Protein AF-A0A9K3LJF8-F1 (afdb_monomer)

pLDDT: mean 74.88, std 22.58, range [30.11, 98.5]

Radius of gyration: 43.03 Å; Cα contacts (8 Å, |Δi|>4): 340; chains: 1; bounding box: 106×92×139 Å

Organism: NCBI:txid303405

Structure (mmCIF, N/CA/C/O backbone):
data_AF-A0A9K3LJF8-F1
#
_entry.id   AF-A0A9K3LJF8-F1
#
loop_
_atom_site.group_PDB
_atom_site.id
_atom_site.type_symbol
_atom_site.label_atom_id
_atom_site.label_alt_id
_atom_site.label_comp_id
_atom_site.label_asym_id
_atom_site.label_entity_id
_atom_site.label_seq_id
_atom_site.pdbx_PDB_ins_code
_atom_site.Cartn_x
_atom_site.Cartn_y
_atom_site.Cartn_z
_atom_site.occupancy
_atom_site.B_iso_or_equiv
_atom_site.auth_seq_id
_atom_site.auth_comp_id
_atom_site.auth_asym_id
_atom_site.auth_atom_id
_atom_site.pdbx_PDB_model_num
ATOM 1 N N . MET A 1 1 ? 43.773 12.949 -44.672 1.00 36.94 1 MET A N 1
ATOM 2 C CA . MET A 1 1 ? 44.790 12.344 -43.788 1.00 36.94 1 MET A CA 1
ATOM 3 C C . MET A 1 1 ? 44.199 11.096 -43.143 1.00 36.94 1 MET A C 1
ATOM 5 O O . MET A 1 1 ? 43.150 11.187 -42.529 1.00 36.94 1 MET A O 1
ATOM 9 N N . ASN A 1 2 ? 44.845 9.960 -43.422 1.00 39.09 2 ASN A N 1
ATOM 10 C CA . ASN A 1 2 ? 44.800 8.618 -42.819 1.00 39.09 2 ASN A CA 1
ATOM 11 C C . ASN A 1 2 ? 43.453 7.964 -42.453 1.00 39.09 2 ASN A C 1
ATOM 13 O O . ASN A 1 2 ? 42.951 8.075 -41.341 1.00 39.09 2 ASN A O 1
ATOM 17 N N . ARG A 1 3 ? 42.965 7.150 -43.403 1.00 37.59 3 ARG A N 1
ATOM 18 C CA . ARG A 1 3 ? 42.139 5.958 -43.159 1.00 37.59 3 ARG A CA 1
ATOM 19 C C . ARG A 1 3 ? 43.026 4.834 -42.614 1.00 37.59 3 ARG A C 1
ATOM 21 O O . ARG A 1 3 ? 44.008 4.490 -43.267 1.00 37.59 3 ARG A O 1
ATOM 28 N N . SER A 1 4 ? 42.608 4.203 -41.522 1.00 45.25 4 SER A N 1
ATOM 29 C CA . SER A 1 4 ? 43.205 2.964 -41.013 1.00 45.25 4 SER A CA 1
ATOM 30 C C . SER A 1 4 ? 42.165 1.844 -41.072 1.00 45.25 4 SER A C 1
ATOM 32 O O . SER A 1 4 ? 41.173 1.865 -40.349 1.00 45.25 4 SER A O 1
ATOM 34 N N . ARG A 1 5 ? 42.383 0.899 -41.993 1.00 44.16 5 ARG A N 1
ATOM 35 C CA . ARG A 1 5 ? 41.735 -0.418 -42.082 1.00 44.16 5 ARG A CA 1
ATOM 36 C C . ARG A 1 5 ? 42.622 -1.439 -41.358 1.00 44.16 5 ARG A C 1
ATOM 38 O O . ARG A 1 5 ? 43.821 -1.448 -41.612 1.00 44.16 5 ARG A O 1
ATOM 45 N N . SER A 1 6 ? 42.028 -2.345 -40.584 1.00 42.81 6 SER A N 1
ATOM 46 C CA . SER A 1 6 ? 42.585 -3.675 -40.267 1.00 42.81 6 SER A CA 1
ATOM 47 C C . SER A 1 6 ? 41.444 -4.545 -39.719 1.00 42.81 6 SER A C 1
ATOM 49 O O . SER A 1 6 ? 40.865 -4.213 -38.693 1.00 42.81 6 SER A O 1
ATOM 51 N N . ASN A 1 7 ? 40.899 -5.454 -40.527 1.00 39.31 7 ASN A N 1
ATOM 52 C CA . ASN A 1 7 ? 41.273 -6.874 -40.643 1.00 39.31 7 ASN A CA 1
ATOM 53 C C . ASN A 1 7 ? 40.695 -7.744 -39.514 1.00 39.31 7 ASN A C 1
ATOM 55 O O . ASN A 1 7 ? 41.332 -7.969 -38.491 1.00 39.31 7 ASN A O 1
ATOM 59 N N . THR A 1 8 ? 39.502 -8.281 -39.763 1.00 37.09 8 THR A N 1
ATOM 60 C CA . THR A 1 8 ? 38.955 -9.487 -39.131 1.00 37.09 8 THR A CA 1
ATOM 61 C C . THR A 1 8 ? 39.340 -10.713 -39.966 1.00 37.09 8 THR A C 1
ATOM 63 O O . THR A 1 8 ? 39.145 -10.681 -41.184 1.00 37.09 8 THR A O 1
ATOM 66 N N . PRO A 1 9 ? 39.844 -11.805 -39.365 1.00 51.66 9 PRO A N 1
ATOM 67 C CA . PRO A 1 9 ? 39.899 -13.096 -40.028 1.00 51.66 9 PRO A CA 1
ATOM 68 C C . PRO A 1 9 ? 38.643 -13.916 -39.707 1.00 51.66 9 PRO A C 1
ATOM 70 O O . PRO A 1 9 ? 38.226 -14.032 -38.556 1.00 51.66 9 PRO A O 1
ATOM 73 N N . ALA A 1 10 ? 38.062 -14.482 -40.761 1.00 39.47 10 ALA A N 1
ATOM 74 C CA . ALA A 1 10 ? 37.026 -15.498 -40.719 1.00 39.47 10 ALA A CA 1
ATOM 75 C C . ALA A 1 10 ? 37.657 -16.888 -40.901 1.00 39.47 10 ALA A C 1
ATOM 77 O O . ALA A 1 10 ? 38.430 -17.089 -41.834 1.00 39.47 10 ALA A O 1
ATOM 78 N N . THR A 1 11 ? 37.267 -17.830 -40.046 1.00 42.62 11 THR A N 1
ATOM 79 C CA . THR A 1 11 ? 37.354 -19.299 -40.184 1.00 42.62 11 THR A CA 1
ATOM 80 C C . THR A 1 11 ? 36.255 -19.833 -39.253 1.00 42.62 11 THR A C 1
ATOM 82 O O . THR A 1 11 ? 36.232 -19.422 -38.098 1.00 42.62 11 THR A O 1
ATOM 85 N N . GLY A 1 12 ? 35.244 -20.611 -39.643 1.00 34.91 12 GLY A N 1
ATOM 86 C CA . GLY A 1 12 ? 35.210 -21.715 -40.604 1.00 34.91 12 GLY A CA 1
ATOM 87 C C . GLY A 1 12 ? 35.134 -23.029 -39.809 1.00 34.91 12 GLY A C 1
ATOM 88 O O . GLY A 1 12 ? 36.099 -23.351 -39.125 1.00 34.91 12 GLY A O 1
ATOM 89 N N . GLY A 1 13 ? 34.002 -23.741 -39.874 1.00 34.88 13 GLY A N 1
ATOM 90 C CA . GLY A 1 13 ? 33.729 -25.011 -39.170 1.00 34.88 13 GLY A CA 1
ATOM 91 C C . GLY A 1 13 ? 32.262 -25.059 -38.722 1.00 34.88 13 GLY A C 1
ATOM 92 O O . GLY A 1 13 ? 31.934 -24.460 -37.706 1.00 34.88 13 GLY A O 1
ATOM 93 N N . ASP A 1 14 ? 31.287 -25.447 -39.541 1.00 36.34 14 ASP A N 1
ATOM 94 C CA . ASP A 1 14 ? 31.024 -26.717 -40.244 1.00 36.34 14 ASP A CA 1
ATOM 95 C C . ASP A 1 14 ? 30.267 -27.755 -39.388 1.00 36.34 14 ASP A C 1
ATOM 97 O O . ASP A 1 14 ? 30.685 -28.127 -38.295 1.00 36.34 14 ASP A O 1
ATOM 101 N N . THR A 1 15 ? 29.107 -28.096 -39.951 1.00 38.62 15 THR A N 1
ATOM 102 C CA . THR A 1 15 ? 28.101 -29.160 -39.776 1.00 38.62 15 THR A CA 1
ATOM 103 C C . THR A 1 15 ? 28.115 -30.119 -38.582 1.00 38.62 15 THR A C 1
ATOM 105 O O . THR A 1 15 ? 29.099 -30.800 -38.303 1.00 38.62 15 THR A O 1
ATOM 108 N N . GLY A 1 16 ? 26.912 -30.318 -38.036 1.00 35.00 16 GLY A N 1
ATOM 109 C CA . GLY A 1 16 ? 26.514 -31.491 -37.261 1.00 35.00 16 GLY A CA 1
ATOM 110 C C . GLY A 1 16 ? 24.989 -31.597 -37.214 1.00 35.00 16 GLY A C 1
ATOM 111 O O . GLY A 1 16 ? 24.376 -31.135 -36.255 1.00 35.00 16 GLY A O 1
ATOM 112 N N . ASP A 1 17 ? 24.411 -32.132 -38.292 1.00 38.59 17 ASP A N 1
ATOM 113 C CA . ASP A 1 17 ? 23.051 -32.673 -38.345 1.00 38.59 17 ASP A CA 1
ATOM 114 C C . ASP A 1 17 ? 22.924 -33.853 -37.371 1.00 38.59 17 ASP A C 1
ATOM 116 O O . ASP A 1 17 ? 23.848 -34.653 -37.279 1.00 38.59 17 ASP A O 1
ATOM 120 N N . ASP A 1 18 ? 21.778 -33.974 -36.699 1.00 44.78 18 ASP A N 1
ATOM 121 C CA . ASP A 1 18 ? 21.183 -35.267 -36.344 1.00 44.78 18 ASP A CA 1
ATOM 122 C C . ASP A 1 18 ? 19.684 -35.071 -36.054 1.00 44.78 18 ASP A C 1
ATOM 124 O O . ASP A 1 18 ? 19.256 -34.602 -34.995 1.00 44.78 18 ASP A O 1
ATOM 128 N N . ASP A 1 19 ? 18.886 -35.435 -37.057 1.00 39.78 19 ASP A N 1
ATOM 129 C CA . ASP A 1 19 ? 17.469 -35.766 -36.963 1.00 39.78 19 ASP A CA 1
ATOM 130 C C . ASP A 1 19 ? 17.270 -36.999 -36.074 1.00 39.78 19 ASP A C 1
ATOM 132 O O . ASP A 1 19 ? 17.772 -38.058 -36.433 1.00 39.78 19 ASP A O 1
ATOM 136 N N . ILE A 1 20 ? 16.425 -36.938 -35.035 1.00 40.59 20 ILE A N 1
ATOM 137 C CA . ILE A 1 20 ? 15.573 -38.080 -34.647 1.00 40.59 20 ILE A CA 1
ATOM 138 C C . ILE A 1 20 ? 14.212 -37.564 -34.160 1.00 40.59 20 ILE A C 1
ATOM 140 O O . ILE A 1 20 ? 14.047 -37.058 -33.049 1.00 40.59 20 ILE A O 1
ATOM 144 N N . ALA A 1 21 ? 13.211 -37.750 -35.019 1.00 39.88 21 ALA A N 1
ATOM 145 C CA . ALA A 1 21 ? 11.801 -37.778 -34.668 1.00 39.88 21 ALA A CA 1
ATOM 146 C C . ALA A 1 21 ? 11.489 -38.965 -33.744 1.00 39.88 21 ALA A C 1
ATOM 148 O O . ALA A 1 21 ? 12.070 -40.029 -33.921 1.00 39.88 21 ALA A O 1
ATOM 149 N N . LEU A 1 22 ? 10.512 -38.809 -32.841 1.00 35.44 22 LEU A N 1
ATOM 150 C CA . LEU A 1 22 ? 9.474 -39.808 -32.534 1.00 35.44 22 LEU A CA 1
ATOM 151 C C . LEU A 1 22 ? 8.475 -39.235 -31.510 1.00 35.44 22 LEU A C 1
ATOM 153 O O . LEU A 1 22 ? 8.792 -39.007 -30.346 1.00 35.44 22 LEU A O 1
ATOM 157 N N . SER A 1 23 ? 7.234 -39.039 -31.958 1.00 38.06 23 SER A N 1
ATOM 158 C CA . SER A 1 23 ? 6.044 -39.133 -31.099 1.00 38.06 23 SER A CA 1
ATOM 159 C C . SER A 1 23 ? 5.848 -40.599 -30.666 1.00 38.06 23 SER A C 1
ATOM 161 O O . SER A 1 23 ? 6.323 -41.493 -31.372 1.00 38.06 23 SER A O 1
ATOM 163 N N . PRO A 1 24 ? 5.103 -40.889 -29.579 1.00 47.84 24 PRO A N 1
ATOM 164 C CA . PRO A 1 24 ? 3.684 -41.173 -29.815 1.00 47.84 24 PRO A CA 1
ATOM 165 C C . PRO A 1 24 ? 2.706 -40.827 -28.667 1.00 47.84 24 PRO A C 1
ATOM 167 O O . PRO A 1 24 ? 3.037 -40.820 -27.490 1.00 47.84 24 PRO A O 1
ATOM 170 N N . GLN A 1 25 ? 1.461 -40.611 -29.103 1.00 30.11 25 GLN A N 1
ATOM 171 C CA . GLN A 1 25 ? 0.184 -41.077 -28.540 1.00 30.11 25 GLN A CA 1
ATOM 172 C C . GLN A 1 25 ? -0.201 -40.846 -27.064 1.00 30.11 25 GLN A C 1
ATOM 174 O O . GLN A 1 25 ? 0.344 -41.416 -26.130 1.00 30.11 25 GLN A O 1
ATOM 179 N N . SER A 1 26 ? -1.310 -40.103 -26.951 1.00 35.16 26 SER A N 1
ATOM 180 C CA . SER A 1 26 ? -2.537 -40.377 -26.186 1.00 35.16 26 SER A CA 1
ATOM 181 C C . SER A 1 26 ? -2.442 -41.135 -24.860 1.00 35.16 26 SER A C 1
ATOM 183 O O . SER A 1 26 ? -2.155 -42.327 -24.839 1.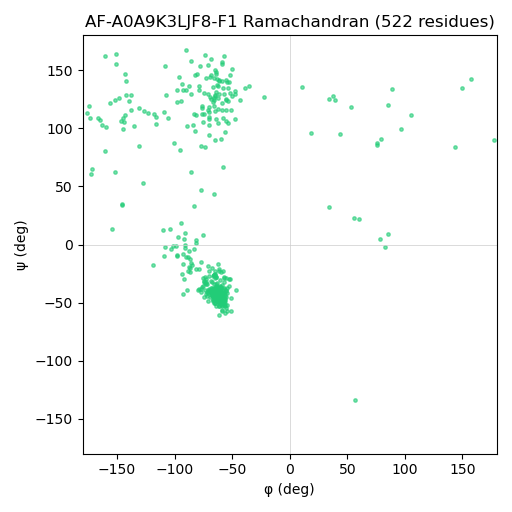00 35.16 26 SER A O 1
ATOM 185 N N . ASN A 1 27 ? -2.988 -40.520 -23.809 1.00 31.75 27 ASN A N 1
ATOM 186 C CA . ASN A 1 27 ? -4.024 -41.202 -23.041 1.00 31.75 27 ASN A CA 1
ATOM 187 C C . ASN A 1 27 ? -5.044 -40.224 -22.455 1.00 31.75 27 ASN A C 1
ATOM 189 O O . ASN A 1 27 ? -4.713 -39.265 -21.762 1.00 31.75 27 ASN A O 1
ATOM 193 N N . ASN A 1 28 ? -6.300 -40.530 -22.775 1.00 36.28 28 ASN A N 1
ATOM 194 C CA . ASN A 1 28 ? -7.503 -40.073 -22.107 1.00 36.28 28 ASN A CA 1
ATOM 195 C C . ASN A 1 28 ? -7.439 -40.390 -20.610 1.00 36.28 28 ASN A C 1
ATOM 197 O O . ASN A 1 28 ? -7.141 -41.521 -20.228 1.00 36.28 28 ASN A O 1
ATOM 201 N N . SER A 1 29 ? -7.896 -39.452 -19.787 1.00 37.62 29 SER A N 1
ATOM 202 C CA . SER A 1 29 ? -8.603 -39.811 -18.561 1.00 37.62 29 SER A CA 1
ATOM 203 C C . SER A 1 29 ? -9.667 -38.763 -18.257 1.00 37.62 29 SER A C 1
ATOM 205 O O . SER A 1 29 ? -9.370 -37.644 -17.835 1.00 37.62 29 SER A O 1
ATOM 207 N N . ASP A 1 30 ? -10.910 -39.170 -18.500 1.00 37.84 30 ASP A N 1
ATOM 208 C CA . ASP A 1 30 ? -12.148 -38.522 -18.097 1.00 37.84 30 ASP A CA 1
ATOM 209 C C . ASP A 1 30 ? -12.178 -38.261 -16.582 1.00 37.84 30 ASP A C 1
ATOM 211 O O . ASP A 1 30 ? -12.419 -39.156 -15.771 1.00 37.84 30 ASP A O 1
ATOM 215 N N . GLY A 1 31 ? -11.975 -37.003 -16.194 1.00 33.66 31 GLY A N 1
ATOM 216 C CA . GLY A 1 31 ? -12.187 -36.502 -14.837 1.00 33.66 31 GLY A CA 1
ATOM 217 C C . GLY A 1 31 ? -13.568 -35.871 -14.698 1.00 33.66 31 GLY A C 1
ATOM 218 O O . GLY A 1 31 ? -13.726 -34.657 -14.784 1.00 33.66 31 GLY A O 1
ATOM 219 N N . LYS A 1 32 ? -14.584 -36.710 -14.497 1.00 34.00 32 LYS A N 1
ATOM 220 C CA . LYS A 1 32 ? -15.993 -36.349 -14.285 1.00 34.00 32 LYS A CA 1
ATOM 221 C C . LYS A 1 32 ? -16.157 -35.560 -12.970 1.00 34.00 32 LYS A C 1
ATOM 223 O O . LYS A 1 32 ? -16.383 -36.150 -11.916 1.00 34.00 32 LYS A O 1
ATOM 228 N N . PHE A 1 33 ? -16.051 -34.230 -13.006 1.00 31.86 33 PHE A N 1
ATOM 229 C CA . PHE A 1 33 ? -16.329 -33.383 -11.838 1.00 31.86 33 PHE A CA 1
ATOM 230 C C . PHE A 1 33 ? -17.847 -33.276 -11.614 1.00 31.86 33 PHE A C 1
ATOM 232 O O . PHE A 1 33 ? -18.568 -32.606 -12.354 1.00 31.86 33 PHE A O 1
ATOM 239 N N . LYS A 1 34 ? -18.345 -33.979 -10.590 1.00 34.59 34 LYS A N 1
ATOM 240 C CA . LYS A 1 34 ? -19.704 -33.823 -10.056 1.00 34.59 34 LYS A CA 1
ATOM 241 C C . LYS A 1 34 ? -19.842 -32.418 -9.461 1.00 34.59 34 LYS A C 1
ATOM 243 O O . LYS A 1 34 ? -19.191 -32.090 -8.476 1.00 34.59 34 LYS A O 1
ATOM 248 N N . SER A 1 35 ? -20.710 -31.612 -10.064 1.00 34.34 35 SER A N 1
ATOM 249 C CA . SER A 1 35 ? -21.211 -30.363 -9.495 1.00 34.34 35 SER A CA 1
ATOM 250 C C . SER A 1 35 ? -22.132 -30.690 -8.316 1.00 34.34 35 SER A C 1
ATOM 252 O O . SER A 1 35 ? -23.218 -31.240 -8.503 1.00 34.34 35 SER A O 1
ATOM 254 N N . THR A 1 36 ? -21.684 -30.397 -7.097 1.00 34.28 36 THR A N 1
ATOM 255 C CA . THR A 1 36 ? -22.538 -30.439 -5.908 1.00 34.28 36 THR A CA 1
ATOM 256 C C . THR A 1 36 ? -23.276 -29.109 -5.814 1.00 34.28 36 THR A C 1
ATOM 258 O O . THR A 1 36 ? -22.712 -28.090 -5.421 1.00 34.28 36 THR A O 1
ATOM 261 N N . HIS A 1 37 ? -24.547 -29.130 -6.205 1.00 31.64 37 HIS A N 1
ATOM 262 C CA . HIS A 1 37 ? -25.528 -28.097 -5.892 1.00 31.64 37 HIS A CA 1
ATOM 263 C C . HIS A 1 37 ? -25.643 -27.959 -4.363 1.00 31.64 37 HIS A C 1
ATOM 265 O O . HIS A 1 37 ? -26.203 -28.833 -3.706 1.00 31.64 37 HIS A O 1
ATOM 271 N N . MET A 1 38 ? -25.143 -26.863 -3.788 1.00 30.81 38 MET A N 1
ATOM 272 C CA . MET A 1 38 ? -25.577 -26.414 -2.462 1.00 30.81 38 MET A CA 1
ATOM 273 C C . MET A 1 38 ? -26.880 -25.629 -2.641 1.00 30.81 38 MET A C 1
ATOM 275 O O . MET A 1 38 ? -26.877 -24.464 -3.034 1.00 30.81 38 MET A O 1
ATOM 279 N N . GLN A 1 39 ? -28.004 -26.307 -2.407 1.00 30.47 39 GLN A N 1
ATOM 280 C CA . GLN A 1 39 ? -29.283 -25.667 -2.117 1.00 30.47 39 GLN A CA 1
ATOM 281 C C . GLN A 1 39 ? -29.194 -25.045 -0.719 1.00 30.47 39 GLN A C 1
ATOM 283 O O . GLN A 1 39 ? -29.067 -25.759 0.272 1.00 30.47 39 GLN A O 1
ATOM 288 N N . LEU A 1 40 ? -29.251 -23.717 -0.645 1.00 34.44 40 LEU A N 1
ATOM 289 C CA . LEU A 1 40 ? -29.551 -23.006 0.593 1.00 34.44 40 LEU A CA 1
ATOM 290 C C . LEU A 1 40 ? -31.074 -22.969 0.748 1.00 34.44 40 LEU A C 1
ATOM 292 O O . LEU A 1 40 ? -31.770 -22.3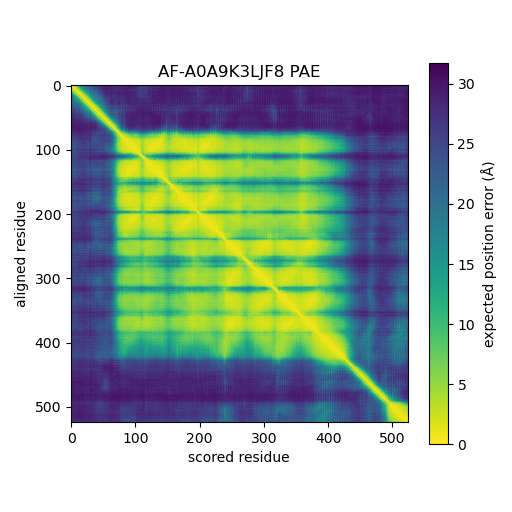33 -0.043 1.00 34.44 40 LEU A O 1
ATOM 296 N N . SER A 1 41 ? -31.579 -23.688 1.748 1.00 33.12 41 SER A N 1
ATOM 297 C CA . SER A 1 41 ? -32.961 -23.585 2.214 1.00 33.12 41 SER A CA 1
ATOM 298 C C . SER A 1 41 ? -33.189 -22.237 2.914 1.00 33.12 41 SER A C 1
ATOM 300 O O . SER A 1 41 ? -32.290 -21.763 3.613 1.00 33.12 41 SER A O 1
ATOM 302 N N . PRO A 1 42 ? -34.376 -21.621 2.775 1.00 35.00 42 PRO A N 1
ATOM 303 C CA . PRO A 1 42 ? -34.720 -20.402 3.493 1.00 35.00 42 PRO A CA 1
ATOM 304 C C . PRO A 1 42 ? -35.042 -20.749 4.950 1.00 35.00 42 PRO A C 1
ATOM 306 O O . PRO A 1 42 ? -35.957 -21.526 5.221 1.00 35.00 42 PRO A O 1
ATOM 309 N N . VAL A 1 43 ? -34.276 -20.189 5.886 1.00 36.50 43 VAL A N 1
ATOM 310 C CA . VAL A 1 43 ? -34.599 -20.264 7.313 1.00 36.50 43 VAL A CA 1
ATOM 311 C C . VAL A 1 43 ? -35.677 -19.235 7.627 1.00 36.50 43 VAL A C 1
ATOM 313 O O . VAL A 1 43 ? -35.648 -18.090 7.178 1.00 36.50 43 VAL A O 1
ATOM 316 N N . SER A 1 44 ? -36.657 -19.742 8.354 1.00 33.06 44 SER A N 1
ATOM 317 C CA . SER A 1 44 ? -37.936 -19.187 8.739 1.00 33.06 44 SER A CA 1
ATOM 318 C C . SER A 1 44 ? -37.853 -17.939 9.612 1.00 33.06 44 SER A C 1
ATOM 320 O O . SER A 1 44 ? -37.041 -17.823 10.525 1.00 33.06 44 SER A O 1
ATOM 322 N N . ASN A 1 45 ? -38.800 -17.056 9.314 1.00 37.62 45 ASN A N 1
ATOM 323 C CA . ASN A 1 45 ? -39.295 -15.945 10.108 1.00 37.62 45 ASN A CA 1
ATOM 324 C C . ASN A 1 45 ? -39.854 -16.463 11.447 1.00 37.62 45 ASN A C 1
ATOM 326 O O . ASN A 1 45 ? -40.821 -17.225 11.431 1.00 37.62 45 ASN A O 1
ATOM 330 N N . GLU A 1 46 ? -39.324 -16.002 12.577 1.00 35.47 46 GLU A N 1
ATOM 331 C CA . GLU A 1 46 ? -40.040 -16.033 13.855 1.00 35.47 46 GLU A CA 1
ATOM 332 C C . GLU A 1 46 ? -40.047 -14.633 14.467 1.00 35.47 46 GLU A C 1
ATOM 334 O O . GLU A 1 46 ? -39.019 -14.050 14.804 1.00 35.47 46 GLU A O 1
ATOM 339 N N . ASN A 1 47 ? -41.264 -14.107 14.549 1.00 40.81 47 ASN A N 1
ATOM 340 C CA . ASN A 1 47 ? -41.673 -12.936 15.303 1.00 40.81 47 ASN A CA 1
ATOM 341 C C . ASN A 1 47 ? -42.242 -13.448 16.637 1.00 40.81 47 ASN A C 1
ATOM 343 O O . ASN A 1 47 ? -42.942 -14.465 16.632 1.00 40.81 47 ASN A O 1
ATOM 347 N N . PRO A 1 48 ? -42.041 -12.732 17.748 1.00 49.28 48 PRO A N 1
ATOM 348 C CA . PRO A 1 48 ? -43.214 -12.290 18.518 1.00 49.28 48 PRO A CA 1
ATOM 349 C C . PRO A 1 48 ? -43.025 -10.826 18.992 1.00 49.28 48 PRO A C 1
ATOM 351 O O . PRO A 1 48 ? -41.939 -10.451 19.422 1.00 49.28 48 PRO A O 1
ATOM 354 N N . ARG A 1 49 ? -43.961 -9.881 18.769 1.00 36.88 49 ARG A N 1
ATOM 355 C CA . ARG A 1 49 ? -45.217 -9.642 19.538 1.00 36.88 49 ARG A CA 1
ATOM 356 C C . ARG A 1 49 ? -45.002 -9.816 21.052 1.00 36.88 49 ARG A C 1
ATOM 358 O O . ARG A 1 49 ? -44.531 -10.861 21.463 1.00 36.88 49 ARG A O 1
ATOM 365 N N . ASP A 1 50 ? -45.278 -8.898 21.971 1.00 36.25 50 ASP A N 1
ATOM 366 C CA . ASP A 1 50 ? -46.060 -7.658 22.062 1.00 36.25 50 ASP A CA 1
ATOM 367 C C . ASP A 1 50 ? -45.346 -6.775 23.130 1.00 36.25 50 ASP A C 1
ATOM 369 O O . ASP A 1 50 ? -44.489 -7.271 23.861 1.00 36.25 50 ASP A O 1
ATOM 373 N N . THR A 1 51 ? -45.555 -5.463 23.278 1.00 39.34 51 THR A N 1
ATOM 374 C CA . THR A 1 51 ? -46.586 -4.907 24.177 1.00 39.34 51 THR A CA 1
ATOM 375 C C . THR A 1 51 ? -46.651 -3.378 24.001 1.00 39.34 51 THR A C 1
ATOM 377 O O . THR A 1 51 ? -45.660 -2.680 24.193 1.00 39.34 51 THR A O 1
ATOM 380 N N . GLU A 1 52 ? -47.833 -2.929 23.578 1.00 37.12 52 GLU A N 1
ATOM 381 C CA . GLU A 1 52 ? -48.625 -1.752 23.984 1.00 37.12 52 GLU A CA 1
ATOM 382 C C . GLU A 1 52 ? -47.952 -0.411 24.340 1.00 37.12 52 GLU A C 1
ATOM 384 O O . GLU A 1 52 ? -47.139 -0.284 25.250 1.00 37.12 52 GLU A O 1
ATOM 389 N N . GLY A 1 53 ? -48.444 0.642 23.679 1.00 34.66 53 GLY A N 1
ATOM 390 C CA . GLY A 1 53 ? -48.117 2.037 23.962 1.00 34.66 53 GLY A CA 1
ATOM 391 C C . GLY A 1 53 ? -48.972 3.009 23.151 1.00 34.66 53 GLY A C 1
ATOM 392 O O . GLY A 1 53 ? -48.456 3.754 22.329 1.00 34.66 53 GLY A O 1
ATOM 393 N N . ASP A 1 54 ? -50.281 2.911 23.371 1.00 41.53 54 ASP A N 1
ATOM 394 C CA . ASP A 1 54 ? -51.386 3.802 23.003 1.00 41.53 54 ASP A CA 1
ATOM 395 C C . ASP A 1 54 ? -51.021 5.280 22.724 1.00 41.53 54 ASP A C 1
ATOM 397 O O . ASP A 1 54 ? -50.438 5.958 23.575 1.00 41.53 54 ASP A O 1
ATOM 401 N N . LYS A 1 55 ? -51.440 5.790 21.554 1.00 48.00 55 LYS A N 1
ATOM 402 C CA . LYS A 1 55 ? -52.084 7.109 21.421 1.00 48.00 55 LYS A CA 1
ATOM 403 C C . LYS A 1 55 ? -52.740 7.289 20.052 1.00 48.00 55 LYS A C 1
ATOM 405 O O . LYS A 1 55 ? -52.084 7.443 19.025 1.00 48.00 55 LYS A O 1
ATOM 410 N N . ASN A 1 56 ? -54.068 7.278 20.111 1.00 41.22 56 ASN A N 1
ATOM 411 C CA . ASN A 1 56 ? -55.007 7.849 19.154 1.00 41.22 56 ASN A CA 1
ATOM 412 C C . ASN A 1 56 ? -54.540 9.196 18.579 1.00 41.22 56 ASN A C 1
ATOM 414 O O . ASN A 1 56 ? -54.227 10.100 19.346 1.00 41.22 56 ASN A O 1
ATOM 418 N N . ASP A 1 57 ? -54.663 9.360 17.261 1.00 45.16 57 ASP A N 1
ATOM 419 C CA . ASP A 1 57 ?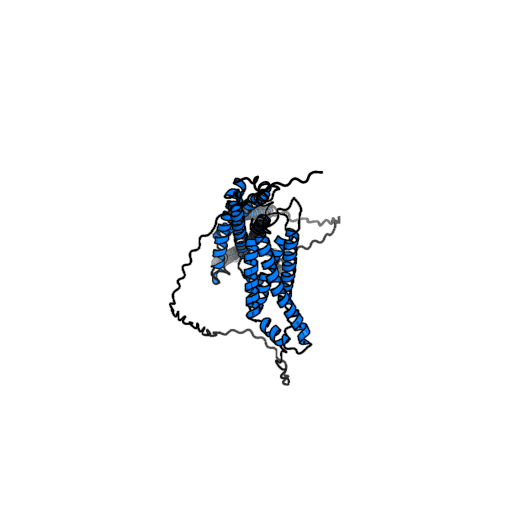 -55.484 10.447 16.725 1.00 45.16 57 ASP A CA 1
ATOM 420 C C . ASP A 1 57 ? -56.053 10.078 15.349 1.00 45.16 57 ASP A C 1
ATOM 422 O O . ASP A 1 57 ? -55.354 9.678 14.419 1.00 45.16 57 ASP A O 1
ATOM 426 N N . ARG A 1 58 ? -57.382 10.167 15.279 1.00 48.22 58 ARG A N 1
ATOM 427 C CA . ARG A 1 58 ? -58.220 9.996 14.093 1.00 48.22 58 ARG A CA 1
ATOM 428 C C . ARG A 1 58 ? -58.242 11.298 13.299 1.00 48.22 58 ARG A C 1
ATOM 430 O O . ARG A 1 58 ? -58.277 12.361 13.910 1.00 48.22 58 ARG A O 1
ATOM 437 N N . ASN A 1 59 ? -58.315 11.165 11.973 1.00 38.81 59 ASN A N 1
ATOM 438 C CA . ASN A 1 59 ? -58.987 12.008 10.961 1.00 38.81 59 ASN A CA 1
ATOM 439 C C . ASN A 1 59 ? -58.173 11.893 9.657 1.00 38.81 59 ASN A C 1
ATOM 441 O O . ASN A 1 59 ? -56.956 11.998 9.698 1.00 38.81 59 ASN A O 1
ATOM 445 N N . ALA A 1 60 ? -58.718 11.710 8.464 1.00 42.16 60 ALA A N 1
ATOM 446 C CA . ALA A 1 60 ? -60.082 11.561 7.990 1.00 42.16 60 ALA A CA 1
ATOM 447 C C . ALA A 1 60 ? -60.009 10.901 6.599 1.00 42.16 60 ALA A C 1
ATOM 449 O O . ALA A 1 60 ? -58.956 10.892 5.959 1.00 42.16 60 ALA A O 1
ATOM 450 N N . ASP A 1 61 ? -61.144 10.357 6.184 1.00 44.44 61 ASP A N 1
ATOM 451 C CA . ASP A 1 61 ? -61.392 9.638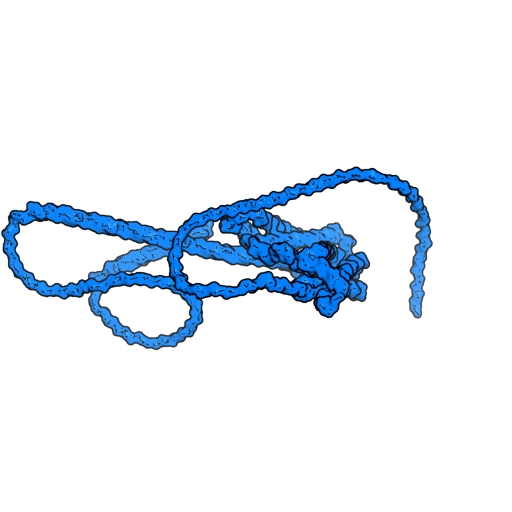 4.941 1.00 44.44 61 ASP A CA 1
ATOM 452 C C . ASP A 1 61 ? -60.960 10.376 3.665 1.00 44.44 61 ASP A C 1
ATOM 454 O O . ASP A 1 61 ? -61.094 11.595 3.532 1.00 44.44 61 ASP A O 1
ATOM 458 N N . GLY A 1 62 ? -60.507 9.577 2.700 1.00 40.88 62 GLY A N 1
ATOM 459 C CA . GLY A 1 62 ? -60.196 9.975 1.334 1.00 40.88 62 GLY A CA 1
ATOM 460 C C . GLY A 1 62 ? -59.907 8.750 0.469 1.00 40.88 62 GLY A C 1
ATOM 461 O O . GLY A 1 62 ? -58.776 8.556 0.032 1.00 40.88 62 GLY A O 1
ATOM 462 N N . GLU A 1 63 ? -60.919 7.900 0.274 1.00 49.81 63 GLU A N 1
ATOM 463 C CA . GLU A 1 63 ? -60.984 6.990 -0.875 1.00 49.81 63 GLU A CA 1
ATOM 464 C C . GLU A 1 63 ? -61.051 7.837 -2.154 1.00 49.81 63 GLU A C 1
ATOM 466 O O . GLU A 1 63 ? -61.967 8.639 -2.314 1.00 49.81 63 GLU A O 1
ATOM 471 N N . ASP A 1 64 ? -60.040 7.725 -3.014 1.00 42.69 64 ASP A N 1
ATOM 472 C CA . ASP A 1 64 ? -60.179 7.301 -4.414 1.00 42.69 64 ASP A CA 1
ATOM 473 C C . ASP A 1 64 ? -59.010 7.782 -5.289 1.00 42.69 64 ASP A C 1
ATOM 475 O O . ASP A 1 64 ? -58.557 8.923 -5.222 1.00 42.69 64 ASP A O 1
ATOM 479 N N . ALA A 1 65 ? -58.649 6.881 -6.204 1.00 42.81 65 ALA A N 1
ATOM 480 C CA . ALA A 1 65 ? -57.940 7.087 -7.465 1.00 42.81 65 ALA A CA 1
ATOM 481 C C . ALA A 1 65 ? -56.394 7.051 -7.494 1.00 42.81 65 ALA A C 1
ATOM 483 O O . ALA A 1 65 ? -55.677 7.694 -6.735 1.00 42.81 65 ALA A O 1
ATOM 484 N N . ASP A 1 66 ? -55.936 6.311 -8.511 1.00 40.97 66 ASP A N 1
ATOM 485 C CA . ASP A 1 66 ? -54.596 6.220 -9.102 1.00 40.97 66 ASP A CA 1
ATOM 486 C C . ASP A 1 66 ? -53.550 5.429 -8.306 1.00 40.97 66 ASP A C 1
ATOM 488 O O . ASP A 1 66 ? -52.689 5.957 -7.610 1.00 40.97 66 ASP A O 1
ATOM 492 N N . ASN A 1 67 ? -53.473 4.103 -8.447 1.00 47.34 67 ASN A N 1
ATOM 493 C CA . ASN A 1 67 ? -53.030 3.418 -9.676 1.00 47.34 67 ASN A CA 1
ATOM 494 C C . ASN A 1 67 ? -51.940 4.156 -10.487 1.00 47.34 67 ASN A C 1
ATOM 496 O O . ASN A 1 67 ? -51.859 4.042 -11.709 1.00 47.34 67 ASN A O 1
ATOM 500 N N . ASN A 1 68 ? -51.060 4.891 -9.805 1.00 44.25 68 ASN A N 1
ATOM 501 C CA . ASN A 1 68 ? -49.836 5.410 -10.394 1.00 44.25 68 ASN A CA 1
ATOM 502 C C . ASN A 1 68 ? -48.799 4.292 -10.499 1.00 44.25 68 ASN A C 1
ATOM 504 O O . ASN A 1 68 ? -47.958 4.094 -9.627 1.00 44.25 68 ASN A O 1
ATOM 508 N N . ASN A 1 69 ? -48.920 3.550 -11.602 1.00 44.38 69 ASN A N 1
ATOM 509 C CA . ASN A 1 69 ? -47.820 3.050 -12.417 1.00 44.38 69 ASN A CA 1
ATOM 510 C C . ASN A 1 69 ? -46.459 3.041 -11.704 1.00 44.38 69 ASN A C 1
ATOM 512 O O . ASN A 1 69 ? -45.687 3.997 -11.791 1.00 44.38 69 ASN A O 1
ATOM 516 N N . ALA A 1 70 ? -46.100 1.880 -11.152 1.00 42.78 70 ALA A N 1
ATOM 517 C CA . ALA A 1 70 ? -44.717 1.458 -10.928 1.00 42.78 70 ALA A CA 1
ATOM 518 C C . ALA A 1 70 ? -43.976 1.242 -12.268 1.00 42.78 70 ALA A C 1
ATOM 520 O O . ALA A 1 70 ? -43.242 0.279 -12.463 1.00 42.78 70 ALA A O 1
ATOM 521 N N . ASN A 1 71 ? -44.173 2.163 -13.211 1.00 44.62 71 ASN A N 1
ATOM 522 C CA . ASN A 1 71 ? -43.335 2.367 -14.370 1.00 44.62 71 ASN A CA 1
ATOM 523 C C . ASN A 1 71 ? -42.215 3.301 -13.901 1.00 44.62 71 ASN A C 1
ATOM 525 O O . ASN A 1 71 ? -42.095 4.444 -14.343 1.00 44.62 71 ASN A O 1
ATOM 529 N N . THR A 1 72 ? -41.422 2.829 -12.932 1.00 46.88 72 THR A N 1
ATOM 530 C CA . THR A 1 72 ? -40.091 3.377 -12.693 1.00 46.88 72 THR A CA 1
ATOM 531 C C . THR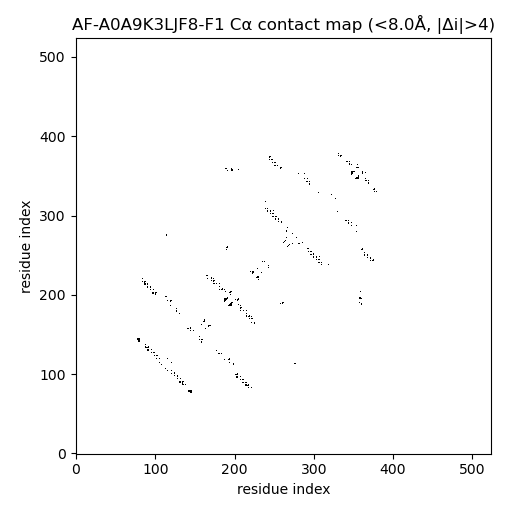 A 1 72 ? -39.363 3.151 -14.006 1.00 46.88 72 THR A C 1
ATOM 533 O O . THR A 1 72 ? -38.860 2.057 -14.250 1.00 46.88 72 THR A O 1
ATOM 536 N N . GLN A 1 73 ? -39.434 4.137 -14.910 1.00 45.97 73 GLN A N 1
ATOM 537 C CA . GLN A 1 73 ? -38.650 4.167 -16.134 1.00 45.97 73 GLN A CA 1
ATOM 538 C C . GLN A 1 73 ? -37.238 3.840 -15.684 1.00 45.97 73 GLN A C 1
ATOM 540 O O . GLN A 1 73 ? -36.649 4.622 -14.940 1.00 45.97 73 GLN A O 1
ATOM 545 N N . ALA A 1 74 ? -36.770 2.632 -16.011 1.00 57.91 74 ALA A N 1
ATOM 546 C CA . ALA A 1 74 ? -35.444 2.188 -15.637 1.00 57.91 74 ALA A CA 1
ATOM 547 C C . ALA A 1 74 ? -34.504 3.256 -16.180 1.00 57.91 74 ALA A C 1
ATOM 549 O O . ALA A 1 74 ? -34.396 3.384 -17.401 1.00 57.91 74 ALA A O 1
ATOM 550 N N . GLU A 1 75 ? -33.959 4.094 -15.289 1.00 65.38 75 GLU A N 1
ATOM 551 C CA . GLU A 1 75 ? -33.167 5.247 -15.692 1.00 65.38 75 GLU A CA 1
ATOM 552 C C . GLU A 1 75 ? -32.122 4.747 -16.674 1.00 65.38 75 GLU A C 1
ATOM 554 O O . GLU A 1 75 ? -31.311 3.871 -16.358 1.00 65.38 75 GLU A O 1
ATOM 559 N N . GLU A 1 76 ? -32.226 5.234 -17.906 1.00 70.25 76 GLU A N 1
ATOM 560 C CA . GLU A 1 76 ? -31.469 4.682 -19.008 1.00 70.25 76 GLU A CA 1
ATOM 561 C C . GLU A 1 76 ? -29.973 4.789 -18.692 1.00 70.25 76 GLU A C 1
ATOM 563 O O . GLU A 1 76 ? -29.423 5.885 -18.521 1.00 70.25 76 GLU A O 1
ATOM 568 N N . PHE A 1 77 ? -29.315 3.635 -18.560 1.00 73.12 77 PHE A N 1
ATOM 569 C CA . PHE A 1 77 ? -27.940 3.570 -18.088 1.00 73.12 77 PHE A CA 1
ATOM 570 C C . PHE A 1 77 ? -26.981 4.128 -19.146 1.00 73.12 77 PHE A C 1
ATOM 572 O O . PHE A 1 77 ? -26.697 3.508 -20.170 1.00 73.12 77 PHE A O 1
ATOM 579 N N . LYS A 1 78 ? -26.438 5.316 -18.880 1.00 81.56 78 LYS A N 1
ATOM 580 C CA . LYS A 1 78 ? -25.534 6.033 -19.786 1.00 81.56 78 LYS A CA 1
ATOM 581 C C . LYS A 1 78 ? -24.074 5.639 -19.539 1.00 81.56 78 LYS A C 1
ATOM 583 O O . LYS A 1 78 ? -23.439 6.160 -18.622 1.00 81.56 78 LYS A O 1
ATOM 588 N N . LEU A 1 79 ? -23.506 4.783 -20.397 1.00 79.19 79 LEU A N 1
ATOM 589 C CA . LEU A 1 79 ? -22.127 4.272 -20.261 1.00 79.19 79 LEU A CA 1
ATOM 590 C C . LEU A 1 79 ? -21.039 5.354 -20.200 1.00 79.19 79 LEU A C 1
ATOM 592 O O . LEU A 1 79 ? -20.029 5.161 -19.526 1.00 79.19 79 LEU A O 1
ATOM 596 N N . TYR A 1 80 ? -21.226 6.488 -20.874 1.00 82.88 80 TYR A N 1
ATOM 597 C CA . TYR A 1 80 ? -20.256 7.591 -20.872 1.00 82.88 80 TYR A CA 1
ATOM 598 C C . TYR A 1 80 ? -20.186 8.340 -19.531 1.00 82.88 80 TYR A C 1
ATOM 600 O O . TYR A 1 80 ? -19.213 9.039 -19.265 1.00 82.88 80 TYR A O 1
ATOM 608 N N . LYS A 1 81 ? -21.206 8.195 -18.674 1.00 85.94 81 LYS A N 1
ATOM 609 C CA . LYS A 1 81 ? -21.197 8.702 -17.294 1.00 85.94 81 LYS A CA 1
ATOM 610 C C . LYS A 1 81 ? -20.677 7.667 -16.297 1.00 85.94 81 LYS A C 1
ATOM 612 O O . LYS A 1 81 ? -20.630 7.946 -15.102 1.00 85.94 81 LYS A O 1
ATOM 617 N N . SER A 1 82 ? -20.320 6.469 -16.764 1.00 87.19 82 SER A N 1
ATOM 618 C CA . SER A 1 82 ? -19.868 5.408 -15.878 1.00 87.19 82 SER A CA 1
ATOM 619 C C . SER A 1 82 ? -18.527 5.779 -15.232 1.00 87.19 82 SER A C 1
ATOM 621 O O . SER A 1 82 ? -17.608 6.193 -15.947 1.00 87.19 82 SER A O 1
ATOM 623 N N . PRO A 1 83 ? -18.353 5.563 -13.914 1.00 88.44 83 PRO A N 1
ATOM 624 C CA . PRO A 1 83 ? -17.058 5.741 -13.253 1.00 88.44 83 PRO A CA 1
ATOM 625 C C . PRO A 1 83 ? -15.951 4.863 -13.866 1.00 88.44 83 PRO A C 1
ATOM 627 O O . PRO A 1 83 ? -14.779 5.228 -13.799 1.00 88.44 83 PRO A O 1
ATOM 630 N N . ARG A 1 84 ? -16.316 3.765 -14.546 1.00 90.38 84 ARG A N 1
ATOM 631 C CA . ARG A 1 84 ? -15.399 2.864 -15.265 1.00 90.38 84 ARG A CA 1
ATOM 632 C C . ARG A 1 84 ? -14.618 3.559 -16.380 1.00 90.38 84 ARG A C 1
ATOM 634 O O . ARG A 1 84 ? -13.428 3.306 -16.550 1.00 90.38 84 ARG A O 1
ATOM 641 N N . LEU A 1 85 ? -15.253 4.494 -17.097 1.00 93.12 85 LEU A N 1
ATOM 642 C CA . LEU A 1 85 ? -14.606 5.234 -18.185 1.00 93.12 85 LEU A CA 1
ATOM 643 C C . LEU A 1 85 ? -13.384 6.014 -17.681 1.00 93.12 85 LEU A C 1
ATOM 645 O O . LEU A 1 85 ? -12.362 6.064 -18.362 1.00 93.12 85 LEU A O 1
ATOM 649 N N . LYS A 1 86 ? -13.452 6.562 -16.461 1.00 93.75 86 LYS A N 1
ATOM 650 C CA . LYS A 1 86 ? -12.317 7.246 -15.829 1.00 93.75 86 LYS A CA 1
ATOM 651 C C . LYS A 1 86 ? -11.123 6.302 -15.649 1.00 93.75 86 LYS A C 1
ATOM 653 O O . LYS A 1 86 ? -9.997 6.707 -15.924 1.00 93.75 86 LYS A O 1
ATOM 658 N N . GLY A 1 87 ? -11.366 5.057 -15.232 1.00 93.38 87 GLY A N 1
ATOM 659 C CA . GLY A 1 87 ? -10.328 4.033 -15.080 1.00 93.38 87 GLY A CA 1
ATOM 660 C C . GLY A 1 87 ? -9.648 3.693 -16.408 1.00 93.38 87 GLY A C 1
ATOM 661 O O . GLY A 1 87 ? -8.422 3.729 -16.495 1.00 93.38 87 GLY A O 1
ATOM 662 N N . TYR A 1 88 ? -10.432 3.449 -17.465 1.00 95.88 88 TYR A N 1
ATOM 663 C CA . TYR A 1 88 ? -9.884 3.172 -18.798 1.00 95.88 88 TYR A CA 1
ATOM 664 C C . TYR A 1 88 ? -9.123 4.360 -19.394 1.00 95.88 88 TYR A C 1
ATOM 666 O O . TYR A 1 88 ? -8.055 4.159 -19.965 1.00 95.88 88 TYR A O 1
ATOM 674 N N . LEU A 1 89 ? -9.626 5.590 -19.238 1.00 96.62 89 LEU A N 1
ATOM 675 C CA . LEU A 1 89 ? -8.935 6.799 -19.702 1.00 96.62 89 LEU A CA 1
ATOM 676 C C . LEU A 1 89 ? -7.604 7.010 -18.977 1.00 96.62 89 LEU A C 1
ATOM 678 O O . LEU A 1 89 ? -6.601 7.309 -19.622 1.00 96.62 89 LEU A O 1
ATOM 682 N N . MET A 1 90 ? -7.588 6.832 -17.652 1.00 96.50 90 MET A N 1
ATOM 683 C CA . MET A 1 90 ? -6.364 6.946 -16.861 1.00 96.50 90 MET A CA 1
ATOM 684 C C . MET A 1 90 ? -5.335 5.906 -17.307 1.00 96.50 90 MET A C 1
ATOM 686 O O . MET A 1 90 ? -4.193 6.258 -17.577 1.00 96.50 90 MET A O 1
ATOM 690 N N . MET A 1 91 ? -5.752 4.649 -17.477 1.00 96.94 91 MET A N 1
ATOM 691 C CA . MET A 1 91 ? -4.858 3.582 -17.925 1.00 96.94 91 MET A CA 1
ATOM 692 C C . MET A 1 91 ? -4.369 3.779 -19.365 1.00 96.94 91 MET A C 1
ATOM 694 O O . MET A 1 91 ? -3.199 3.519 -19.637 1.00 96.94 91 MET A O 1
ATOM 698 N N . LEU A 1 92 ? -5.218 4.273 -20.274 1.00 98.12 92 LEU A N 1
ATOM 699 C CA . LEU A 1 92 ? -4.826 4.619 -21.643 1.00 98.12 92 LEU A CA 1
ATOM 700 C C . LEU A 1 92 ? -3.743 5.702 -21.638 1.00 98.12 92 LEU A C 1
ATOM 702 O O . LEU A 1 92 ? -2.694 5.525 -22.254 1.00 98.12 92 LEU A O 1
ATOM 706 N N . LEU A 1 93 ? -3.967 6.796 -20.905 1.00 98.00 93 LEU A N 1
ATOM 707 C CA . LEU A 1 93 ? -3.014 7.899 -20.811 1.00 98.00 93 LEU A CA 1
ATOM 708 C C . LEU A 1 93 ? -1.692 7.448 -20.177 1.00 98.00 93 LEU A C 1
ATOM 710 O O . LEU A 1 93 ? -0.627 7.721 -20.728 1.00 98.00 93 LEU A O 1
ATOM 714 N N . SER A 1 94 ? -1.748 6.715 -19.062 1.00 97.56 94 SER A N 1
ATOM 715 C CA . SER A 1 94 ? -0.557 6.164 -18.410 1.00 97.56 94 SER A CA 1
ATOM 716 C C . SER A 1 94 ? 0.198 5.202 -19.330 1.00 97.56 94 SER A C 1
ATOM 718 O O . SER A 1 94 ? 1.419 5.288 -19.409 1.00 97.56 94 SER A O 1
ATOM 720 N N . SER A 1 95 ? -0.498 4.364 -20.105 1.00 98.06 95 SER A N 1
ATOM 721 C CA . SER A 1 95 ? 0.141 3.454 -21.066 1.00 98.06 95 SER A CA 1
ATOM 722 C C . SER A 1 95 ? 0.813 4.208 -22.221 1.00 98.06 95 SER A C 1
ATOM 724 O O . SER A 1 95 ? 1.906 3.829 -22.631 1.00 98.06 95 SER A O 1
ATOM 726 N N . ILE A 1 96 ? 0.215 5.300 -22.716 1.00 98.25 96 ILE A N 1
ATOM 727 C CA . ILE A 1 96 ? 0.828 6.171 -23.738 1.00 98.25 96 ILE A CA 1
ATOM 728 C C . ILE A 1 96 ? 2.091 6.841 -23.191 1.00 98.25 96 ILE A C 1
ATOM 730 O O . ILE A 1 96 ? 3.123 6.837 -23.860 1.00 98.25 96 ILE A O 1
ATOM 734 N N . ILE A 1 97 ? 2.029 7.387 -21.971 1.00 97.38 97 ILE A N 1
ATOM 735 C CA . ILE A 1 97 ? 3.190 7.998 -21.308 1.00 97.38 97 ILE A CA 1
ATOM 736 C C . ILE A 1 97 ? 4.296 6.957 -21.124 1.00 97.38 97 ILE A C 1
ATOM 738 O O . ILE A 1 97 ? 5.457 7.255 -21.404 1.00 97.38 97 ILE A O 1
ATOM 742 N N . ASN A 1 98 ? 3.944 5.741 -20.702 1.00 96.62 98 ASN A N 1
ATOM 743 C CA . ASN A 1 98 ? 4.886 4.641 -20.529 1.00 96.62 98 ASN A CA 1
ATOM 744 C C . ASN A 1 98 ? 5.564 4.276 -21.857 1.00 96.62 98 ASN A C 1
ATOM 746 O O . ASN A 1 98 ? 6.788 4.324 -21.949 1.00 96.62 98 ASN A O 1
ATOM 750 N N . TYR A 1 99 ? 4.771 4.026 -22.906 1.00 97.38 99 TYR A N 1
ATOM 751 C CA . TYR A 1 99 ? 5.258 3.725 -24.253 1.00 97.38 99 TYR A CA 1
ATOM 752 C C . TYR A 1 99 ? 6.216 4.808 -24.759 1.00 97.38 99 TYR A C 1
ATOM 754 O O . TYR A 1 99 ? 7.347 4.514 -25.142 1.00 97.38 99 TYR A O 1
ATOM 762 N N . HIS A 1 100 ? 5.788 6.074 -24.702 1.00 96.38 100 HIS A N 1
ATOM 763 C CA . HIS A 1 100 ? 6.592 7.198 -25.166 1.00 96.38 100 HIS A CA 1
ATOM 764 C C . HIS A 1 100 ? 7.899 7.326 -24.378 1.00 96.38 100 HIS A C 1
ATOM 766 O O . HIS A 1 100 ? 8.961 7.490 -24.973 1.00 96.38 100 HIS A O 1
ATOM 772 N N . SER A 1 101 ? 7.837 7.198 -23.052 1.00 93.69 101 SER A N 1
ATOM 773 C CA . SER A 1 101 ? 9.014 7.307 -22.185 1.00 93.69 101 SER A CA 1
ATOM 774 C C . SER A 1 101 ? 10.035 6.204 -22.466 1.00 93.69 101 SER A C 1
ATOM 776 O O . SER A 1 101 ? 11.233 6.475 -22.462 1.00 93.69 101 SER A O 1
ATOM 778 N N . ILE A 1 102 ? 9.573 4.989 -22.777 1.00 93.38 102 ILE A N 1
ATOM 779 C CA . ILE A 1 102 ? 10.438 3.876 -23.183 1.00 93.38 102 ILE A CA 1
ATOM 780 C C . ILE A 1 102 ? 11.066 4.136 -24.562 1.00 93.38 102 ILE A C 1
ATOM 782 O O . ILE A 1 102 ? 12.252 3.892 -24.755 1.00 93.38 102 ILE A O 1
ATOM 786 N N . THR A 1 103 ? 10.313 4.664 -25.531 1.00 92.75 103 THR A N 1
ATOM 787 C CA . THR A 1 103 ? 10.880 5.018 -26.846 1.00 92.75 103 THR A CA 1
ATOM 788 C C . THR A 1 103 ? 11.924 6.133 -26.733 1.00 92.75 103 THR A C 1
ATOM 790 O O . THR A 1 103 ? 12.960 6.089 -27.394 1.00 92.75 103 THR A O 1
ATOM 793 N N . VAL A 1 104 ? 11.681 7.139 -25.888 1.00 90.06 104 VAL A N 1
ATOM 794 C CA . VAL A 1 104 ? 12.636 8.232 -25.657 1.00 90.06 104 VAL A CA 1
ATOM 795 C C . VAL A 1 104 ? 13.899 7.719 -24.963 1.00 90.06 104 VAL A C 1
ATOM 797 O O . VAL A 1 104 ? 14.993 8.121 -25.355 1.00 90.06 104 VAL A O 1
ATOM 800 N N . SER A 1 105 ? 13.780 6.790 -24.006 1.00 86.12 105 SER A N 1
ATOM 801 C CA . SER A 1 105 ? 14.944 6.229 -23.305 1.00 86.12 105 SER A CA 1
ATOM 802 C C . SER A 1 105 ? 15.846 5.363 -24.193 1.00 86.12 105 SER A C 1
ATOM 804 O O . SER A 1 105 ? 17.024 5.202 -23.884 1.00 86.12 105 SER A O 1
ATOM 806 N N . GLN A 1 106 ? 15.350 4.851 -25.326 1.00 84.81 106 GLN A N 1
ATOM 807 C CA . GLN A 1 106 ? 16.199 4.207 -26.340 1.00 84.81 106 GLN A CA 1
ATOM 808 C C . GLN A 1 106 ? 17.065 5.201 -27.114 1.00 84.81 106 GLN A C 1
ATOM 810 O O . GLN A 1 106 ? 18.173 4.868 -27.525 1.00 84.81 106 GLN A O 1
ATOM 815 N N . ASN A 1 107 ? 16.538 6.402 -27.347 1.00 78.50 107 ASN A N 1
ATOM 816 C CA . ASN A 1 107 ? 17.157 7.403 -28.212 1.00 78.50 107 ASN A CA 1
ATOM 817 C C . ASN A 1 107 ? 18.064 8.371 -27.447 1.00 78.50 107 ASN A C 1
ATOM 819 O O . ASN A 1 107 ? 18.753 9.179 -28.072 1.00 78.50 107 ASN A O 1
ATOM 823 N N . SER A 1 108 ? 18.072 8.323 -26.112 1.00 71.88 108 SER A N 1
ATOM 824 C CA . SER A 1 108 ? 18.954 9.162 -25.310 1.00 71.88 108 SER A CA 1
ATOM 825 C C . SER A 1 108 ? 20.400 8.696 -25.471 1.00 71.88 108 SER A C 1
ATOM 827 O O . SER A 1 108 ? 20.825 7.719 -24.860 1.00 71.88 108 SER A O 1
ATOM 829 N N . SER A 1 109 ? 21.171 9.433 -26.270 1.00 62.97 109 SER A N 1
ATOM 830 C CA . SER A 1 109 ? 22.631 9.323 -26.351 1.00 62.97 109 SER A CA 1
ATOM 831 C C . SER A 1 109 ? 23.345 9.964 -25.152 1.00 62.97 109 SER A C 1
ATOM 833 O O . SER A 1 109 ? 24.563 10.135 -25.187 1.00 62.97 109 SER A O 1
ATOM 835 N N . ASP A 1 110 ? 22.598 10.381 -24.125 1.00 64.19 110 ASP A N 1
ATOM 836 C CA . ASP A 1 110 ? 23.157 11.020 -22.941 1.00 64.19 110 ASP A CA 1
ATOM 837 C C . ASP A 1 110 ? 24.028 10.031 -22.166 1.00 64.19 110 ASP A C 1
ATOM 839 O O . ASP A 1 110 ? 23.576 8.995 -21.681 1.00 64.19 110 ASP A O 1
ATOM 843 N N . ILE A 1 111 ? 25.304 10.396 -22.040 1.00 53.97 111 ILE A N 1
ATOM 844 C CA . ILE A 1 111 ? 26.398 9.579 -21.492 1.00 53.97 111 ILE A CA 1
ATOM 845 C C . ILE A 1 111 ? 26.160 9.213 -20.011 1.00 53.97 111 ILE A C 1
ATOM 847 O O . ILE A 1 111 ? 26.782 8.291 -19.487 1.00 53.97 111 ILE A O 1
ATOM 851 N N . SER A 1 112 ? 25.248 9.911 -19.328 1.00 59.19 112 SER A N 1
ATOM 852 C CA . SER A 1 112 ? 24.900 9.691 -17.921 1.00 59.19 112 SER A CA 1
ATOM 853 C C . SER A 1 112 ? 23.813 8.635 -17.698 1.00 59.19 112 SER A C 1
ATOM 855 O O . SER A 1 112 ? 23.710 8.107 -16.590 1.00 59.19 112 SER A O 1
ATOM 857 N N . ALA A 1 113 ? 23.013 8.299 -18.715 1.00 61.47 113 ALA A N 1
ATOM 858 C CA . ALA A 1 113 ? 21.946 7.314 -18.600 1.00 61.47 113 ALA A CA 1
ATOM 859 C C . ALA A 1 113 ? 22.427 5.959 -19.128 1.00 61.47 113 ALA A C 1
ATOM 861 O O . ALA A 1 113 ? 22.844 5.812 -20.274 1.00 61.47 113 ALA A O 1
ATOM 862 N N . VAL A 1 114 ? 22.363 4.923 -18.297 1.00 65.88 114 VAL A N 1
ATOM 863 C CA . VAL A 1 114 ? 22.679 3.570 -18.766 1.00 65.88 114 VAL A CA 1
ATOM 864 C C . VAL A 1 114 ? 21.569 3.105 -19.706 1.00 65.88 114 VAL A C 1
ATOM 866 O O . VAL A 1 114 ? 20.418 2.925 -19.291 1.00 65.88 114 VAL A O 1
ATOM 869 N N . VAL A 1 115 ? 21.960 2.843 -20.944 1.00 72.50 115 VAL A N 1
ATOM 870 C CA . VAL A 1 115 ? 21.079 2.372 -22.010 1.00 72.50 115 VAL A CA 1
ATOM 871 C C . VAL A 1 115 ? 20.356 1.086 -21.574 1.00 72.50 115 VAL A C 1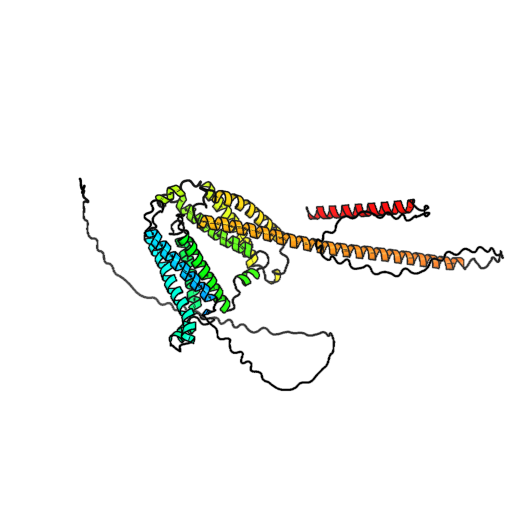
ATOM 873 O O . VAL A 1 115 ? 21.021 0.133 -21.150 1.00 72.50 115 VAL A O 1
ATOM 876 N N . PRO A 1 116 ? 19.011 1.044 -21.618 1.00 79.69 116 PRO A N 1
ATOM 877 C CA . PRO A 1 116 ? 18.261 -0.169 -21.309 1.00 79.69 116 PRO A CA 1
ATOM 878 C C . PRO A 1 116 ? 18.564 -1.271 -22.334 1.00 79.69 116 PRO A C 1
ATOM 880 O O . PRO A 1 116 ? 18.796 -1.001 -23.513 1.00 79.69 116 PRO A O 1
ATOM 883 N N . ASN A 1 117 ? 18.552 -2.532 -21.896 1.00 85.00 117 ASN A N 1
ATOM 884 C CA . ASN A 1 117 ? 18.728 -3.669 -22.798 1.00 85.00 117 ASN A CA 1
ATOM 885 C C . ASN A 1 117 ? 17.538 -3.752 -23.773 1.00 85.00 117 ASN A C 1
ATOM 887 O O . ASN A 1 117 ? 16.388 -3.533 -23.389 1.00 85.00 117 ASN A O 1
ATOM 891 N N . SER A 1 118 ? 17.811 -4.132 -25.020 1.00 88.44 118 SER A N 1
ATOM 892 C CA . SER A 1 118 ? 16.814 -4.383 -26.066 1.00 88.44 118 SER A CA 1
ATOM 893 C C . SER A 1 118 ? 15.639 -5.256 -25.600 1.00 88.44 118 SER A C 1
ATOM 895 O O . SER A 1 118 ? 14.494 -4.944 -25.915 1.00 88.44 118 SER A O 1
ATOM 897 N N . GLU A 1 119 ? 15.893 -6.282 -24.782 1.00 90.12 119 GLU A N 1
ATOM 898 C CA . GLU A 1 119 ? 14.857 -7.156 -24.215 1.00 90.12 119 GLU A CA 1
ATOM 899 C C . GLU A 1 119 ? 13.933 -6.421 -23.233 1.00 90.12 119 GLU A C 1
ATOM 901 O O . GLU A 1 119 ? 12.712 -6.561 -23.301 1.00 90.12 119 GLU A O 1
ATOM 906 N N . GLN A 1 120 ? 14.501 -5.596 -22.344 1.00 90.31 120 GLN A N 1
ATOM 907 C CA . GLN A 1 120 ? 13.735 -4.803 -21.376 1.00 90.31 120 GLN A CA 1
ATOM 908 C C . GLN A 1 120 ? 12.826 -3.811 -22.098 1.00 90.31 120 GLN A C 1
ATOM 910 O O . GLN A 1 120 ? 11.660 -3.642 -21.733 1.00 90.31 120 GLN A O 1
ATOM 915 N N . VAL A 1 121 ? 13.361 -3.178 -23.143 1.00 92.19 121 VAL A N 1
ATOM 916 C CA . VAL A 1 121 ? 12.595 -2.249 -23.965 1.00 92.19 121 VAL A CA 1
ATOM 917 C C . VAL A 1 121 ? 11.500 -2.981 -24.734 1.00 92.19 121 VAL A C 1
ATOM 919 O O . VAL A 1 121 ? 10.348 -2.557 -24.691 1.00 92.19 121 VAL A O 1
ATOM 922 N N . GLY A 1 122 ? 11.825 -4.095 -25.394 1.00 94.94 122 GLY A N 1
ATOM 923 C CA . GLY A 1 122 ? 10.852 -4.895 -26.135 1.00 94.94 122 GLY A CA 1
ATOM 924 C C . GLY A 1 122 ? 9.687 -5.343 -25.252 1.00 94.94 122 GLY A C 1
ATOM 925 O O . GLY A 1 122 ? 8.524 -5.183 -25.632 1.00 94.94 122 GLY A O 1
ATOM 926 N N . TYR A 1 123 ? 9.983 -5.814 -24.038 1.00 96.31 123 TYR A N 1
ATOM 927 C CA . TYR A 1 123 ? 8.964 -6.160 -23.049 1.00 96.31 123 TYR A CA 1
ATOM 928 C C . TYR A 1 123 ? 8.117 -4.944 -22.651 1.00 96.31 123 TYR A C 1
ATOM 930 O O . TYR A 1 123 ? 6.888 -4.998 -22.719 1.00 96.31 123 TYR A O 1
ATOM 938 N N . GLY A 1 124 ? 8.755 -3.828 -22.282 1.00 95.56 124 GLY A N 1
ATOM 939 C CA . GLY A 1 124 ? 8.061 -2.611 -21.864 1.00 95.56 124 GLY A CA 1
ATOM 940 C C . GLY A 1 124 ? 7.132 -2.037 -22.940 1.00 95.56 124 GLY A C 1
ATOM 941 O O . GLY A 1 124 ? 5.965 -1.757 -22.661 1.00 95.56 124 GLY A O 1
ATOM 942 N N . LEU A 1 125 ? 7.611 -1.947 -24.185 1.00 97.06 125 LEU A N 1
ATOM 943 C CA . LEU A 1 125 ? 6.813 -1.499 -25.330 1.00 97.06 125 LEU A CA 1
ATOM 944 C C . LEU A 1 125 ? 5.626 -2.430 -25.587 1.00 97.06 125 LEU A C 1
ATOM 946 O O . LEU A 1 125 ? 4.520 -1.947 -25.819 1.00 97.06 125 LEU A O 1
ATOM 950 N N . THR A 1 126 ? 5.829 -3.749 -25.497 1.00 97.81 126 THR A N 1
ATOM 951 C CA . THR A 1 126 ? 4.759 -4.742 -25.690 1.00 97.81 126 THR A CA 1
ATOM 952 C C . THR A 1 126 ? 3.660 -4.582 -24.640 1.00 97.81 126 THR A C 1
ATOM 954 O O . THR A 1 126 ? 2.478 -4.509 -24.983 1.00 97.81 126 THR A O 1
ATOM 957 N N . VAL A 1 127 ? 4.041 -4.463 -23.363 1.00 97.88 127 VAL A N 1
ATOM 958 C CA . VAL A 1 127 ? 3.107 -4.239 -22.247 1.00 97.88 127 VAL A CA 1
ATOM 959 C C . VAL A 1 127 ? 2.283 -2.974 -22.457 1.00 97.88 127 VAL A C 1
ATOM 961 O O . VAL A 1 127 ? 1.051 -3.017 -22.339 1.00 97.88 127 VAL A O 1
ATOM 964 N N . ALA A 1 128 ? 2.946 -1.864 -22.782 1.00 97.75 128 ALA A N 1
ATOM 965 C CA . ALA A 1 128 ? 2.285 -0.586 -22.984 1.00 97.75 128 ALA A CA 1
ATOM 966 C C . ALA A 1 128 ? 1.369 -0.614 -24.219 1.00 97.75 128 ALA A C 1
ATOM 968 O O . ALA A 1 128 ? 0.216 -0.198 -24.132 1.00 97.75 128 ALA A O 1
ATOM 969 N N . MET A 1 129 ? 1.824 -1.174 -25.344 1.00 98.25 129 MET A N 1
ATOM 970 C CA . MET A 1 129 ? 1.065 -1.232 -26.598 1.00 98.25 129 MET A CA 1
ATOM 971 C C . MET A 1 129 ? -0.205 -2.081 -26.480 1.00 98.25 129 MET A C 1
ATOM 973 O O . MET A 1 129 ? -1.278 -1.627 -26.878 1.00 98.25 129 MET A O 1
ATOM 977 N N . ILE A 1 130 ? -0.117 -3.279 -25.892 1.00 98.12 130 ILE A N 1
ATOM 978 C CA . ILE A 1 130 ? -1.294 -4.131 -25.651 1.00 98.12 130 ILE A CA 1
ATOM 979 C C . ILE A 1 130 ? -2.315 -3.382 -24.785 1.00 98.12 130 ILE A C 1
ATOM 981 O O . ILE A 1 130 ? -3.512 -3.384 -25.080 1.00 98.12 130 ILE A O 1
ATOM 985 N N . SER A 1 131 ? -1.840 -2.670 -23.764 1.00 98.06 131 SER A N 1
ATOM 986 C CA . SER A 1 131 ? -2.697 -1.883 -22.877 1.00 98.06 131 SER A CA 1
ATOM 987 C C . SER A 1 131 ? -3.352 -0.705 -23.594 1.00 98.06 131 SER A C 1
ATOM 989 O O . SER A 1 131 ? -4.552 -0.501 -23.419 1.00 98.06 131 SER A O 1
ATOM 991 N N . ILE A 1 132 ? -2.620 0.024 -24.447 1.00 98.50 132 ILE A N 1
ATOM 992 C CA . ILE A 1 132 ? -3.161 1.103 -25.294 1.00 98.50 132 ILE A CA 1
ATOM 993 C C . ILE A 1 132 ? -4.278 0.571 -26.193 1.00 98.50 132 ILE A C 1
ATOM 995 O O . ILE A 1 132 ? -5.331 1.195 -26.285 1.00 98.50 132 ILE A O 1
ATOM 999 N N . ILE A 1 133 ? -4.084 -0.591 -26.825 1.00 98.25 133 ILE A N 1
ATOM 1000 C CA . ILE A 1 133 ? -5.088 -1.187 -27.714 1.00 98.25 133 ILE A CA 1
ATOM 1001 C C . ILE A 1 133 ? -6.348 -1.552 -26.925 1.00 98.25 133 ILE A C 1
ATOM 1003 O O . ILE A 1 133 ? -7.443 -1.117 -27.280 1.00 98.25 133 ILE A O 1
ATOM 1007 N N . ILE A 1 134 ? -6.210 -2.311 -25.834 1.00 97.69 134 ILE A N 1
ATOM 1008 C CA . ILE A 1 134 ? -7.361 -2.784 -25.051 1.00 97.69 134 ILE A CA 1
ATOM 1009 C C . ILE A 1 134 ? -8.124 -1.605 -24.434 1.00 97.69 134 ILE A C 1
ATOM 1011 O O . ILE A 1 134 ? -9.349 -1.527 -24.543 1.00 97.69 134 ILE A O 1
ATOM 1015 N N . THR A 1 135 ? -7.413 -0.665 -23.808 1.00 97.31 135 THR A N 1
ATOM 1016 C CA . THR A 1 135 ? -8.038 0.509 -23.181 1.00 97.31 135 THR A CA 1
ATOM 1017 C C . THR A 1 135 ? -8.601 1.479 -24.204 1.00 97.31 135 THR A C 1
ATOM 1019 O O . THR A 1 135 ? -9.691 1.999 -23.990 1.00 97.31 135 THR A O 1
ATOM 1022 N N . GLY A 1 136 ? -7.926 1.680 -25.337 1.00 97.56 136 GLY A N 1
ATOM 1023 C CA . GLY A 1 136 ? -8.417 2.493 -26.445 1.00 97.56 136 GLY A CA 1
ATOM 1024 C C . GLY A 1 136 ? -9.727 1.948 -27.003 1.00 97.56 136 GLY A C 1
ATOM 1025 O O . GLY A 1 136 ? -10.692 2.696 -27.137 1.00 97.56 136 GLY A O 1
ATOM 1026 N N . VAL A 1 137 ? -9.807 0.634 -27.231 1.00 95.19 137 VAL A N 1
ATOM 1027 C CA . VAL A 1 137 ? -11.045 -0.036 -27.655 1.00 95.19 137 VAL A CA 1
ATOM 1028 C C . VAL A 1 137 ? -12.152 0.128 -26.608 1.00 95.19 137 VAL A C 1
ATOM 1030 O O . VAL A 1 137 ? -13.275 0.480 -26.968 1.00 95.19 137 VAL A O 1
ATOM 1033 N N . ALA A 1 138 ? -11.854 -0.052 -25.317 1.00 94.50 138 ALA A N 1
ATOM 1034 C CA . ALA A 1 138 ? -12.834 0.157 -24.248 1.00 94.50 138 ALA A CA 1
ATOM 1035 C C . ALA A 1 138 ? -13.350 1.608 -24.207 1.00 94.50 138 ALA A C 1
ATOM 1037 O O . ALA A 1 138 ? -14.559 1.837 -24.196 1.00 94.50 138 ALA A O 1
ATOM 1038 N N . VAL A 1 139 ? -12.452 2.597 -24.256 1.00 95.25 139 VAL A N 1
ATOM 1039 C CA . VAL A 1 139 ? -12.795 4.028 -24.294 1.00 95.25 139 VAL A CA 1
ATOM 1040 C C . VAL A 1 139 ? -13.664 4.348 -25.510 1.00 95.25 139 VAL A C 1
ATOM 1042 O O . VAL A 1 139 ? -14.701 5.000 -25.366 1.00 95.25 139 VAL A O 1
ATOM 1045 N N . VAL A 1 140 ? -13.289 3.851 -26.693 1.00 93.12 140 VAL A N 1
ATOM 1046 C CA . VAL A 1 140 ? -14.082 4.013 -27.915 1.00 93.12 140 VAL A CA 1
ATOM 1047 C C . VAL A 1 140 ? -15.463 3.397 -27.738 1.00 93.12 140 VAL A C 1
ATOM 1049 O O . VAL A 1 140 ? -16.431 4.072 -28.049 1.00 93.12 140 VAL A O 1
ATOM 1052 N N . PHE A 1 141 ? -15.612 2.194 -27.177 1.00 90.94 141 PHE A N 1
ATOM 1053 C CA . PHE A 1 141 ? -16.938 1.610 -26.940 1.00 90.94 141 PHE A CA 1
ATOM 1054 C C . PHE A 1 141 ? -17.788 2.409 -25.944 1.00 90.94 141 PHE A C 1
ATOM 1056 O O . PHE A 1 141 ? -18.987 2.587 -26.171 1.00 90.94 141 PHE A O 1
ATOM 1063 N N . HIS A 1 142 ? -17.184 2.956 -24.887 1.00 89.62 142 HIS A N 1
ATOM 1064 C CA . HIS A 1 142 ? -17.879 3.835 -23.944 1.00 89.62 142 HIS A CA 1
ATOM 1065 C C . HIS A 1 142 ? -18.372 5.134 -24.610 1.00 89.62 142 HIS A C 1
ATOM 1067 O O . HIS A 1 142 ? -19.502 5.557 -24.353 1.00 89.62 142 HIS A O 1
ATOM 1073 N N . PHE A 1 143 ? -17.578 5.748 -25.496 1.00 89.25 143 PHE A N 1
ATOM 1074 C CA . PHE A 1 143 ? -17.996 6.931 -26.263 1.00 89.25 143 PHE A CA 1
ATOM 1075 C C . PHE A 1 143 ? -18.940 6.593 -27.423 1.00 89.25 143 PHE A C 1
ATOM 1077 O O . PHE A 1 143 ? -19.887 7.331 -27.690 1.00 89.25 143 PHE A O 1
ATOM 1084 N N . MET A 1 144 ? -18.736 5.464 -28.100 1.00 84.19 144 MET A N 1
ATOM 1085 C CA . MET A 1 144 ? -19.616 4.989 -29.163 1.00 84.19 144 MET A CA 1
ATOM 1086 C C . MET A 1 144 ? -20.985 4.641 -28.607 1.00 84.19 144 MET A C 1
ATOM 1088 O O . MET A 1 144 ? -21.957 4.908 -29.292 1.00 84.19 144 MET A O 1
ATOM 1092 N N . SER A 1 145 ? -21.117 4.130 -27.381 1.00 78.62 145 SER A N 1
ATOM 1093 C CA . SER A 1 145 ? -22.435 3.977 -26.750 1.00 78.62 145 SER A CA 1
ATOM 1094 C C . SER A 1 145 ? -23.198 5.310 -26.702 1.00 78.62 145 SER A C 1
ATOM 1096 O O . SER A 1 145 ? -24.388 5.347 -27.002 1.00 78.62 145 SER A O 1
ATOM 1098 N N . TRP A 1 146 ? -22.508 6.425 -26.434 1.00 77.81 146 TRP A N 1
ATOM 1099 C CA . TRP A 1 146 ? -23.113 7.760 -26.472 1.00 77.81 146 TRP A CA 1
ATOM 1100 C C . TRP A 1 146 ? -23.489 8.209 -27.891 1.00 77.81 146 TRP A C 1
ATOM 1102 O O . TRP A 1 146 ? -24.591 8.712 -28.099 1.00 77.81 146 TRP A O 1
ATOM 1112 N N . PHE A 1 147 ? -22.601 8.015 -28.870 1.00 74.50 147 PHE A N 1
ATOM 1113 C CA . PHE A 1 147 ? -22.857 8.423 -30.257 1.00 74.50 147 PHE A CA 1
ATOM 1114 C C . PHE A 1 147 ? -23.923 7.548 -30.935 1.00 74.50 147 PHE A C 1
ATOM 1116 O O . PHE A 1 147 ? -24.817 8.043 -31.611 1.00 74.50 147 PHE A O 1
ATOM 1123 N N . THR A 1 148 ? -23.865 6.240 -30.702 1.00 67.94 148 THR A N 1
ATOM 1124 C CA . THR A 1 148 ? -24.732 5.226 -31.318 1.00 67.94 148 THR A CA 1
ATOM 1125 C C . THR A 1 148 ? -26.108 5.176 -30.662 1.00 67.94 148 THR A C 1
ATOM 1127 O O . THR A 1 148 ? -27.067 4.796 -31.314 1.00 67.94 148 THR A O 1
ATOM 1130 N N . TYR A 1 149 ? -26.268 5.659 -29.426 1.00 66.25 149 TYR A N 1
ATOM 1131 C CA . TYR A 1 149 ? -27.606 5.962 -28.904 1.00 66.25 149 TYR A CA 1
ATOM 1132 C C . TYR A 1 149 ? -28.384 6.928 -29.819 1.00 66.25 149 TYR A C 1
ATOM 1134 O O . TYR A 1 149 ? -29.604 6.868 -29.891 1.00 66.25 149 TYR A O 1
ATOM 1142 N N . ARG A 1 150 ? -27.687 7.801 -30.561 1.00 70.44 150 ARG A N 1
ATOM 1143 C CA . ARG A 1 150 ? -28.316 8.695 -31.544 1.00 70.44 150 ARG A CA 1
ATOM 1144 C C . ARG A 1 150 ? -28.411 8.117 -32.956 1.00 70.44 150 ARG A C 1
ATOM 1146 O O . ARG A 1 150 ? -29.061 8.724 -33.802 1.00 70.44 150 ARG A O 1
ATOM 1153 N N . CYS A 1 151 ? -27.746 7.002 -33.239 1.00 65.31 151 CYS A N 1
ATOM 1154 C CA . CYS A 1 151 ? -27.677 6.413 -34.572 1.00 65.31 151 CYS A CA 1
ATOM 1155 C C . CYS A 1 151 ? -27.894 4.905 -34.437 1.00 65.31 151 CYS A C 1
ATOM 1157 O O . CYS A 1 151 ? -26.959 4.222 -34.034 1.00 65.31 151 CYS A O 1
ATOM 1159 N N . ASP A 1 152 ? -29.091 4.397 -34.754 1.00 67.06 152 ASP A N 1
ATOM 1160 C CA . ASP A 1 152 ? -29.516 2.985 -34.645 1.00 67.06 152 ASP A CA 1
ATOM 1161 C C . ASP A 1 152 ? -28.645 1.994 -35.458 1.00 67.06 152 ASP A C 1
ATOM 1163 O O . ASP A 1 152 ? -29.079 1.365 -36.422 1.00 67.06 152 ASP A O 1
ATOM 1167 N N . CYS A 1 153 ? -27.380 1.829 -35.078 1.00 68.06 153 CYS A N 1
ATOM 1168 C CA . CYS A 1 153 ? -26.390 1.026 -35.785 1.00 68.06 153 CYS A CA 1
ATOM 1169 C C . CYS A 1 153 ? -26.058 -0.261 -35.016 1.00 68.06 153 CYS A C 1
ATOM 1171 O O . CYS A 1 153 ? -26.093 -0.322 -33.786 1.00 68.06 153 CYS A O 1
ATOM 1173 N N . ILE A 1 154 ? -25.626 -1.291 -35.755 1.00 68.94 154 ILE A N 1
ATOM 1174 C CA . ILE A 1 154 ? -25.222 -2.624 -35.255 1.00 68.94 154 ILE A CA 1
ATOM 1175 C C . ILE A 1 154 ? -24.158 -2.548 -34.142 1.00 68.94 154 ILE A C 1
ATOM 1177 O O . ILE A 1 154 ? -24.150 -3.386 -33.237 1.00 68.94 154 ILE A O 1
ATOM 1181 N N . ALA A 1 155 ? -23.306 -1.518 -34.158 1.00 66.50 155 ALA A N 1
ATOM 1182 C CA . ALA A 1 155 ? -22.308 -1.260 -33.120 1.00 66.50 155 ALA A CA 1
ATOM 1183 C C . ALA A 1 155 ? -22.918 -1.108 -31.710 1.00 66.50 155 ALA A C 1
ATOM 1185 O O . ALA A 1 155 ? -22.271 -1.471 -30.727 1.00 66.50 155 ALA A O 1
ATOM 1186 N N . ASN A 1 156 ? -24.178 -0.662 -31.603 1.00 69.81 156 ASN A N 1
ATOM 1187 C CA . ASN A 1 156 ? -24.871 -0.507 -30.324 1.00 69.81 156 ASN A CA 1
ATOM 1188 C C . ASN A 1 156 ? -25.071 -1.858 -29.625 1.00 69.81 156 ASN A C 1
ATOM 1190 O O . ASN A 1 156 ? -24.802 -1.995 -28.435 1.00 69.81 156 ASN A O 1
ATOM 1194 N N . LYS A 1 157 ? -25.463 -2.896 -30.380 1.00 79.50 157 LYS A N 1
ATOM 1195 C CA . LYS A 1 157 ? -25.699 -4.236 -29.817 1.00 79.50 157 LYS A CA 1
ATOM 1196 C C . LYS A 1 157 ? -24.427 -4.818 -29.205 1.00 79.50 157 LYS A C 1
ATOM 1198 O O . LYS A 1 157 ? -24.479 -5.378 -28.115 1.00 79.50 157 LYS A O 1
ATOM 1203 N N . TRP A 1 158 ? -23.283 -4.649 -29.866 1.00 79.62 158 TRP A N 1
ATOM 1204 C CA . TRP A 1 158 ? -21.997 -5.149 -29.374 1.00 79.62 158 TRP A CA 1
ATOM 1205 C C . TRP A 1 158 ? -21.496 -4.374 -28.156 1.00 79.62 158 TRP A C 1
ATOM 1207 O O . TRP A 1 158 ? -21.161 -4.994 -27.148 1.00 79.62 158 TRP A O 1
ATOM 1217 N N . ALA A 1 159 ? -21.503 -3.037 -28.212 1.00 81.25 159 ALA A N 1
ATOM 1218 C CA . ALA A 1 159 ? -21.071 -2.199 -27.094 1.00 81.25 159 ALA A CA 1
ATOM 1219 C C . ALA A 1 159 ? -21.914 -2.466 -25.837 1.00 81.25 159 ALA A C 1
ATOM 1221 O O . ALA A 1 159 ? -21.364 -2.676 -24.755 1.00 81.25 159 ALA A O 1
ATOM 1222 N N . MET A 1 160 ? -23.238 -2.554 -25.999 1.00 78.94 160 MET A N 1
ATOM 1223 C CA . MET A 1 160 ? -24.150 -2.878 -24.904 1.00 78.94 160 MET A CA 1
ATOM 1224 C C . MET A 1 160 ? -23.974 -4.311 -24.403 1.00 78.94 160 MET A C 1
ATOM 1226 O O . MET A 1 160 ? -24.119 -4.541 -23.214 1.00 78.94 160 MET A O 1
ATOM 1230 N N . THR A 1 161 ? -23.608 -5.277 -25.249 1.00 87.12 161 THR A N 1
ATOM 1231 C CA . THR A 1 161 ? -23.372 -6.660 -24.792 1.00 87.12 161 THR A CA 1
ATOM 1232 C C . THR A 1 161 ? -22.069 -6.785 -23.999 1.00 87.12 161 THR A C 1
ATOM 1234 O O . THR A 1 161 ? -22.030 -7.454 -22.967 1.00 87.12 161 THR A O 1
ATOM 1237 N N . ILE A 1 162 ? -20.994 -6.139 -24.461 1.00 88.44 162 ILE A N 1
ATOM 1238 C CA . ILE A 1 162 ? -19.661 -6.268 -23.855 1.00 88.44 162 ILE A CA 1
ATOM 1239 C C . ILE A 1 162 ? -19.551 -5.448 -22.564 1.00 88.44 162 ILE A C 1
ATOM 1241 O O . ILE A 1 162 ? -18.990 -5.945 -21.587 1.00 88.44 162 ILE A O 1
ATOM 1245 N N . PHE A 1 163 ? -20.102 -4.229 -22.546 1.00 88.88 163 PHE A N 1
ATOM 1246 C CA . PHE A 1 163 ? -19.961 -3.265 -21.443 1.00 88.88 163 PHE A CA 1
ATOM 1247 C C . PHE A 1 163 ? -21.256 -3.035 -20.652 1.00 88.88 163 PHE A C 1
ATOM 1249 O O . PHE A 1 163 ? -21.330 -2.100 -19.839 1.00 88.88 163 PHE A O 1
ATOM 1256 N N . ALA A 1 164 ? -22.268 -3.888 -20.854 1.00 87.06 164 ALA A N 1
ATOM 1257 C CA . ALA A 1 164 ? -23.486 -3.877 -20.051 1.00 87.06 164 ALA A CA 1
ATOM 1258 C C . ALA A 1 164 ? -23.169 -3.872 -18.544 1.00 87.06 164 ALA A C 1
ATOM 1260 O O . ALA A 1 164 ? -22.161 -4.445 -18.092 1.00 87.06 164 ALA A O 1
ATOM 1261 N N . PRO A 1 165 ? -24.056 -3.278 -17.727 1.00 85.44 165 PRO A N 1
ATOM 1262 C CA . PRO A 1 165 ? -24.045 -3.516 -16.291 1.00 85.44 165 PRO A CA 1
ATOM 1263 C C . PRO A 1 165 ? -23.962 -5.025 -16.019 1.00 85.44 165 PRO A C 1
ATOM 1265 O O . PRO A 1 165 ? -24.707 -5.806 -16.607 1.00 85.44 165 PRO A O 1
ATOM 1268 N N . LYS A 1 166 ? -23.018 -5.446 -15.167 1.00 88.81 166 LYS A N 1
ATOM 1269 C CA . LYS A 1 166 ? -22.764 -6.871 -14.852 1.00 88.81 166 LYS A CA 1
ATOM 1270 C C . LYS A 1 166 ? -22.369 -7.760 -16.050 1.00 88.81 166 LYS A C 1
ATOM 1272 O O . LYS A 1 166 ? -22.488 -8.983 -15.981 1.00 88.81 166 LYS A O 1
ATOM 1277 N N . ALA A 1 167 ? -21.862 -7.184 -17.142 1.00 91.94 167 ALA A N 1
ATOM 1278 C CA . ALA A 1 167 ? -21.248 -7.963 -18.213 1.00 91.94 167 ALA A CA 1
ATOM 1279 C C . ALA A 1 167 ? -19.987 -8.696 -17.717 1.00 91.94 167 ALA A C 1
ATOM 1281 O O . ALA A 1 167 ? -19.104 -8.108 -17.080 1.00 91.94 167 ALA A O 1
ATOM 1282 N N . LYS A 1 168 ? -19.898 -9.996 -18.023 1.00 94.56 168 LYS A N 1
ATOM 1283 C CA . LYS A 1 168 ? -18.770 -10.860 -17.630 1.00 94.56 168 LYS A CA 1
ATOM 1284 C C . LYS A 1 168 ? -17.509 -10.598 -18.455 1.00 94.56 168 LYS A C 1
ATOM 1286 O O . LYS A 1 168 ? -16.409 -10.728 -17.931 1.00 94.56 168 LYS A O 1
ATOM 1291 N N . ILE A 1 169 ? -17.670 -10.216 -19.724 1.00 94.56 169 ILE A N 1
ATOM 1292 C CA . ILE A 1 169 ? -16.549 -9.972 -20.645 1.00 94.56 169 ILE A CA 1
ATOM 1293 C C . ILE A 1 169 ? -15.699 -8.807 -20.135 1.00 94.56 169 ILE A C 1
ATOM 1295 O O . ILE A 1 169 ? -14.488 -8.938 -20.003 1.00 94.56 169 ILE A O 1
ATOM 1299 N N . GLU A 1 170 ? -16.329 -7.693 -19.769 1.00 94.38 170 GLU A N 1
ATOM 1300 C CA . GLU A 1 170 ? -15.621 -6.548 -19.200 1.00 94.38 170 GLU A CA 1
ATOM 1301 C C . GLU A 1 170 ? -14.930 -6.877 -17.870 1.00 94.38 170 GLU A C 1
ATOM 1303 O O . GLU A 1 170 ? -13.812 -6.428 -17.633 1.00 94.38 170 GLU A O 1
ATOM 1308 N N . LEU A 1 171 ? -15.558 -7.694 -17.016 1.00 95.31 171 LEU A N 1
ATOM 1309 C CA . LEU A 1 171 ? -14.917 -8.166 -15.786 1.00 95.31 171 LEU A CA 1
ATOM 1310 C C . LEU A 1 171 ? -13.643 -8.966 -16.100 1.00 95.31 171 LEU A C 1
ATOM 1312 O O . LEU A 1 171 ? -12.618 -8.742 -15.464 1.00 95.31 171 LEU A O 1
ATOM 1316 N N . PHE A 1 172 ? -13.684 -9.849 -17.102 1.00 96.75 172 PHE A N 1
ATOM 1317 C CA . PHE A 1 172 ? -12.504 -10.587 -17.557 1.00 96.75 172 PHE A CA 1
ATOM 1318 C C . PHE A 1 172 ? -11.412 -9.648 -18.085 1.00 96.75 172 PHE A C 1
ATOM 1320 O O . PHE A 1 172 ? -10.247 -9.822 -17.741 1.00 96.75 172 PHE A O 1
ATOM 1327 N N . VAL A 1 173 ? -11.781 -8.616 -18.852 1.00 96.12 173 VAL A N 1
ATOM 1328 C CA . VAL A 1 173 ? -10.845 -7.584 -19.328 1.00 96.12 173 VAL A CA 1
ATOM 1329 C C . VAL A 1 173 ? -10.202 -6.834 -18.156 1.00 96.12 173 VAL A C 1
ATOM 1331 O O . VAL A 1 173 ? -8.987 -6.658 -18.145 1.00 96.12 173 VAL A O 1
ATOM 1334 N N . ALA A 1 174 ? -10.978 -6.439 -17.143 1.00 96.12 174 ALA A N 1
ATOM 1335 C CA . ALA A 1 174 ? -10.456 -5.762 -15.955 1.00 96.12 174 ALA A CA 1
ATOM 1336 C C . ALA A 1 174 ? -9.501 -6.658 -15.142 1.00 96.12 174 ALA A C 1
ATOM 1338 O O . ALA A 1 174 ? -8.431 -6.202 -14.744 1.00 96.12 174 ALA A O 1
ATOM 1339 N N . ILE A 1 175 ? -9.847 -7.938 -14.944 1.00 97.12 175 ILE A N 1
ATOM 1340 C CA . ILE A 1 175 ? -8.983 -8.922 -14.267 1.00 97.12 175 ILE A CA 1
ATOM 1341 C C . ILE A 1 175 ? -7.693 -9.146 -15.063 1.00 97.12 175 ILE A C 1
ATOM 1343 O O . ILE A 1 175 ? -6.608 -9.125 -14.485 1.00 97.12 175 ILE A O 1
ATOM 1347 N N . PHE A 1 176 ? -7.798 -9.321 -16.384 1.00 97.69 176 PHE A N 1
ATOM 1348 C CA . PHE A 1 176 ? -6.643 -9.470 -17.264 1.00 97.69 176 PHE A CA 1
ATOM 1349 C C . PHE A 1 176 ? -5.706 -8.265 -17.148 1.00 97.69 176 PHE A C 1
ATOM 1351 O O . PHE A 1 176 ? -4.519 -8.453 -16.916 1.00 97.69 176 PHE A O 1
ATOM 1358 N N . LEU A 1 177 ? -6.232 -7.039 -17.245 1.00 97.50 177 LEU A N 1
ATOM 1359 C CA . LEU A 1 177 ? -5.433 -5.812 -17.156 1.00 97.50 177 LEU A CA 1
ATOM 1360 C C . LEU A 1 177 ? -4.762 -5.659 -15.787 1.00 97.50 177 LEU A C 1
ATOM 1362 O O . LEU A 1 177 ? -3.617 -5.217 -15.733 1.00 97.50 177 LEU A O 1
ATOM 1366 N N . LEU A 1 178 ? -5.433 -6.060 -14.701 1.00 97.38 178 LEU A N 1
ATOM 1367 C CA . LEU A 1 178 ? -4.835 -6.057 -13.367 1.00 97.38 178 LEU A CA 1
ATOM 1368 C C . LEU A 1 178 ? -3.668 -7.041 -13.275 1.00 97.38 178 LEU A C 1
ATOM 1370 O O . LEU A 1 178 ? -2.591 -6.646 -12.849 1.00 97.38 178 LEU A O 1
ATOM 1374 N N . ILE A 1 179 ? -3.851 -8.296 -13.697 1.00 97.56 179 ILE A N 1
ATOM 1375 C CA . ILE A 1 179 ? -2.779 -9.305 -13.675 1.00 97.56 179 ILE A CA 1
ATOM 1376 C C . ILE A 1 179 ? -1.625 -8.878 -14.593 1.00 97.56 179 ILE A C 1
ATOM 1378 O O . ILE A 1 179 ? -0.462 -8.953 -14.199 1.00 97.56 179 ILE A O 1
ATOM 1382 N N . TRP A 1 180 ? -1.951 -8.389 -15.792 1.00 97.88 180 TRP A N 1
ATOM 1383 C CA . TRP A 1 180 ? -0.999 -7.911 -16.791 1.00 97.88 180 TRP A CA 1
ATOM 1384 C C . TRP A 1 180 ? -0.097 -6.815 -16.229 1.00 97.88 180 TRP A C 1
ATOM 1386 O O . TRP A 1 180 ? 1.128 -6.941 -16.256 1.00 97.88 180 TRP A O 1
ATOM 1396 N N . TRP A 1 181 ? -0.695 -5.767 -15.659 1.00 97.62 181 TRP A N 1
ATOM 1397 C CA . TRP A 1 181 ? 0.064 -4.659 -15.093 1.00 97.62 181 TRP A CA 1
ATOM 1398 C C . TRP A 1 181 ? 0.721 -4.997 -13.764 1.00 97.62 181 TRP A C 1
ATOM 1400 O O . TRP A 1 181 ? 1.826 -4.529 -13.530 1.00 97.62 181 TRP A O 1
ATOM 1410 N N . PHE A 1 182 ? 0.141 -5.871 -12.943 1.00 95.62 182 PHE A N 1
ATOM 1411 C CA . PHE A 1 182 ? 0.789 -6.337 -11.718 1.00 95.62 182 PHE A CA 1
ATOM 1412 C C . PHE A 1 182 ? 2.110 -7.061 -12.019 1.00 95.62 182 PHE A C 1
ATOM 1414 O O . PHE A 1 182 ? 3.152 -6.705 -11.467 1.00 95.62 182 PHE A O 1
ATOM 1421 N N . ILE A 1 183 ? 2.101 -8.013 -12.960 1.00 96.19 183 ILE A N 1
ATOM 1422 C CA . ILE A 1 183 ? 3.315 -8.717 -13.405 1.00 96.19 183 ILE A CA 1
ATOM 1423 C C . ILE A 1 183 ? 4.291 -7.738 -14.066 1.00 96.19 183 ILE A C 1
ATOM 1425 O O . ILE A 1 183 ? 5.489 -7.762 -13.776 1.00 96.19 183 ILE A O 1
ATOM 1429 N N . ALA A 1 184 ? 3.796 -6.850 -14.933 1.00 96.38 184 ALA A N 1
ATOM 1430 C CA . ALA A 1 184 ? 4.640 -5.860 -15.585 1.00 96.38 184 ALA A CA 1
ATOM 1431 C C . ALA A 1 184 ? 5.286 -4.888 -14.596 1.00 96.38 184 ALA A C 1
ATOM 1433 O O . ALA A 1 184 ? 6.472 -4.615 -14.739 1.00 96.38 184 ALA A O 1
ATOM 1434 N N . THR A 1 185 ? 4.562 -4.413 -13.580 1.00 95.19 185 THR A N 1
ATOM 1435 C CA . THR A 1 185 ? 5.126 -3.594 -12.505 1.00 95.19 185 THR A CA 1
ATOM 1436 C C . THR A 1 185 ? 6.225 -4.352 -11.794 1.00 95.19 185 THR A C 1
ATOM 1438 O O . THR A 1 185 ? 7.314 -3.800 -11.672 1.00 95.19 185 THR A O 1
ATOM 1441 N N . ILE A 1 186 ? 6.001 -5.613 -11.407 1.00 93.00 186 ILE A N 1
ATOM 1442 C CA . ILE A 1 186 ? 7.036 -6.409 -10.738 1.00 93.00 186 ILE A CA 1
ATOM 1443 C C . ILE A 1 186 ? 8.305 -6.460 -11.594 1.00 93.00 186 ILE A C 1
ATOM 1445 O O . ILE A 1 186 ? 9.365 -6.050 -11.138 1.00 93.00 186 ILE A O 1
ATOM 1449 N N . ILE A 1 187 ? 8.190 -6.882 -12.855 1.00 93.00 187 ILE A N 1
ATOM 1450 C CA . ILE A 1 187 ? 9.343 -7.062 -13.748 1.00 93.00 187 ILE A CA 1
ATOM 1451 C C . ILE A 1 187 ? 10.029 -5.726 -14.060 1.00 93.00 187 ILE A C 1
ATOM 1453 O O . ILE A 1 187 ? 11.246 -5.607 -13.915 1.00 93.00 187 ILE A O 1
ATOM 1457 N N . GLN A 1 188 ? 9.269 -4.712 -14.477 1.00 93.12 188 GLN A N 1
ATOM 1458 C CA . GLN A 1 188 ? 9.821 -3.432 -14.927 1.00 93.12 188 GLN A CA 1
ATOM 1459 C C . GLN A 1 188 ? 10.431 -2.617 -13.790 1.00 93.12 188 GLN A C 1
ATOM 1461 O O . GLN A 1 188 ? 11.334 -1.832 -14.055 1.00 93.12 188 GLN A O 1
ATOM 1466 N N . THR A 1 189 ? 9.966 -2.784 -12.552 1.00 91.88 189 THR A N 1
ATOM 1467 C CA . THR A 1 189 ? 10.467 -2.017 -11.402 1.00 91.88 189 THR A CA 1
ATOM 1468 C C . THR A 1 189 ? 11.499 -2.780 -10.561 1.00 91.88 189 THR A C 1
ATOM 1470 O O . THR A 1 189 ? 12.053 -2.206 -9.625 1.00 91.88 189 THR A O 1
ATOM 1473 N N . THR A 1 190 ? 11.824 -4.035 -10.912 1.00 89.25 190 THR A N 1
ATOM 1474 C CA . THR A 1 190 ? 13.020 -4.718 -10.377 1.00 89.25 190 THR A CA 1
ATOM 1475 C C . THR A 1 190 ? 14.292 -3.920 -10.667 1.00 89.25 190 THR A C 1
ATOM 1477 O O . THR A 1 190 ? 14.338 -3.112 -11.593 1.00 89.25 190 THR A O 1
ATOM 1480 N N . VAL A 1 191 ? 15.373 -4.213 -9.947 1.00 83.75 191 VAL A N 1
ATOM 1481 C CA . VAL A 1 191 ? 16.700 -3.607 -10.175 1.00 83.75 191 VAL A CA 1
ATOM 1482 C C . VAL A 1 191 ? 17.210 -3.832 -11.607 1.00 83.75 191 VAL A C 1
ATOM 1484 O O . VAL A 1 191 ? 17.961 -3.023 -12.152 1.00 83.75 191 VAL A O 1
ATOM 1487 N N . ARG A 1 192 ? 16.784 -4.934 -12.237 1.00 83.62 192 ARG A N 1
ATOM 1488 C CA . ARG A 1 192 ? 17.060 -5.263 -13.645 1.00 83.62 192 ARG A CA 1
ATOM 1489 C C . ARG A 1 192 ? 15.922 -4.872 -14.583 1.00 83.62 192 ARG A C 1
ATOM 1491 O O . ARG A 1 192 ? 15.940 -5.255 -15.747 1.00 83.62 192 ARG A O 1
ATOM 1498 N N . GLY A 1 193 ? 14.903 -4.195 -14.094 1.00 88.44 193 GLY A N 1
ATOM 1499 C CA . GLY A 1 193 ? 13.797 -3.709 -14.890 1.00 88.44 193 GLY A CA 1
ATOM 1500 C C . GLY A 1 193 ? 14.132 -2.352 -15.492 1.00 88.44 193 GLY A C 1
ATOM 1501 O O . GLY A 1 193 ? 14.974 -1.618 -14.979 1.00 88.44 193 GLY A O 1
ATOM 1502 N N . ILE A 1 194 ? 13.443 -2.004 -16.577 1.00 88.38 194 ILE A N 1
ATOM 1503 C CA . ILE A 1 194 ? 13.630 -0.718 -17.262 1.00 88.38 194 ILE A CA 1
ATOM 1504 C C . ILE A 1 194 ? 13.338 0.495 -16.363 1.00 88.38 194 ILE A C 1
ATOM 1506 O O . ILE A 1 194 ? 13.852 1.570 -16.610 1.00 88.38 194 ILE A O 1
ATOM 1510 N N . ALA A 1 195 ? 12.526 0.342 -15.316 1.00 88.06 195 ALA A N 1
ATOM 1511 C CA . ALA A 1 195 ? 12.108 1.422 -14.427 1.00 88.06 195 ALA A CA 1
ATOM 1512 C C . ALA A 1 195 ? 12.716 1.352 -13.014 1.00 88.06 195 ALA A C 1
ATOM 1514 O O . ALA A 1 195 ? 12.524 2.282 -12.232 1.00 88.06 195 ALA A O 1
ATOM 1515 N N . GLY A 1 196 ? 13.385 0.255 -12.644 1.00 77.75 196 GLY A N 1
ATOM 1516 C CA . GLY A 1 196 ? 13.883 0.039 -11.277 1.00 77.75 196 GLY A CA 1
ATOM 1517 C C . GLY A 1 196 ? 15.373 0.302 -11.084 1.00 77.75 196 GLY A C 1
ATOM 1518 O O . GLY A 1 196 ? 15.886 0.224 -9.972 1.00 77.75 196 GLY A O 1
ATOM 1519 N N . ASP A 1 197 ? 16.069 0.662 -12.151 1.00 68.81 197 ASP A N 1
ATOM 1520 C CA . ASP A 1 197 ? 17.519 0.808 -12.186 1.00 68.81 197 ASP A CA 1
ATOM 1521 C C . ASP A 1 197 ? 18.055 2.148 -11.629 1.00 68.81 197 ASP A C 1
ATOM 1523 O O . ASP A 1 197 ? 19.261 2.393 -11.664 1.00 68.81 197 ASP A O 1
ATOM 1527 N N . GLY A 1 198 ? 17.176 3.011 -11.104 1.00 64.38 198 GLY A N 1
ATOM 1528 C CA . GLY A 1 198 ? 17.550 4.263 -10.434 1.00 64.38 198 GLY A CA 1
ATOM 1529 C C . GLY A 1 198 ? 17.925 5.420 -11.366 1.00 64.38 198 GLY A C 1
ATOM 1530 O O . GLY A 1 198 ? 18.292 6.496 -10.898 1.00 64.38 198 GLY A O 1
ATOM 1531 N N . LYS A 1 199 ? 17.807 5.256 -12.689 1.00 67.56 199 LYS A N 1
ATOM 1532 C CA . LYS A 1 199 ? 18.354 6.190 -13.696 1.00 67.56 199 LYS A CA 1
ATOM 1533 C C . LYS A 1 199 ? 17.471 7.402 -13.985 1.00 67.56 199 LYS A C 1
ATOM 1535 O O . LYS A 1 199 ? 17.391 7.856 -15.123 1.00 67.56 199 LYS A O 1
ATOM 1540 N N . GLN A 1 200 ? 16.749 7.893 -12.980 1.00 70.25 200 GLN A N 1
ATOM 1541 C CA . GLN A 1 200 ? 15.814 9.016 -13.125 1.00 70.25 200 GLN A CA 1
ATOM 1542 C C . GLN A 1 200 ? 14.743 8.797 -14.213 1.00 70.25 200 GLN A C 1
ATOM 1544 O O . GLN A 1 200 ? 14.130 9.747 -14.698 1.00 70.25 200 GLN A O 1
ATOM 1549 N N . GLN A 1 201 ? 14.454 7.538 -14.567 1.00 83.25 201 GLN A N 1
ATOM 1550 C CA . GLN A 1 201 ? 13.380 7.165 -15.495 1.00 83.25 201 GLN A CA 1
ATOM 1551 C C . GLN A 1 201 ? 12.009 7.230 -14.799 1.00 83.25 201 GLN A C 1
ATOM 1553 O O . GLN A 1 201 ? 11.178 6.325 -14.892 1.00 83.25 201 GLN A O 1
ATOM 1558 N N . TYR A 1 202 ? 11.771 8.333 -14.086 1.00 86.81 202 TYR A N 1
ATOM 1559 C CA . TYR A 1 202 ? 10.607 8.557 -13.239 1.00 86.81 202 TYR A CA 1
ATOM 1560 C C . TYR A 1 202 ? 9.303 8.429 -14.021 1.00 86.81 202 TYR A C 1
ATOM 1562 O O . TYR A 1 202 ? 8.338 7.867 -13.514 1.00 86.81 202 TYR A O 1
ATOM 1570 N N . ASN A 1 203 ? 9.278 8.882 -15.277 1.00 91.38 203 ASN A N 1
ATOM 1571 C CA . ASN A 1 203 ? 8.086 8.772 -16.111 1.00 91.38 203 ASN A CA 1
ATOM 1572 C C . ASN A 1 203 ? 7.695 7.314 -16.363 1.00 91.38 203 ASN A C 1
ATOM 1574 O O . ASN A 1 203 ? 6.515 6.989 -16.258 1.00 91.38 203 ASN A O 1
ATOM 1578 N N . ILE A 1 204 ? 8.659 6.426 -16.643 1.00 92.81 204 ILE A N 1
ATOM 1579 C CA . ILE A 1 204 ? 8.388 4.992 -16.827 1.00 92.81 204 ILE A CA 1
ATOM 1580 C C . ILE A 1 204 ? 7.933 4.401 -15.492 1.00 92.81 204 ILE A C 1
ATOM 1582 O O . ILE A 1 204 ? 6.874 3.788 -15.430 1.00 92.81 204 ILE A O 1
ATOM 1586 N N . TYR A 1 205 ? 8.663 4.686 -14.411 1.00 92.12 205 TYR A N 1
ATOM 1587 C CA . TYR A 1 205 ? 8.334 4.214 -13.066 1.00 92.12 205 TYR A CA 1
ATOM 1588 C C . TYR A 1 205 ? 6.902 4.572 -12.638 1.00 92.12 205 TYR A C 1
ATOM 1590 O O . TYR A 1 205 ? 6.097 3.690 -12.333 1.00 92.12 205 TYR A O 1
ATOM 1598 N N . TYR A 1 206 ? 6.552 5.860 -12.656 1.00 93.00 206 TYR A N 1
ATOM 1599 C CA . TYR A 1 206 ? 5.240 6.319 -12.214 1.00 93.00 206 TYR A CA 1
ATOM 1600 C C . TYR A 1 206 ? 4.128 5.868 -13.152 1.00 93.00 206 TYR A C 1
ATOM 1602 O O . TYR A 1 206 ? 3.070 5.470 -12.675 1.00 93.00 206 TYR A O 1
ATOM 1610 N N . SER A 1 207 ? 4.339 5.893 -14.471 1.00 96.12 207 SER A N 1
ATOM 1611 C CA . SER A 1 207 ? 3.308 5.431 -15.407 1.00 96.12 207 SER A CA 1
ATOM 1612 C C . SER A 1 207 ? 3.015 3.936 -15.258 1.00 96.12 207 SER A C 1
ATOM 1614 O O . SER A 1 207 ? 1.846 3.561 -15.298 1.00 96.12 207 SER A O 1
ATOM 1616 N N . THR A 1 208 ? 4.026 3.102 -14.985 1.00 95.56 208 THR A N 1
ATOM 1617 C CA . THR A 1 208 ? 3.841 1.674 -14.684 1.00 95.56 208 THR A CA 1
ATOM 1618 C C . THR A 1 208 ? 2.990 1.471 -13.426 1.00 95.56 208 THR A C 1
ATOM 1620 O O . THR A 1 208 ? 2.024 0.708 -13.457 1.00 95.56 208 THR A O 1
ATOM 1623 N N . TRP A 1 209 ? 3.280 2.194 -12.337 1.00 94.50 209 TRP A N 1
ATOM 1624 C CA . TRP A 1 209 ? 2.469 2.140 -11.114 1.00 94.50 209 TRP A CA 1
ATOM 1625 C C . TRP A 1 209 ? 1.050 2.682 -11.320 1.00 94.50 209 TRP A C 1
ATOM 1627 O O . TRP A 1 209 ? 0.083 2.071 -10.859 1.00 94.50 209 TRP A O 1
ATOM 1637 N N . PHE A 1 210 ? 0.895 3.790 -12.051 1.00 96.00 210 PHE A N 1
ATOM 1638 C CA . PHE A 1 210 ? -0.417 4.358 -12.356 1.00 96.00 210 PHE A CA 1
ATOM 1639 C C . PHE A 1 210 ? -1.284 3.407 -13.175 1.00 96.00 210 PHE A C 1
ATOM 1641 O O . PHE A 1 210 ? -2.482 3.333 -12.911 1.00 96.00 210 PHE A O 1
ATOM 1648 N N . CYS A 1 211 ? -0.715 2.645 -14.113 1.00 97.50 211 CYS A N 1
ATOM 1649 C CA . CYS A 1 211 ? -1.466 1.620 -14.833 1.00 97.50 211 CYS A CA 1
ATOM 1650 C C . CYS A 1 211 ? -1.993 0.524 -13.895 1.00 97.50 211 CYS A C 1
ATOM 1652 O O . CYS A 1 211 ? -3.165 0.162 -13.986 1.00 97.50 211 CYS A O 1
ATOM 1654 N N . THR A 1 212 ? -1.178 0.045 -12.951 1.00 96.31 212 THR A N 1
ATOM 1655 C CA . THR A 1 212 ? -1.604 -0.958 -11.958 1.00 96.31 212 THR A CA 1
ATOM 1656 C C . THR A 1 212 ? -2.707 -0.425 -11.048 1.00 96.31 212 THR A C 1
ATOM 1658 O O . THR A 1 212 ? -3.727 -1.089 -10.852 1.00 96.31 212 THR A O 1
ATOM 1661 N N . VAL A 1 213 ? -2.566 0.808 -10.550 1.00 94.56 213 VAL A N 1
ATOM 1662 C CA . VAL A 1 213 ? -3.609 1.467 -9.747 1.00 94.56 213 VAL A CA 1
ATOM 1663 C C . VAL A 1 213 ? -4.880 1.686 -10.574 1.00 94.56 213 VAL A C 1
ATOM 1665 O O . VAL A 1 213 ? -5.981 1.438 -10.086 1.00 94.56 213 VAL A O 1
ATOM 1668 N N . ALA A 1 214 ? -4.762 2.094 -11.841 1.00 96.19 214 ALA A N 1
ATOM 1669 C CA . ALA A 1 214 ? -5.907 2.254 -12.735 1.00 96.19 214 ALA A CA 1
ATOM 1670 C C . ALA A 1 214 ? -6.648 0.932 -12.961 1.00 96.19 214 ALA A C 1
ATOM 1672 O O . ALA A 1 214 ? -7.879 0.909 -12.915 1.00 96.19 214 ALA A O 1
ATOM 1673 N N . ALA A 1 215 ? -5.915 -0.166 -13.159 1.00 96.88 215 ALA A N 1
ATOM 1674 C CA . ALA A 1 215 ? -6.493 -1.494 -13.310 1.00 96.88 215 ALA A CA 1
ATOM 1675 C C . ALA A 1 215 ? -7.227 -1.944 -12.035 1.00 96.88 215 ALA A C 1
ATOM 1677 O O . ALA A 1 215 ? -8.346 -2.452 -12.127 1.00 96.88 215 ALA A O 1
ATOM 1678 N N . LEU A 1 216 ? -6.652 -1.683 -10.853 1.00 95.12 216 LEU A N 1
ATOM 1679 C CA . LEU A 1 216 ? -7.285 -1.961 -9.560 1.00 95.12 216 LEU A CA 1
ATOM 1680 C C . LEU A 1 216 ? -8.600 -1.183 -9.395 1.00 95.12 216 LEU A C 1
ATOM 1682 O O . LEU A 1 216 ? -9.632 -1.779 -9.096 1.00 95.12 216 LEU A O 1
ATOM 1686 N N . LEU A 1 217 ? -8.583 0.132 -9.634 1.00 93.88 217 LEU A N 1
ATOM 1687 C CA . LEU A 1 217 ? -9.768 0.991 -9.509 1.00 93.88 217 LEU A CA 1
ATOM 1688 C C . LEU A 1 217 ? -10.859 0.626 -10.521 1.00 93.88 217 LEU A C 1
ATOM 1690 O O . LEU A 1 217 ? -12.055 0.729 -10.232 1.00 93.88 217 LEU A O 1
ATOM 1694 N N . ASN A 1 218 ? -10.461 0.192 -11.717 1.00 94.62 218 ASN A N 1
ATOM 1695 C CA . ASN A 1 218 ? -11.398 -0.275 -12.727 1.00 94.62 218 ASN A CA 1
ATOM 1696 C C . ASN A 1 218 ? -12.055 -1.601 -12.309 1.00 94.62 218 ASN A C 1
ATOM 1698 O O . ASN A 1 218 ? -13.276 -1.745 -12.405 1.00 94.62 218 ASN A O 1
ATOM 1702 N N . LEU A 1 219 ? -11.271 -2.541 -11.767 1.00 95.75 219 LEU A N 1
ATOM 1703 C CA . LEU A 1 219 ? -11.801 -3.785 -11.214 1.00 95.75 219 LEU A CA 1
ATOM 1704 C C . LEU A 1 219 ? -12.731 -3.522 -10.022 1.00 95.75 219 LEU A C 1
ATOM 1706 O O . LEU A 1 219 ? -13.828 -4.074 -9.991 1.00 95.75 219 LEU A O 1
ATOM 1710 N N . GLU A 1 220 ? -12.352 -2.647 -9.087 1.00 94.81 220 GLU A N 1
ATOM 1711 C CA . GLU A 1 220 ? -13.204 -2.241 -7.958 1.00 94.81 220 GLU A CA 1
ATOM 1712 C C . GLU A 1 220 ? -14.540 -1.671 -8.449 1.00 94.81 220 GLU A C 1
ATOM 1714 O O . GLU A 1 220 ? -15.611 -2.084 -7.989 1.00 94.81 220 GLU A O 1
ATOM 1719 N N . SER A 1 221 ? -14.483 -0.750 -9.416 1.00 93.25 221 SER A N 1
ATOM 1720 C CA . SER A 1 221 ? -15.677 -0.150 -10.015 1.00 93.25 221 SER A CA 1
ATOM 1721 C C . SER A 1 221 ? -16.586 -1.227 -10.603 1.00 93.25 221 SER A C 1
ATOM 1723 O O . SER A 1 221 ? -17.801 -1.172 -10.417 1.00 93.25 221 SER A O 1
ATOM 1725 N N . LYS A 1 222 ? -16.010 -2.245 -11.260 1.00 93.44 222 LYS A N 1
ATOM 1726 C CA . LYS A 1 222 ? -16.790 -3.345 -11.830 1.00 93.44 222 LYS A CA 1
ATOM 1727 C C . LYS A 1 222 ? -17.364 -4.275 -10.765 1.00 93.44 222 LYS A C 1
ATOM 1729 O O . LYS A 1 222 ? -18.537 -4.620 -10.855 1.00 93.44 222 LYS A O 1
ATOM 1734 N N . LEU A 1 223 ? -16.590 -4.658 -9.752 1.00 93.81 223 LEU A N 1
ATOM 1735 C CA . LEU A 1 223 ? -17.061 -5.500 -8.646 1.00 93.81 223 LEU A CA 1
ATOM 1736 C C . LEU A 1 223 ? -18.205 -4.827 -7.875 1.00 93.81 223 LEU A C 1
ATOM 1738 O O . LEU A 1 223 ? -19.183 -5.485 -7.523 1.00 93.81 223 LEU A O 1
ATOM 1742 N N . THR A 1 224 ? -18.148 -3.506 -7.711 1.00 93.56 224 THR A N 1
ATOM 1743 C CA . THR A 1 224 ? -19.227 -2.731 -7.082 1.00 93.56 224 THR A CA 1
ATOM 1744 C C . THR A 1 224 ? -20.550 -2.856 -7.851 1.00 93.56 224 THR A C 1
ATOM 1746 O O . THR A 1 224 ? -21.608 -2.971 -7.234 1.00 93.56 224 THR A O 1
ATOM 1749 N N . GLU A 1 225 ? -20.527 -2.936 -9.189 1.00 90.69 225 GLU A N 1
ATOM 1750 C CA . GLU A 1 225 ? -21.741 -3.187 -9.995 1.00 90.69 225 GLU A CA 1
ATOM 1751 C C . GLU A 1 225 ? -22.348 -4.580 -9.759 1.00 90.69 225 GLU A C 1
ATOM 1753 O O . GLU A 1 225 ? -23.555 -4.774 -9.930 1.00 90.69 225 GLU A O 1
ATOM 1758 N N . TYR A 1 226 ? -21.533 -5.558 -9.357 1.00 91.56 226 TYR A N 1
ATOM 1759 C CA . TYR A 1 226 ? -21.997 -6.892 -8.963 1.00 91.56 226 TYR A CA 1
ATOM 1760 C C . TYR A 1 226 ? -22.523 -6.942 -7.520 1.00 91.56 226 TYR A C 1
ATOM 1762 O O . TYR A 1 226 ? -22.961 -8.000 -7.077 1.00 91.56 226 TYR A O 1
ATOM 1770 N N . GLY A 1 227 ? -22.531 -5.814 -6.804 1.00 92.44 227 GLY A N 1
ATOM 1771 C CA . GLY A 1 227 ? -22.984 -5.731 -5.416 1.00 92.44 227 GLY A CA 1
ATOM 1772 C C . GLY A 1 227 ? -21.904 -6.075 -4.391 1.00 92.44 227 GLY A C 1
ATOM 1773 O O . GLY A 1 227 ? -22.216 -6.175 -3.206 1.00 92.44 227 GLY A O 1
ATOM 1774 N N . PHE A 1 228 ? -20.644 -6.232 -4.810 1.00 91.81 228 PHE A N 1
ATOM 1775 C CA . PHE A 1 228 ? -19.545 -6.334 -3.854 1.00 91.81 228 PHE A CA 1
ATOM 1776 C C . PHE A 1 228 ? -19.346 -4.986 -3.141 1.00 91.81 228 PHE A C 1
ATOM 1778 O O . PHE A 1 228 ? -19.545 -3.928 -3.749 1.00 91.81 228 PHE A O 1
ATOM 1785 N N . PRO A 1 229 ? -18.956 -4.990 -1.855 1.00 89.19 229 PRO A N 1
ATOM 1786 C CA . PRO A 1 229 ? -18.597 -3.761 -1.165 1.00 89.19 229 PRO A CA 1
ATOM 1787 C C . PRO A 1 229 ? -17.389 -3.109 -1.850 1.00 89.19 229 PRO A C 1
ATOM 1789 O O . PRO A 1 229 ? -16.456 -3.796 -2.264 1.00 89.19 229 PRO A O 1
ATOM 1792 N N . THR A 1 230 ? -17.394 -1.777 -1.949 1.00 89.81 230 THR A N 1
ATOM 1793 C CA . THR A 1 230 ? -16.216 -1.017 -2.400 1.00 89.81 230 THR A CA 1
ATOM 1794 C C . THR A 1 230 ? -15.037 -1.289 -1.467 1.00 89.81 230 THR A C 1
ATOM 1796 O O . THR A 1 230 ? -15.258 -1.602 -0.297 1.00 89.81 230 THR A O 1
ATOM 1799 N N . ILE A 1 231 ? -13.794 -1.104 -1.920 1.00 83.75 231 ILE A N 1
ATOM 1800 C CA . ILE A 1 231 ? -12.604 -1.241 -1.062 1.00 83.75 231 ILE A CA 1
ATOM 1801 C C . ILE A 1 231 ? -12.746 -0.317 0.147 1.00 83.75 231 ILE A C 1
ATOM 1803 O O . ILE A 1 231 ? -12.496 -0.730 1.273 1.00 83.75 231 ILE A O 1
ATOM 1807 N N . LYS A 1 232 ? -13.261 0.902 -0.060 1.00 85.31 232 LYS A N 1
ATOM 1808 C CA . LYS A 1 232 ? -13.563 1.834 1.032 1.00 85.31 232 LYS A CA 1
ATOM 1809 C C . LYS A 1 232 ? -14.547 1.246 2.048 1.00 85.31 232 LYS A C 1
ATOM 1811 O O . LYS A 1 232 ? -14.261 1.290 3.237 1.00 85.31 232 LYS A O 1
ATOM 1816 N N . LYS A 1 233 ? -15.689 0.703 1.607 1.00 84.38 233 LYS A N 1
ATOM 1817 C CA . LYS A 1 233 ? -16.679 0.088 2.512 1.00 84.38 233 LYS A CA 1
ATOM 1818 C C . LYS A 1 233 ? -16.133 -1.167 3.179 1.00 84.38 233 LYS A C 1
ATOM 1820 O O . LYS A 1 233 ? -16.416 -1.393 4.347 1.00 84.38 233 LYS A O 1
ATOM 1825 N N . PHE A 1 234 ? -15.362 -1.962 2.440 1.00 81.56 234 PHE A N 1
ATOM 1826 C CA . PHE A 1 234 ? -14.684 -3.138 2.956 1.00 81.56 234 PHE A CA 1
ATOM 1827 C C . PHE A 1 234 ? -13.762 -2.728 4.097 1.00 81.56 234 PHE A C 1
ATOM 1829 O O . PHE A 1 234 ? -14.003 -3.172 5.206 1.00 81.56 234 PHE A O 1
ATOM 1836 N N . VAL A 1 235 ? -12.821 -1.809 3.854 1.00 80.38 235 VAL A N 1
ATOM 1837 C CA . VAL A 1 235 ? -11.870 -1.258 4.834 1.00 80.38 235 VAL A CA 1
ATOM 1838 C C . VAL A 1 235 ? -12.580 -0.620 6.032 1.00 80.38 235 VAL A C 1
ATOM 1840 O O . VAL A 1 235 ? -12.227 -0.917 7.166 1.00 80.38 235 VAL A O 1
ATOM 1843 N N . GLN A 1 236 ? -13.615 0.194 5.802 1.00 76.94 236 GLN A N 1
ATOM 1844 C CA . GLN A 1 236 ? -14.423 0.803 6.870 1.00 76.94 236 GLN A CA 1
ATOM 1845 C C . GLN A 1 236 ? -15.211 -0.221 7.699 1.00 76.94 236 GLN A C 1
ATOM 1847 O O . GLN A 1 236 ? -15.602 0.080 8.820 1.00 76.94 236 GLN A O 1
ATOM 1852 N N . GLY A 1 237 ? -15.479 -1.404 7.146 1.00 73.50 237 GLY A N 1
ATOM 1853 C CA . GLY A 1 237 ? -16.179 -2.487 7.830 1.00 73.50 237 GLY A CA 1
ATOM 1854 C C . GLY A 1 237 ? -15.283 -3.342 8.726 1.00 73.50 237 GLY A C 1
ATOM 1855 O O . GLY A 1 237 ? -15.790 -4.257 9.383 1.00 73.50 237 GLY A O 1
ATOM 1856 N N . TRP A 1 238 ? -13.971 -3.092 8.748 1.00 76.56 238 TRP A N 1
ATOM 1857 C CA . TRP A 1 238 ? -13.081 -3.798 9.658 1.00 76.56 238 TRP A CA 1
ATOM 1858 C C . TRP A 1 238 ? -13.179 -3.214 11.063 1.00 76.56 238 TRP A C 1
ATOM 1860 O O . TRP A 1 238 ? -13.191 -1.993 11.222 1.00 76.56 238 TRP A O 1
ATOM 1870 N N . PRO A 1 239 ? -13.235 -4.077 12.087 1.00 71.94 239 PRO A N 1
ATOM 1871 C CA . PRO A 1 239 ? -13.146 -3.619 13.459 1.00 71.94 239 PRO A CA 1
ATOM 1872 C C . PRO A 1 239 ? -11.764 -3.019 13.727 1.00 71.94 239 PRO A C 1
ATOM 1874 O O . PRO A 1 239 ? -10.749 -3.477 13.191 1.00 71.94 239 PRO A O 1
ATOM 1877 N N . ASN A 1 240 ? -11.728 -2.053 14.642 1.00 74.25 240 ASN A N 1
ATOM 1878 C CA . ASN A 1 240 ? -10.492 -1.546 15.227 1.00 74.25 240 ASN A CA 1
ATOM 1879 C C . ASN A 1 240 ? -9.499 -1.030 14.160 1.00 74.25 240 ASN A C 1
ATOM 1881 O O . ASN A 1 240 ? -9.860 -0.297 13.241 1.00 74.25 240 ASN A O 1
ATOM 1885 N N . ARG A 1 241 ? -8.227 -1.421 14.298 1.00 82.12 241 ARG A N 1
ATOM 1886 C CA . ARG A 1 241 ? -7.068 -0.941 13.532 1.00 82.12 241 ARG A CA 1
ATOM 1887 C C . ARG A 1 241 ? -6.581 -1.931 12.470 1.00 82.12 241 ARG A C 1
ATOM 1889 O O . ARG A 1 241 ? -5.492 -1.764 11.924 1.00 82.12 241 ARG A O 1
ATOM 1896 N N . ALA A 1 242 ? -7.370 -2.959 12.154 1.00 88.12 242 ALA A N 1
ATOM 1897 C CA . ALA A 1 242 ? -6.981 -3.995 11.197 1.00 88.12 242 ALA A CA 1
ATOM 1898 C C . ALA A 1 242 ? -6.559 -3.459 9.809 1.00 88.12 242 ALA A C 1
ATOM 1900 O O . ALA A 1 242 ? -5.583 -3.975 9.263 1.00 88.12 242 ALA A O 1
ATOM 1901 N N . PRO A 1 243 ? -7.182 -2.398 9.247 1.00 90.50 243 PRO A N 1
ATOM 1902 C CA . PRO A 1 243 ? -6.707 -1.801 7.999 1.00 90.50 243 PRO A CA 1
ATOM 1903 C C . PRO A 1 243 ? -5.255 -1.320 8.048 1.00 90.50 243 PRO A C 1
ATOM 1905 O O . PRO A 1 243 ? -4.530 -1.502 7.071 1.00 90.50 243 PRO A O 1
ATOM 1908 N N . GLY A 1 244 ? -4.824 -0.753 9.181 1.00 93.38 244 GLY A N 1
ATOM 1909 C CA . GLY A 1 244 ? -3.447 -0.300 9.382 1.00 93.38 244 GLY A CA 1
ATOM 1910 C C . GLY A 1 244 ? -2.468 -1.470 9.340 1.00 93.38 244 GLY A C 1
ATOM 1911 O O . GLY A 1 244 ? -1.506 -1.447 8.576 1.00 93.38 244 GLY A O 1
ATOM 1912 N N . TRP A 1 245 ? -2.768 -2.555 10.061 1.00 95.56 245 TRP A N 1
ATOM 1913 C CA . TRP A 1 245 ? -1.942 -3.766 10.048 1.00 95.56 245 TRP A CA 1
ATOM 1914 C C . TRP A 1 245 ? -1.864 -4.438 8.678 1.00 95.56 245 TRP A C 1
ATOM 1916 O O . TRP A 1 245 ? -0.775 -4.838 8.272 1.00 95.56 245 TRP A O 1
ATOM 1926 N N . ILE A 1 246 ? -2.973 -4.500 7.936 1.00 93.25 246 ILE A N 1
ATOM 1927 C CA . ILE A 1 246 ? -2.991 -5.035 6.566 1.00 93.25 246 ILE A CA 1
ATOM 1928 C C . ILE A 1 246 ? -2.137 -4.166 5.643 1.00 93.25 246 ILE A C 1
ATOM 1930 O O . ILE A 1 246 ? -1.357 -4.692 4.849 1.00 93.25 246 ILE A O 1
ATOM 1934 N N . ALA A 1 247 ? -2.256 -2.840 5.744 1.00 94.19 247 ALA A N 1
ATOM 1935 C CA . ALA A 1 247 ? -1.461 -1.920 4.940 1.00 94.19 247 ALA A CA 1
ATOM 1936 C C . ALA A 1 247 ? 0.037 -2.056 5.254 1.00 94.19 247 ALA A C 1
ATOM 1938 O O . ALA A 1 247 ? 0.844 -2.163 4.328 1.00 94.19 247 ALA A O 1
ATOM 1939 N N . ILE A 1 248 ? 0.407 -2.136 6.539 1.00 96.81 248 ILE A N 1
ATOM 1940 C CA . ILE A 1 248 ? 1.785 -2.400 6.977 1.00 96.81 248 ILE A CA 1
ATOM 1941 C C . ILE A 1 248 ? 2.260 -3.751 6.438 1.00 96.81 248 ILE A C 1
ATOM 1943 O O . ILE A 1 248 ? 3.351 -3.812 5.879 1.00 96.81 248 ILE A O 1
ATOM 1947 N N . LEU A 1 249 ? 1.458 -4.814 6.548 1.00 96.62 249 LEU A N 1
ATOM 1948 C CA . LEU A 1 249 ? 1.800 -6.153 6.063 1.00 96.62 249 LEU A CA 1
ATOM 1949 C C . LEU A 1 249 ? 2.089 -6.146 4.558 1.00 96.62 249 LEU A C 1
ATOM 1951 O O . LEU A 1 249 ? 3.146 -6.604 4.130 1.00 96.62 249 LEU A O 1
ATOM 1955 N N . VAL A 1 250 ? 1.170 -5.599 3.757 1.00 94.19 250 VAL A N 1
ATOM 1956 C CA . VAL A 1 250 ? 1.309 -5.540 2.296 1.00 94.19 250 VAL A CA 1
ATOM 1957 C C . VAL A 1 250 ? 2.513 -4.684 1.906 1.00 94.19 250 VAL A C 1
ATOM 1959 O O . VAL A 1 250 ? 3.340 -5.125 1.109 1.00 94.19 250 VAL A O 1
ATOM 1962 N N . SER A 1 251 ? 2.655 -3.490 2.491 1.00 95.44 251 SER A N 1
ATOM 1963 C CA . SER A 1 251 ? 3.782 -2.594 2.204 1.00 95.44 251 SER A CA 1
ATOM 1964 C C . SER A 1 251 ? 5.116 -3.245 2.575 1.00 95.44 251 SER A C 1
ATOM 1966 O O . SER A 1 251 ? 6.035 -3.265 1.758 1.00 95.44 251 SER A O 1
ATOM 1968 N N . THR A 1 252 ? 5.196 -3.866 3.755 1.00 95.81 252 THR A N 1
ATOM 1969 C CA . THR A 1 252 ? 6.400 -4.549 4.250 1.00 95.81 252 THR A CA 1
ATOM 1970 C C . THR A 1 252 ? 6.746 -5.772 3.410 1.00 95.81 252 THR A C 1
ATOM 1972 O O . THR A 1 252 ? 7.920 -5.992 3.129 1.00 95.81 252 THR A O 1
ATOM 1975 N N . PHE A 1 253 ? 5.758 -6.548 2.955 1.00 95.56 253 PHE A N 1
ATOM 1976 C CA . PHE A 1 253 ? 5.988 -7.675 2.049 1.00 95.56 253 PHE A CA 1
ATOM 1977 C C . PHE A 1 253 ? 6.695 -7.218 0.768 1.00 95.56 253 PHE A C 1
ATOM 1979 O O . PHE A 1 253 ? 7.719 -7.788 0.386 1.00 95.56 253 PHE A O 1
ATOM 1986 N N . PHE A 1 254 ? 6.211 -6.137 0.146 1.00 93.12 254 PHE A N 1
ATOM 1987 C CA . PHE A 1 254 ? 6.893 -5.544 -1.003 1.00 93.12 254 PHE A CA 1
ATOM 1988 C C . PHE A 1 254 ? 8.256 -4.961 -0.621 1.00 93.12 254 PHE A C 1
ATOM 1990 O O . PHE A 1 254 ? 9.211 -5.148 -1.367 1.00 93.12 254 PHE A O 1
ATOM 1997 N N . THR A 1 255 ? 8.400 -4.323 0.546 1.00 93.50 255 THR A N 1
ATOM 1998 C CA . THR A 1 255 ? 9.706 -3.845 1.027 1.00 93.50 255 THR A CA 1
ATOM 1999 C C . THR A 1 255 ? 10.731 -4.981 1.115 1.00 93.50 255 THR A C 1
ATOM 2001 O O . THR A 1 255 ? 11.820 -4.854 0.562 1.00 93.50 255 THR A O 1
ATOM 2004 N N . VAL A 1 256 ? 10.378 -6.115 1.733 1.00 94.38 256 VAL A N 1
ATOM 2005 C CA . VAL A 1 256 ? 11.243 -7.304 1.826 1.00 94.38 256 VAL A CA 1
ATOM 2006 C C . VAL A 1 256 ? 11.565 -7.847 0.439 1.00 94.38 256 VAL A C 1
ATOM 2008 O O . VAL A 1 256 ? 12.725 -8.159 0.166 1.00 94.38 256 VAL A O 1
ATOM 2011 N N . PHE A 1 257 ? 10.573 -7.933 -0.450 1.00 92.44 257 PHE A N 1
ATOM 2012 C CA . PHE A 1 257 ? 10.779 -8.393 -1.822 1.00 92.44 257 PHE A CA 1
ATOM 2013 C C . PHE A 1 257 ? 11.807 -7.520 -2.553 1.00 92.44 257 PHE A C 1
ATOM 2015 O O . PHE A 1 257 ? 12.774 -8.040 -3.107 1.00 92.44 257 PHE A O 1
ATOM 2022 N N . TRP A 1 258 ? 11.662 -6.195 -2.480 1.00 90.75 258 TRP A N 1
ATOM 2023 C CA . TRP A 1 258 ? 12.575 -5.258 -3.131 1.00 90.75 258 TRP A CA 1
ATOM 2024 C C . TRP A 1 258 ? 13.960 -5.242 -2.507 1.00 90.75 258 TRP A C 1
ATOM 2026 O O . TRP A 1 258 ? 14.943 -5.217 -3.239 1.00 90.75 258 TRP A O 1
ATOM 2036 N N . TYR A 1 259 ? 14.063 -5.301 -1.180 1.00 91.50 259 TYR A N 1
ATOM 2037 C CA . TYR A 1 259 ? 15.354 -5.384 -0.498 1.00 91.50 259 TYR A CA 1
ATOM 2038 C C . TYR A 1 259 ? 16.087 -6.680 -0.839 1.00 91.50 259 TYR A C 1
ATOM 2040 O O . TYR A 1 259 ? 17.302 -6.667 -1.028 1.00 91.50 259 TYR A O 1
ATOM 2048 N N . THR A 1 260 ? 15.346 -7.782 -0.972 1.00 91.25 260 THR A N 1
ATOM 2049 C CA . THR A 1 260 ? 15.889 -9.077 -1.390 1.00 91.25 260 THR A CA 1
ATOM 2050 C C . THR A 1 260 ? 16.372 -9.035 -2.837 1.00 91.25 260 THR A C 1
ATOM 2052 O O . THR A 1 260 ? 17.498 -9.452 -3.103 1.00 91.25 260 THR A O 1
ATOM 2055 N N . ASP A 1 261 ? 15.567 -8.493 -3.760 1.00 88.56 261 ASP A N 1
ATOM 2056 C CA . ASP A 1 261 ? 15.960 -8.300 -5.164 1.00 88.56 261 ASP A CA 1
ATOM 2057 C C . ASP A 1 261 ? 17.250 -7.476 -5.251 1.00 88.56 261 ASP A C 1
ATOM 2059 O O . ASP A 1 261 ? 18.207 -7.867 -5.919 1.00 88.56 261 ASP A O 1
ATOM 2063 N N . LEU A 1 262 ? 17.328 -6.387 -4.487 1.00 84.81 262 LEU A N 1
ATOM 2064 C CA . LEU A 1 262 ? 18.525 -5.561 -4.376 1.00 84.81 262 LEU A CA 1
ATOM 2065 C C . LEU A 1 262 ? 19.721 -6.362 -3.877 1.00 84.81 262 LEU A C 1
ATOM 2067 O O . LEU A 1 262 ? 20.727 -6.444 -4.570 1.00 84.81 262 LEU A O 1
ATOM 2071 N N . TYR A 1 263 ? 19.596 -7.003 -2.718 1.00 87.38 263 TYR A N 1
ATOM 2072 C CA . TYR A 1 263 ? 20.678 -7.751 -2.087 1.00 87.38 263 TYR A CA 1
ATOM 2073 C C . TYR A 1 263 ? 21.231 -8.869 -2.984 1.00 87.38 263 TYR A C 1
ATOM 2075 O O . TYR A 1 263 ? 22.446 -8.998 -3.150 1.00 87.38 263 TYR A O 1
ATOM 2083 N N . VAL A 1 264 ? 20.358 -9.663 -3.610 1.00 85.75 264 VAL A N 1
ATOM 2084 C CA . VAL A 1 264 ? 20.765 -10.762 -4.504 1.00 85.75 264 VAL A CA 1
ATOM 2085 C C . VAL A 1 264 ? 21.497 -10.230 -5.737 1.00 85.75 264 VAL A C 1
ATOM 2087 O O . VAL A 1 264 ? 22.460 -10.844 -6.214 1.00 85.75 264 VAL A O 1
ATOM 2090 N N . ASN A 1 265 ? 21.062 -9.084 -6.262 1.00 80.88 265 ASN A N 1
ATOM 2091 C CA . ASN A 1 265 ? 21.663 -8.498 -7.450 1.00 80.88 265 ASN A CA 1
ATOM 2092 C C . ASN A 1 265 ? 22.957 -7.739 -7.150 1.00 80.88 265 ASN A C 1
ATOM 2094 O O . ASN A 1 265 ? 23.896 -7.867 -7.927 1.00 80.88 265 ASN A O 1
ATOM 2098 N N . THR A 1 266 ? 23.045 -7.002 -6.043 1.00 77.44 266 THR A N 1
ATOM 2099 C CA . THR A 1 266 ? 24.198 -6.139 -5.746 1.00 77.44 266 THR A CA 1
ATOM 2100 C C . THR A 1 266 ? 25.263 -6.827 -4.902 1.00 77.44 266 THR A C 1
ATOM 2102 O O . THR A 1 266 ? 26.445 -6.708 -5.217 1.00 77.44 266 THR A O 1
ATOM 2105 N N . ALA A 1 267 ? 24.875 -7.580 -3.869 1.00 74.75 267 ALA A N 1
ATOM 2106 C CA . ALA A 1 267 ? 25.820 -8.184 -2.932 1.00 74.75 267 ALA A CA 1
ATOM 2107 C C . ALA A 1 267 ? 26.292 -9.577 -3.376 1.00 74.75 267 ALA A C 1
ATOM 2109 O O . ALA A 1 267 ? 27.466 -9.902 -3.213 1.00 74.75 267 ALA A O 1
ATOM 2110 N N . GLN A 1 268 ? 25.404 -10.407 -3.939 1.00 74.69 268 GLN A N 1
ATOM 2111 C CA . GLN A 1 268 ? 25.750 -11.790 -4.307 1.00 74.69 268 GLN A CA 1
ATOM 2112 C C . GLN A 1 268 ? 26.250 -11.952 -5.746 1.00 74.69 268 GLN A C 1
ATOM 2114 O O . GLN A 1 268 ? 27.041 -12.850 -6.016 1.00 74.69 268 GLN A O 1
ATOM 2119 N N . ASN A 1 269 ? 25.800 -11.109 -6.680 1.00 75.69 269 ASN A N 1
ATOM 2120 C CA . ASN A 1 269 ? 26.146 -11.227 -8.100 1.00 75.69 269 ASN A CA 1
ATOM 2121 C C . ASN A 1 269 ? 26.703 -9.916 -8.693 1.00 75.69 269 ASN A C 1
ATOM 2123 O O . ASN A 1 269 ? 26.218 -9.474 -9.740 1.00 75.69 269 ASN A O 1
ATOM 2127 N N . PRO A 1 270 ? 27.742 -9.299 -8.095 1.00 68.75 270 PRO A N 1
ATOM 2128 C CA . PRO A 1 270 ? 28.252 -7.995 -8.534 1.00 68.75 270 PRO A CA 1
ATOM 2129 C C . PRO A 1 270 ? 28.790 -8.000 -9.976 1.00 68.75 270 PRO A C 1
ATOM 2131 O O . PRO A 1 270 ? 28.867 -6.957 -10.622 1.00 68.75 270 PRO A O 1
ATOM 2134 N N . GLU A 1 271 ? 29.150 -9.168 -10.512 1.00 73.25 271 GLU A N 1
ATOM 2135 C CA . GLU A 1 271 ? 29.585 -9.336 -11.903 1.00 73.25 271 GLU A CA 1
ATOM 2136 C C . GLU A 1 271 ? 28.435 -9.239 -12.913 1.00 73.25 271 GLU A C 1
ATOM 2138 O O . GLU A 1 271 ? 28.653 -8.832 -14.051 1.00 73.25 271 GLU A O 1
ATOM 2143 N N . LYS A 1 272 ? 27.209 -9.581 -12.494 1.00 68.00 272 LYS A N 1
ATOM 2144 C CA . LYS A 1 272 ? 25.999 -9.513 -13.330 1.00 68.00 272 LYS A CA 1
ATOM 2145 C C . LYS A 1 272 ? 25.345 -8.133 -13.301 1.00 68.00 272 LYS A C 1
ATOM 2147 O O . LYS A 1 272 ? 24.465 -7.857 -14.114 1.00 68.00 272 LYS A O 1
ATOM 2152 N N . VAL A 1 273 ? 25.756 -7.273 -12.371 1.00 67.31 273 VAL A N 1
ATOM 2153 C CA . VAL A 1 273 ? 25.366 -5.864 -12.352 1.00 67.31 273 VAL A CA 1
ATOM 2154 C C . VAL A 1 273 ? 26.020 -5.176 -13.543 1.00 67.31 273 VAL A C 1
ATOM 2156 O O . VAL A 1 273 ? 27.242 -5.236 -13.701 1.00 67.31 273 VAL A O 1
ATOM 2159 N N . ALA A 1 274 ? 25.207 -4.517 -14.375 1.00 65.19 274 ALA A N 1
ATOM 2160 C CA . ALA A 1 274 ? 25.703 -3.723 -15.494 1.00 65.19 274 ALA A CA 1
ATOM 2161 C C . ALA A 1 274 ? 26.846 -2.816 -15.013 1.00 65.19 274 ALA A C 1
ATOM 2163 O O . ALA A 1 274 ? 26.729 -2.167 -13.973 1.00 65.19 274 ALA A O 1
ATOM 2164 N N . SER A 1 275 ? 27.962 -2.787 -15.745 1.00 64.44 275 SER A N 1
ATOM 2165 C CA . SER A 1 275 ? 29.190 -2.076 -15.345 1.00 64.44 275 SER A CA 1
ATOM 2166 C C . SER A 1 275 ? 28.945 -0.616 -14.954 1.00 64.44 275 SER A C 1
ATOM 2168 O O . SER A 1 275 ? 29.624 -0.079 -14.086 1.00 64.44 275 SER A O 1
ATOM 2170 N N . SER A 1 276 ? 27.931 -0.007 -15.553 1.00 63.44 276 SER A N 1
ATOM 2171 C CA . SER A 1 276 ? 27.477 1.359 -15.333 1.00 63.44 276 SER A CA 1
ATOM 2172 C C . SER A 1 276 ? 26.655 1.588 -14.055 1.00 63.44 276 SER A C 1
ATOM 2174 O O . SER A 1 276 ? 26.502 2.733 -13.644 1.00 63.44 276 SER A O 1
ATOM 2176 N N . LEU A 1 277 ? 26.148 0.536 -13.404 1.00 68.81 277 LEU A N 1
ATOM 2177 C CA . LEU A 1 277 ? 25.431 0.609 -12.120 1.00 68.81 277 LEU A CA 1
ATOM 2178 C C . LEU A 1 277 ? 26.366 0.405 -10.917 1.00 68.81 277 LEU A C 1
ATOM 2180 O O . LEU A 1 277 ? 26.034 0.791 -9.798 1.00 68.81 277 LEU A O 1
ATOM 2184 N N . LYS A 1 278 ? 27.572 -0.132 -11.146 1.00 74.00 278 LYS A N 1
ATOM 2185 C CA . LYS A 1 278 ? 28.592 -0.327 -10.102 1.00 74.00 278 LYS A CA 1
ATOM 2186 C C . LYS A 1 278 ? 28.941 0.951 -9.321 1.00 74.00 278 LYS A C 1
ATOM 2188 O O . LYS A 1 278 ? 29.023 0.843 -8.102 1.00 74.00 278 LYS A O 1
ATOM 2193 N N . PRO A 1 279 ? 29.086 2.143 -9.940 1.00 72.75 279 PRO A N 1
ATOM 2194 C CA . PRO A 1 279 ? 29.390 3.371 -9.200 1.00 72.75 279 PRO A CA 1
ATOM 2195 C C . PRO A 1 279 ? 28.276 3.805 -8.239 1.00 72.75 279 PRO A C 1
ATOM 2197 O O . PRO A 1 279 ? 28.548 4.478 -7.257 1.00 72.75 279 PRO A O 1
ATOM 2200 N N . PHE A 1 280 ? 27.023 3.428 -8.510 1.00 72.81 280 PHE A N 1
ATOM 2201 C CA . PHE A 1 280 ? 25.878 3.827 -7.687 1.00 72.81 280 PHE A CA 1
ATOM 2202 C C . PHE A 1 280 ? 25.630 2.881 -6.509 1.00 72.81 280 PHE A C 1
ATOM 2204 O O . PHE A 1 280 ? 24.982 3.270 -5.536 1.00 72.81 280 PHE A O 1
ATOM 2211 N N . TRP A 1 281 ? 26.093 1.631 -6.610 1.00 75.44 281 TRP A N 1
ATOM 2212 C CA . TRP A 1 281 ? 25.760 0.568 -5.655 1.00 75.44 281 TRP A CA 1
ATOM 2213 C C . TRP A 1 281 ? 26.970 -0.015 -4.923 1.00 75.44 281 TRP A C 1
ATOM 2215 O O . TRP A 1 281 ? 26.790 -0.658 -3.891 1.00 75.44 281 TRP A O 1
ATOM 2225 N N . GLY A 1 282 ? 28.185 0.199 -5.438 1.00 72.06 282 GLY A N 1
ATOM 2226 C CA . GLY A 1 282 ? 29.420 -0.351 -4.876 1.00 72.06 282 GLY A CA 1
ATOM 2227 C C . GLY A 1 282 ? 29.775 0.195 -3.493 1.00 72.06 282 GLY A C 1
ATOM 2228 O O . GLY A 1 282 ? 30.401 -0.515 -2.711 1.00 72.06 282 GLY A O 1
ATOM 2229 N N . ASP A 1 283 ? 29.319 1.407 -3.173 1.00 79.31 283 ASP A N 1
ATOM 2230 C CA . ASP A 1 283 ? 29.655 2.091 -1.920 1.00 79.31 283 ASP A CA 1
ATOM 2231 C C . ASP A 1 283 ? 28.659 1.816 -0.783 1.00 79.31 283 ASP A C 1
ATOM 2233 O O . ASP A 1 283 ? 28.862 2.280 0.339 1.00 79.31 283 ASP A O 1
ATOM 2237 N N . ILE A 1 284 ? 27.581 1.062 -1.036 1.00 81.56 284 ILE A N 1
ATOM 2238 C CA . ILE A 1 284 ? 26.566 0.797 -0.012 1.00 81.56 284 ILE A CA 1
ATOM 2239 C C . ILE A 1 284 ? 27.109 -0.255 0.974 1.00 81.56 284 ILE A C 1
ATOM 2241 O O . ILE A 1 284 ? 27.330 -1.406 0.578 1.00 81.56 284 ILE A O 1
ATOM 2245 N N . PRO A 1 285 ? 27.285 0.073 2.270 1.00 85.19 285 PRO A N 1
ATOM 2246 C CA . PRO A 1 285 ? 27.812 -0.874 3.246 1.00 85.19 285 PRO A CA 1
ATOM 2247 C C . PRO A 1 285 ? 26.883 -2.077 3.421 1.00 85.19 285 PRO A C 1
ATOM 2249 O O . PRO A 1 285 ? 25.673 -1.918 3.593 1.00 85.19 285 PRO A O 1
ATOM 2252 N N . LYS A 1 286 ? 27.451 -3.288 3.484 1.00 86.62 286 LYS A N 1
ATOM 2253 C CA . LYS A 1 286 ? 26.695 -4.535 3.716 1.00 86.62 286 LYS A CA 1
ATOM 2254 C C . LYS A 1 286 ? 25.804 -4.466 4.967 1.00 86.62 286 LYS A C 1
ATOM 2256 O O . LYS A 1 286 ? 24.690 -4.981 4.955 1.00 86.62 286 LYS A O 1
ATOM 2261 N N . SER A 1 287 ? 26.264 -3.778 6.012 1.00 89.50 287 SER A N 1
ATOM 2262 C CA . SER A 1 287 ? 25.513 -3.582 7.255 1.00 89.50 287 SER A CA 1
ATOM 2263 C C . SER A 1 287 ? 24.190 -2.836 7.060 1.00 89.50 287 SER A C 1
ATOM 2265 O O . SER A 1 287 ? 23.239 -3.116 7.783 1.00 89.50 287 SER A O 1
ATOM 2267 N N . GLN A 1 288 ? 24.084 -1.934 6.074 1.00 89.25 288 GLN A N 1
ATOM 2268 C CA . GLN A 1 288 ? 22.816 -1.262 5.772 1.00 89.25 288 GLN A CA 1
ATOM 2269 C C . GLN A 1 288 ? 21.789 -2.243 5.196 1.00 89.25 288 GLN A C 1
ATOM 2271 O O . GLN A 1 288 ? 20.629 -2.203 5.595 1.00 89.25 288 GLN A O 1
ATOM 2276 N N . TYR A 1 289 ? 22.210 -3.161 4.318 1.00 86.75 289 TYR A N 1
ATOM 2277 C CA . TYR A 1 289 ? 21.330 -4.208 3.784 1.00 86.75 289 TYR A CA 1
ATOM 2278 C C . TYR A 1 289 ? 20.821 -5.124 4.896 1.00 86.75 289 TYR A C 1
ATOM 2280 O O . TYR A 1 289 ? 19.628 -5.403 4.975 1.00 86.75 289 TYR A O 1
ATOM 2288 N N . GLU A 1 290 ? 21.732 -5.584 5.756 1.00 90.81 290 GLU A N 1
ATOM 2289 C CA . GLU A 1 290 ? 21.407 -6.482 6.865 1.00 90.81 290 GLU A CA 1
ATOM 2290 C C . GLU A 1 290 ? 20.444 -5.811 7.855 1.00 90.81 290 GLU A C 1
ATOM 2292 O O . GLU A 1 290 ? 19.449 -6.424 8.239 1.00 90.81 290 GLU A O 1
ATOM 2297 N N . LEU A 1 291 ? 20.674 -4.535 8.195 1.00 91.38 291 LEU A N 1
ATOM 2298 C CA . LEU A 1 291 ? 19.779 -3.750 9.049 1.00 91.38 291 LEU A CA 1
ATOM 2299 C C . LEU A 1 291 ? 18.383 -3.600 8.433 1.00 91.38 291 LEU A C 1
ATOM 2301 O O . LEU A 1 291 ? 17.383 -3.843 9.104 1.00 91.38 291 LEU A O 1
ATOM 2305 N N . LEU A 1 292 ? 18.300 -3.206 7.163 1.00 91.69 292 LEU A N 1
ATOM 2306 C CA . LEU A 1 292 ? 17.025 -2.934 6.502 1.00 91.69 292 LEU A CA 1
ATOM 2307 C C . LEU A 1 292 ? 16.202 -4.201 6.280 1.00 91.69 292 LEU A C 1
ATOM 2309 O O . LEU A 1 292 ? 14.993 -4.201 6.517 1.00 91.69 292 LEU A O 1
ATOM 2313 N N . LEU A 1 293 ? 16.852 -5.300 5.896 1.00 92.94 293 LEU A N 1
ATOM 2314 C CA . LEU A 1 293 ? 16.196 -6.598 5.796 1.00 92.94 293 LEU A CA 1
ATOM 2315 C C . LEU A 1 293 ? 15.731 -7.082 7.176 1.00 92.94 293 LEU A C 1
ATOM 2317 O O . LEU A 1 293 ? 14.613 -7.575 7.297 1.00 92.94 293 LEU A O 1
ATOM 2321 N N . PHE A 1 294 ? 16.542 -6.891 8.223 1.00 95.00 294 PHE A N 1
ATOM 2322 C CA . PHE A 1 294 ? 16.159 -7.218 9.596 1.00 95.00 294 PHE A CA 1
ATOM 2323 C C . PHE A 1 294 ? 14.919 -6.434 10.041 1.00 95.00 294 PHE A C 1
ATOM 2325 O O . PHE A 1 294 ? 13.945 -7.045 10.473 1.00 95.00 294 PHE A O 1
ATOM 2332 N N . VAL A 1 295 ? 14.910 -5.106 9.882 1.00 95.75 295 VAL A N 1
ATOM 2333 C CA . VAL A 1 295 ? 13.773 -4.253 10.269 1.00 95.75 295 VAL A CA 1
ATOM 2334 C C . VAL A 1 295 ? 12.518 -4.616 9.476 1.00 95.75 295 VAL A C 1
ATOM 2336 O O . VAL A 1 295 ? 11.441 -4.740 10.061 1.00 95.75 295 VAL A O 1
ATOM 2339 N N . ALA A 1 296 ? 12.643 -4.874 8.173 1.00 95.50 296 ALA A N 1
ATOM 2340 C CA . ALA A 1 296 ? 11.519 -5.306 7.352 1.00 95.50 296 ALA A CA 1
ATOM 2341 C C . ALA A 1 296 ? 10.974 -6.681 7.797 1.00 95.50 296 ALA A C 1
ATOM 2343 O O . ALA A 1 296 ? 9.767 -6.833 7.962 1.00 95.50 296 ALA A O 1
ATOM 2344 N N . CYS A 1 297 ? 11.833 -7.660 8.096 1.00 95.38 297 CYS A N 1
ATOM 2345 C CA . CYS A 1 297 ? 11.416 -8.970 8.613 1.00 95.38 297 CYS A CA 1
ATOM 2346 C C . CYS A 1 297 ? 10.764 -8.881 10.004 1.00 95.38 297 CYS A C 1
ATOM 2348 O O . CYS A 1 297 ? 9.713 -9.485 10.234 1.00 95.38 297 CYS A O 1
ATOM 2350 N N . VAL A 1 298 ? 11.345 -8.094 10.916 1.00 95.88 298 VAL A N 1
ATOM 2351 C CA . VAL A 1 298 ? 10.787 -7.825 12.254 1.00 95.88 298 VAL A CA 1
ATOM 2352 C C . VAL A 1 298 ? 9.466 -7.067 12.168 1.00 95.88 298 VAL A C 1
ATOM 2354 O O . VAL A 1 298 ? 8.645 -7.208 13.060 1.00 95.88 298 VAL A O 1
ATOM 2357 N N . THR A 1 299 ? 9.216 -6.316 11.094 1.00 97.31 299 THR A N 1
ATOM 2358 C CA . THR A 1 299 ? 7.913 -5.684 10.823 1.00 97.31 299 THR A CA 1
ATOM 2359 C C . THR A 1 299 ? 6.909 -6.675 10.245 1.00 97.31 299 THR A C 1
ATOM 2361 O O . THR A 1 299 ? 5.728 -6.658 10.604 1.00 97.31 299 THR A O 1
ATOM 2364 N N . LEU A 1 300 ? 7.368 -7.576 9.375 1.00 96.38 300 LEU A N 1
ATOM 2365 C CA . LEU A 1 300 ? 6.522 -8.549 8.692 1.00 96.38 300 LEU A CA 1
ATOM 2366 C C . LEU A 1 300 ? 5.887 -9.543 9.672 1.00 96.38 300 LEU A C 1
ATOM 2368 O O . LEU A 1 300 ? 4.714 -9.877 9.528 1.00 96.38 300 LEU A O 1
ATOM 2372 N N . ALA A 1 301 ? 6.631 -9.987 10.688 1.00 96.38 301 ALA A N 1
ATOM 2373 C CA . ALA A 1 301 ? 6.138 -10.934 11.687 1.00 96.38 301 ALA A CA 1
ATOM 2374 C C . ALA A 1 301 ? 4.926 -10.413 12.501 1.00 96.38 301 ALA A C 1
ATOM 2376 O O . ALA A 1 301 ? 3.857 -11.018 12.399 1.00 96.38 301 ALA A O 1
ATOM 2377 N N . PRO A 1 302 ? 5.013 -9.300 13.262 1.00 96.50 302 PRO A N 1
ATOM 2378 C CA . PRO A 1 302 ? 3.885 -8.766 14.019 1.00 96.50 302 PRO A CA 1
ATOM 2379 C C . PRO A 1 302 ? 2.748 -8.317 13.100 1.00 96.50 302 PRO A C 1
ATOM 2381 O O . PRO A 1 302 ? 1.595 -8.608 13.400 1.00 96.50 302 PRO A O 1
ATOM 2384 N N . SER A 1 303 ? 3.038 -7.692 11.951 1.00 96.88 303 SER A N 1
ATOM 2385 C CA . SER A 1 303 ? 1.976 -7.297 11.014 1.00 96.88 303 SER A CA 1
ATOM 2386 C C . SER A 1 303 ? 1.212 -8.492 10.449 1.00 96.88 303 SER A C 1
ATOM 2388 O O . SER A 1 303 ? -0.009 -8.418 10.328 1.00 96.88 303 SER A O 1
ATOM 2390 N N . SER A 1 304 ? 1.883 -9.620 10.196 1.00 95.94 304 SER A N 1
ATOM 2391 C CA . SER A 1 304 ? 1.224 -10.879 9.834 1.00 95.94 304 SER A CA 1
ATOM 2392 C C . SER A 1 304 ? 0.367 -11.403 10.984 1.00 95.94 304 SER A C 1
ATOM 2394 O O . SER A 1 304 ? -0.807 -11.697 10.774 1.00 95.94 304 SER A O 1
ATOM 2396 N N . ILE A 1 305 ? 0.923 -11.486 12.200 1.00 95.75 305 ILE A N 1
ATOM 2397 C CA . ILE A 1 305 ? 0.220 -12.003 13.385 1.00 95.75 305 ILE A CA 1
ATOM 2398 C C . ILE A 1 305 ? -1.058 -11.202 13.647 1.00 95.75 305 ILE A C 1
ATOM 2400 O O . ILE A 1 305 ? -2.133 -11.794 13.722 1.00 95.75 305 ILE A O 1
ATOM 2404 N N . PHE A 1 306 ? -0.968 -9.872 13.723 1.00 94.94 306 PHE A N 1
ATOM 2405 C CA . PHE A 1 306 ? -2.133 -9.022 13.969 1.00 94.94 306 PHE A CA 1
ATOM 2406 C C . PHE A 1 306 ? -3.115 -9.042 12.798 1.00 94.94 306 PHE A C 1
ATOM 2408 O O . PHE A 1 306 ? -4.317 -9.123 13.025 1.00 94.94 306 PHE A O 1
ATOM 2415 N N . THR A 1 307 ? -2.641 -9.056 11.549 1.00 93.50 307 THR A N 1
ATOM 2416 C CA . THR A 1 307 ? -3.541 -9.165 10.390 1.00 93.50 307 THR A CA 1
ATOM 2417 C C . THR A 1 307 ? -4.333 -10.471 10.415 1.00 93.50 307 THR A C 1
ATOM 2419 O O . THR A 1 307 ? -5.550 -10.449 10.245 1.00 93.50 307 THR A O 1
ATOM 2422 N N . PHE A 1 308 ? -3.681 -11.611 10.658 1.00 92.50 308 PHE A N 1
ATOM 2423 C CA . PHE A 1 308 ? -4.375 -12.897 10.735 1.00 92.50 308 PHE A CA 1
ATOM 2424 C C . PHE A 1 308 ? -5.295 -12.981 11.953 1.00 92.50 308 PHE A C 1
ATOM 2426 O O . PHE A 1 308 ? -6.424 -13.448 11.810 1.00 92.50 308 PHE A O 1
ATOM 2433 N N . ALA A 1 309 ? -4.864 -12.486 13.116 1.00 91.50 309 ALA A N 1
ATOM 2434 C CA . ALA A 1 309 ? -5.709 -12.420 14.306 1.00 91.50 309 ALA A CA 1
ATOM 2435 C C . ALA A 1 309 ? -6.994 -11.614 14.045 1.00 91.50 309 ALA A C 1
ATOM 2437 O O . ALA A 1 309 ? -8.076 -12.044 14.432 1.00 91.50 309 ALA A O 1
ATOM 2438 N N . GLU A 1 310 ? -6.900 -10.492 13.326 1.00 88.44 310 GLU A N 1
ATOM 2439 C CA . GLU A 1 310 ? -8.058 -9.669 12.962 1.00 88.44 310 GLU A CA 1
ATOM 2440 C C . GLU A 1 310 ? -8.929 -10.308 11.864 1.00 88.44 310 GLU A C 1
ATOM 2442 O O . GLU A 1 310 ? -10.156 -10.252 11.951 1.00 88.44 310 GLU A O 1
ATOM 2447 N N . ILE A 1 311 ? -8.331 -10.952 10.849 1.00 86.62 311 ILE A N 1
ATOM 2448 C CA . ILE A 1 311 ? -9.065 -11.672 9.785 1.00 86.62 311 ILE A CA 1
ATOM 2449 C C . ILE A 1 311 ? -9.920 -12.794 10.371 1.00 86.62 311 ILE A C 1
ATOM 2451 O O . ILE A 1 311 ? -11.073 -12.965 9.973 1.00 86.62 311 ILE A O 1
ATOM 2455 N N . PHE A 1 312 ? -9.342 -13.572 11.286 1.00 87.69 312 PHE A N 1
ATOM 2456 C CA . PHE A 1 312 ? -9.977 -14.757 11.857 1.00 87.69 312 PHE A CA 1
ATOM 2457 C C . PHE A 1 312 ? -10.752 -14.472 13.149 1.00 87.69 312 PHE A C 1
ATOM 2459 O O . PHE A 1 312 ? -11.292 -15.405 13.741 1.00 87.69 312 PHE A O 1
ATOM 2466 N N . ARG A 1 313 ? -10.860 -13.208 13.585 1.00 84.50 313 ARG A N 1
ATOM 2467 C CA . ARG A 1 313 ? -11.672 -12.845 14.753 1.00 84.50 313 ARG A CA 1
ATOM 2468 C C . ARG A 1 313 ? -13.154 -13.114 14.482 1.00 84.50 313 ARG A C 1
ATOM 2470 O O . ARG A 1 313 ? -13.720 -12.627 13.497 1.00 84.50 313 ARG A O 1
ATOM 2477 N N . ASN A 1 314 ? -13.791 -13.856 15.388 1.00 81.00 314 ASN A N 1
ATOM 2478 C CA . ASN A 1 314 ? -15.202 -14.219 15.291 1.00 81.00 314 ASN A CA 1
ATOM 2479 C C . ASN A 1 314 ? -16.105 -12.978 15.230 1.00 81.00 314 ASN A C 1
ATOM 2481 O O . ASN A 1 314 ? -15.896 -11.991 15.934 1.00 81.00 314 ASN A O 1
ATOM 2485 N N . SER A 1 315 ? -17.157 -13.031 14.407 1.00 69.25 315 SER A N 1
ATOM 2486 C CA . SER A 1 315 ? -18.079 -11.901 14.213 1.00 69.25 315 SER A CA 1
ATOM 2487 C C . SER A 1 315 ? -18.862 -11.526 15.476 1.00 69.25 315 SER A C 1
ATOM 2489 O O . SER A 1 315 ? -19.187 -10.355 15.647 1.00 69.25 315 SER A O 1
ATOM 2491 N N . SER A 1 316 ? -19.118 -12.479 16.380 1.00 67.69 316 SER A N 1
ATOM 2492 C CA . SER A 1 316 ? -19.733 -12.225 17.692 1.00 67.69 316 SER A CA 1
ATOM 2493 C C . SER A 1 316 ? -18.819 -11.432 18.629 1.00 67.69 316 SER A C 1
ATOM 2495 O O . SER A 1 316 ? -19.298 -10.626 19.418 1.00 67.69 316 SER A O 1
ATOM 2497 N N . GLU A 1 317 ? -17.504 -11.617 18.505 1.00 66.94 317 GLU A N 1
ATOM 2498 C CA . GLU A 1 317 ? -16.476 -10.916 19.287 1.00 66.94 317 GLU A CA 1
ATOM 2499 C C . GLU A 1 317 ? -16.063 -9.586 18.644 1.00 66.94 317 GLU A C 1
ATOM 2501 O O . GLU A 1 317 ? -15.312 -8.798 19.214 1.00 66.94 317 GLU A O 1
ATOM 2506 N N . ARG A 1 318 ? -16.568 -9.291 17.442 1.00 65.31 318 ARG A N 1
ATOM 2507 C CA . ARG A 1 318 ? -16.235 -8.062 16.717 1.00 65.31 318 ARG A CA 1
ATOM 2508 C C . ARG A 1 318 ? -16.742 -6.801 17.427 1.00 65.31 318 ARG A C 1
ATOM 2510 O O . ARG A 1 318 ? -16.161 -5.735 17.253 1.00 65.31 318 ARG A O 1
ATOM 2517 N N . ASN A 1 319 ? -17.802 -6.943 18.223 1.00 68.31 319 ASN A N 1
ATOM 2518 C CA . ASN A 1 319 ? -18.379 -5.868 19.030 1.00 68.31 319 ASN A CA 1
ATOM 2519 C C . ASN A 1 319 ? -17.915 -5.897 20.495 1.00 68.31 319 ASN A C 1
ATOM 2521 O O . ASN A 1 319 ? -18.226 -4.965 21.233 1.00 68.31 319 ASN A O 1
ATOM 2525 N N . SER A 1 320 ? -17.217 -6.951 20.934 1.00 73.31 320 SER A N 1
ATOM 2526 C CA . SER A 1 320 ? -16.654 -7.003 22.285 1.00 73.31 320 SER A CA 1
ATOM 2527 C C . SER A 1 320 ? -15.346 -6.225 22.349 1.00 73.31 320 SER A C 1
ATOM 2529 O O . SER A 1 320 ? -14.587 -6.182 21.380 1.00 73.31 320 SER A O 1
ATOM 2531 N N . GLU A 1 321 ? -15.081 -5.613 23.501 1.00 76.56 321 GLU A N 1
ATOM 2532 C CA . GLU A 1 321 ? -13.816 -4.929 23.749 1.00 76.56 321 GLU A CA 1
ATOM 2533 C C . GLU A 1 321 ? -12.642 -5.900 23.574 1.00 76.56 321 GLU A C 1
ATOM 2535 O O . GLU A 1 321 ? -12.676 -7.047 24.026 1.00 76.56 321 GLU A O 1
ATOM 2540 N N . LYS A 1 322 ? -11.604 -5.438 22.870 1.00 82.00 322 LYS A N 1
ATOM 2541 C CA . LYS A 1 322 ? -10.393 -6.218 22.617 1.00 82.00 322 LYS A CA 1
ATOM 2542 C C . LYS A 1 322 ? -9.718 -6.542 23.962 1.00 82.00 322 LYS A C 1
ATOM 2544 O O . LYS A 1 322 ? -9.616 -5.638 24.794 1.00 82.00 322 LYS A O 1
ATOM 2549 N N . PRO A 1 323 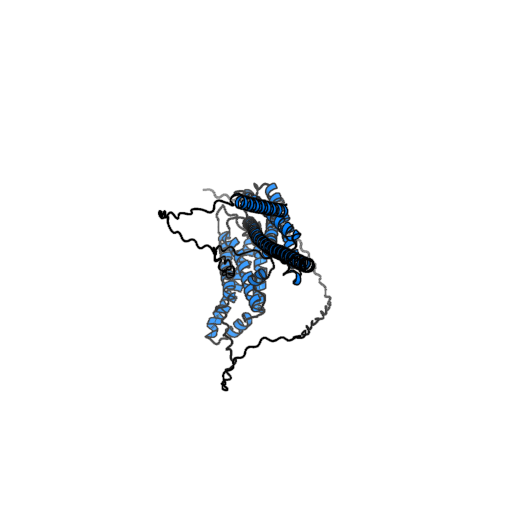? -9.228 -7.777 24.195 1.00 86.12 323 PRO A N 1
ATOM 2550 C CA . PRO A 1 323 ? -8.563 -8.122 25.449 1.00 86.12 323 PRO A CA 1
ATOM 2551 C C . PRO A 1 323 ? -7.428 -7.142 25.779 1.00 86.12 323 PRO A C 1
ATOM 2553 O O . PRO A 1 323 ? -6.666 -6.742 24.891 1.00 86.12 323 PRO A O 1
ATOM 2556 N N . SER A 1 324 ? -7.284 -6.774 27.055 1.00 87.81 324 SER A N 1
ATOM 2557 C CA . SER A 1 324 ? -6.276 -5.801 27.508 1.00 87.81 324 SER A CA 1
ATOM 2558 C C . SER A 1 324 ? -4.858 -6.217 27.104 1.00 87.81 324 SER A C 1
ATOM 2560 O O . SER A 1 324 ? -4.137 -5.431 26.497 1.00 87.81 324 SER A O 1
ATOM 2562 N N . MET A 1 325 ? -4.498 -7.486 27.326 1.00 89.88 325 MET A N 1
ATOM 2563 C CA . MET A 1 325 ? -3.194 -8.049 26.947 1.00 89.88 325 MET A CA 1
ATOM 2564 C C . MET A 1 325 ? -2.905 -7.935 25.448 1.00 89.88 325 MET A C 1
ATOM 2566 O O . MET A 1 325 ? -1.780 -7.628 25.059 1.00 89.88 325 MET A O 1
ATOM 2570 N N . GLU A 1 326 ? -3.914 -8.139 24.597 1.00 90.44 326 GLU A N 1
ATOM 2571 C CA . GLU A 1 326 ? -3.745 -7.999 23.150 1.00 90.44 326 GLU A CA 1
ATOM 2572 C C . GLU A 1 326 ? -3.541 -6.530 22.759 1.00 90.44 326 GLU A C 1
ATOM 2574 O O . GLU A 1 326 ? -2.689 -6.222 21.928 1.00 90.44 326 GLU A O 1
ATOM 2579 N N . THR A 1 327 ? -4.272 -5.615 23.400 1.00 90.88 327 THR A N 1
ATOM 2580 C CA . THR A 1 327 ? -4.127 -4.168 23.188 1.00 90.88 327 THR A CA 1
ATOM 2581 C C . THR A 1 327 ? -2.742 -3.671 23.615 1.00 90.88 327 THR A C 1
ATOM 2583 O O . THR A 1 327 ? -2.124 -2.893 22.887 1.00 90.88 327 THR A O 1
ATOM 2586 N N . TYR A 1 328 ? -2.213 -4.153 24.745 1.00 92.88 328 TYR A N 1
ATOM 2587 C CA . TYR A 1 328 ? -0.851 -3.837 25.186 1.00 92.88 328 TYR A CA 1
ATOM 2588 C C . TYR A 1 328 ? 0.208 -4.401 24.234 1.00 92.88 328 TYR A C 1
ATOM 2590 O O . TYR A 1 328 ? 1.126 -3.678 23.848 1.00 92.88 328 TYR A O 1
ATOM 2598 N N . ALA A 1 329 ? 0.068 -5.659 23.803 1.00 95.44 329 ALA A N 1
ATOM 2599 C CA . ALA A 1 329 ? 0.985 -6.270 22.842 1.00 95.44 329 ALA A CA 1
ATOM 2600 C C . ALA A 1 329 ? 0.993 -5.520 21.498 1.00 95.44 329 ALA A C 1
ATOM 2602 O O . ALA A 1 329 ? 2.058 -5.308 20.913 1.00 95.44 329 ALA A O 1
ATOM 2603 N N . GLU A 1 330 ? -0.177 -5.081 21.025 1.00 94.69 330 GLU A N 1
ATOM 2604 C CA . GLU A 1 330 ? -0.323 -4.255 19.824 1.00 94.69 330 GLU A CA 1
ATOM 2605 C C . GLU A 1 330 ? 0.398 -2.908 19.982 1.00 94.69 330 GLU A C 1
ATOM 2607 O O . GLU A 1 330 ? 1.193 -2.531 19.120 1.00 94.69 330 GLU A O 1
ATOM 2612 N N . GLY A 1 331 ? 0.184 -2.220 21.109 1.00 95.12 331 GLY A N 1
ATOM 2613 C CA . GLY A 1 331 ? 0.815 -0.933 21.407 1.00 95.12 331 GLY A CA 1
ATOM 2614 C C . GLY A 1 331 ? 2.337 -1.011 21.509 1.00 95.12 331 GLY A C 1
ATOM 2615 O O . GLY A 1 331 ? 3.038 -0.211 20.888 1.00 95.12 331 GLY A O 1
ATOM 2616 N N . ILE A 1 332 ? 2.859 -2.009 22.231 1.00 96.81 332 ILE A N 1
ATOM 2617 C CA . ILE A 1 332 ? 4.305 -2.259 22.338 1.00 96.81 332 ILE A CA 1
ATOM 2618 C C . ILE A 1 332 ? 4.889 -2.561 20.956 1.00 96.81 332 ILE A C 1
ATOM 2620 O O . ILE A 1 332 ? 5.930 -2.012 20.597 1.00 96.81 332 ILE A O 1
ATOM 2624 N N . SER A 1 333 ? 4.206 -3.382 20.152 1.00 96.94 333 SER A N 1
ATOM 2625 C CA . SER A 1 333 ? 4.655 -3.703 18.795 1.00 96.94 333 SER A CA 1
ATOM 2626 C C . SER A 1 333 ? 4.743 -2.448 17.928 1.00 96.94 333 SER A C 1
ATOM 2628 O O . SER A 1 333 ? 5.790 -2.190 17.344 1.00 96.94 333 SER A O 1
ATOM 2630 N N . LEU A 1 334 ? 3.693 -1.622 17.882 1.00 97.06 334 LEU A N 1
ATOM 2631 C CA . LEU A 1 334 ? 3.689 -0.376 17.105 1.00 97.06 334 LEU A CA 1
ATOM 2632 C C . LEU A 1 334 ? 4.776 0.608 17.558 1.00 97.06 334 LEU A C 1
ATOM 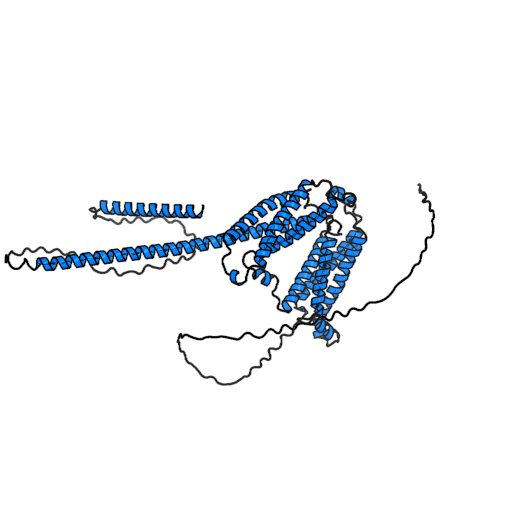2634 O O . LEU A 1 334 ? 5.434 1.227 16.718 1.00 97.06 334 LEU A O 1
ATOM 2638 N N . LEU A 1 335 ? 5.017 0.717 18.867 1.00 97.19 335 LEU A N 1
ATOM 2639 C CA . LEU A 1 335 ? 6.080 1.559 19.412 1.00 97.19 335 LEU A CA 1
ATOM 2640 C C . LEU A 1 335 ? 7.468 1.070 18.979 1.00 97.19 335 LEU A C 1
ATOM 2642 O O . LEU A 1 335 ? 8.268 1.863 18.482 1.00 97.19 335 LEU A O 1
ATOM 2646 N N . LEU A 1 336 ? 7.744 -0.231 19.109 1.00 97.25 336 LEU A N 1
ATOM 2647 C CA . LEU A 1 336 ? 9.013 -0.826 18.681 1.00 97.25 336 LEU A CA 1
ATOM 2648 C C . LEU A 1 336 ? 9.229 -0.671 17.172 1.00 97.25 336 LEU A C 1
ATOM 2650 O O . LEU A 1 336 ? 10.325 -0.308 16.744 1.00 97.25 336 LEU A O 1
ATOM 2654 N N . LEU A 1 337 ? 8.184 -0.878 16.365 1.00 97.44 337 LEU A N 1
ATOM 2655 C CA . LEU A 1 337 ? 8.242 -0.654 14.921 1.00 97.44 337 LEU A CA 1
ATOM 2656 C C . LEU A 1 337 ? 8.512 0.816 14.591 1.00 97.44 337 LEU A C 1
ATOM 2658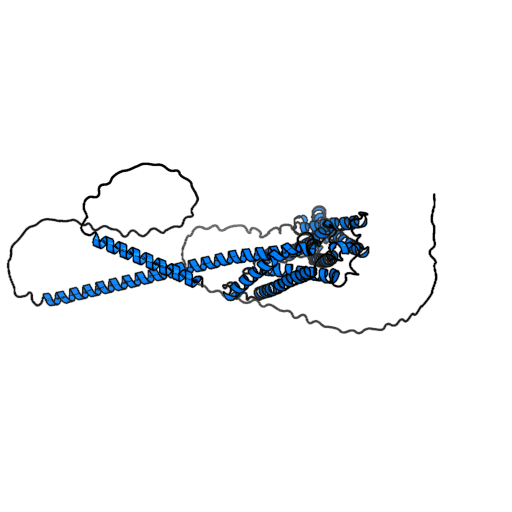 O O . LEU A 1 337 ? 9.338 1.101 13.732 1.00 97.44 337 LEU A O 1
ATOM 2662 N N . THR A 1 338 ? 7.882 1.752 15.299 1.00 97.62 338 THR A N 1
ATOM 2663 C CA . THR A 1 338 ? 8.121 3.192 15.126 1.00 97.62 338 THR A CA 1
ATOM 2664 C C . THR A 1 338 ? 9.578 3.557 15.430 1.00 97.62 338 THR A C 1
ATOM 2666 O O . THR A 1 338 ? 10.231 4.225 14.625 1.00 97.62 338 THR A O 1
ATOM 2669 N N . ILE A 1 339 ? 10.116 3.065 16.553 1.00 97.25 339 ILE A N 1
ATOM 2670 C CA . ILE A 1 339 ? 11.519 3.261 16.948 1.00 97.25 339 ILE A CA 1
ATOM 2671 C C . ILE A 1 339 ? 12.477 2.614 15.939 1.00 97.25 339 ILE A C 1
ATOM 2673 O O . ILE A 1 339 ? 13.554 3.151 15.704 1.00 97.25 339 ILE A O 1
ATOM 2677 N N . GLY A 1 340 ? 12.101 1.492 15.319 1.00 96.00 340 GLY A N 1
ATOM 2678 C CA . GLY A 1 340 ? 12.903 0.829 14.288 1.00 96.00 340 GLY A CA 1
ATOM 2679 C C . GLY A 1 340 ? 12.888 1.551 12.936 1.00 96.00 340 GLY A C 1
ATOM 2680 O O . GLY A 1 340 ? 13.939 1.731 12.317 1.00 96.00 340 GLY A O 1
ATOM 2681 N N . TRP A 1 341 ? 11.717 1.992 12.468 1.00 97.38 341 TRP A N 1
ATOM 2682 C CA . TRP A 1 341 ? 11.561 2.582 11.136 1.00 97.38 341 TRP A CA 1
ATOM 2683 C C . TRP A 1 341 ? 12.090 4.010 11.029 1.00 97.38 341 TRP A C 1
ATOM 2685 O O . TRP A 1 341 ? 12.677 4.330 9.999 1.00 97.38 341 TRP A O 1
ATOM 2695 N N . ILE A 1 342 ? 11.962 4.853 12.064 1.00 96.56 342 ILE A N 1
ATOM 2696 C CA . ILE A 1 342 ? 12.446 6.246 12.000 1.00 96.56 342 ILE A CA 1
ATOM 2697 C C . ILE A 1 342 ? 13.963 6.311 11.705 1.00 96.56 342 ILE A C 1
ATOM 2699 O O . ILE A 1 342 ? 14.350 6.961 10.732 1.00 96.56 342 ILE A O 1
ATOM 2703 N N . PRO A 1 343 ? 14.854 5.630 12.453 1.00 95.88 343 PRO A N 1
ATOM 2704 C CA . PRO A 1 343 ? 16.278 5.614 12.128 1.00 95.88 343 PRO A CA 1
ATOM 2705 C C . PRO A 1 343 ? 16.556 4.913 10.796 1.00 95.88 343 PRO A C 1
ATOM 2707 O O . PRO A 1 343 ? 17.401 5.373 10.031 1.00 95.88 343 PRO A O 1
ATOM 2710 N N . SER A 1 344 ? 15.829 3.831 10.495 1.00 94.56 344 SER A N 1
ATOM 2711 C CA . SER A 1 344 ? 16.018 3.063 9.261 1.00 94.56 344 SER A CA 1
ATOM 2712 C C . SER A 1 344 ? 15.731 3.894 8.018 1.00 94.56 344 SER A C 1
ATOM 2714 O O . SER A 1 344 ? 16.532 3.871 7.089 1.00 94.56 344 SER A O 1
ATOM 2716 N N . VAL A 1 345 ? 14.646 4.677 8.001 1.00 95.50 345 VAL A N 1
ATOM 2717 C CA . VAL A 1 345 ? 14.343 5.557 6.867 1.00 95.50 345 VAL A CA 1
ATOM 2718 C C . VAL A 1 345 ? 15.382 6.664 6.742 1.00 95.50 345 VAL A C 1
ATOM 2720 O O . VAL A 1 345 ? 15.824 6.936 5.630 1.00 95.50 345 VAL A O 1
ATOM 2723 N N . ILE A 1 346 ? 15.844 7.251 7.854 1.00 95.00 346 ILE A N 1
ATOM 2724 C CA . ILE A 1 346 ? 16.882 8.292 7.834 1.00 95.00 346 ILE A CA 1
ATOM 2725 C C . ILE A 1 346 ? 18.166 7.730 7.219 1.00 95.00 346 ILE A C 1
ATOM 2727 O O . ILE A 1 346 ? 18.704 8.319 6.290 1.00 95.00 346 ILE A O 1
ATOM 2731 N N . VAL A 1 347 ? 18.631 6.566 7.680 1.00 92.00 347 VAL A N 1
ATOM 2732 C CA . VAL A 1 347 ? 19.863 5.937 7.173 1.00 92.00 347 VAL A CA 1
ATOM 2733 C C . VAL A 1 347 ? 19.706 5.456 5.731 1.00 92.00 347 VAL A C 1
ATOM 2735 O O . VAL A 1 347 ? 20.630 5.593 4.936 1.00 92.00 347 VAL A O 1
ATOM 2738 N N . ALA A 1 348 ? 18.553 4.889 5.373 1.00 90.94 348 ALA A N 1
ATOM 2739 C CA . ALA A 1 348 ? 18.338 4.345 4.038 1.00 90.94 348 ALA A CA 1
ATOM 2740 C C . ALA A 1 348 ? 18.185 5.432 2.972 1.00 90.94 348 ALA A C 1
ATOM 2742 O O . ALA A 1 348 ? 18.503 5.186 1.813 1.00 90.94 348 ALA A O 1
ATOM 2743 N N . THR A 1 349 ? 17.662 6.604 3.334 1.00 91.31 349 THR A N 1
ATOM 2744 C CA . THR A 1 349 ? 17.257 7.636 2.364 1.00 91.31 349 THR A CA 1
ATOM 2745 C C . THR A 1 349 ? 18.175 8.854 2.338 1.00 91.31 349 THR A C 1
ATOM 2747 O O . THR A 1 349 ? 17.975 9.739 1.505 1.00 91.31 349 THR A O 1
ATOM 2750 N N . THR A 1 350 ? 19.204 8.901 3.191 1.00 90.75 350 THR A N 1
ATOM 2751 C CA . THR A 1 350 ? 20.292 9.879 3.068 1.00 90.75 350 THR A CA 1
ATOM 2752 C C . THR A 1 350 ? 21.002 9.747 1.718 1.00 90.75 350 THR A C 1
ATOM 2754 O O . THR A 1 350 ? 20.984 8.675 1.114 1.00 90.75 350 THR A O 1
ATOM 2757 N N . PRO A 1 351 ? 21.645 10.814 1.208 1.00 84.94 351 PRO A N 1
ATOM 2758 C CA . PRO A 1 351 ? 22.447 10.721 -0.009 1.00 84.94 351 PRO A CA 1
ATOM 2759 C C . PRO A 1 351 ? 23.520 9.629 0.107 1.00 84.94 351 PRO A C 1
ATOM 2761 O O . PRO A 1 351 ? 24.325 9.649 1.037 1.00 84.94 351 PRO A O 1
ATOM 2764 N N . GLY A 1 352 ? 23.520 8.676 -0.829 1.00 80.31 352 GLY A N 1
ATOM 2765 C CA . GLY A 1 352 ? 24.398 7.497 -0.791 1.00 80.31 352 GLY A CA 1
ATOM 2766 C C . GLY A 1 352 ? 23.873 6.348 0.079 1.00 80.31 352 GLY A C 1
ATOM 2767 O O . GLY A 1 352 ? 24.498 5.291 0.145 1.00 80.31 352 GLY A O 1
ATOM 2768 N N . GLY A 1 353 ? 22.725 6.536 0.727 1.00 83.88 353 GLY A N 1
ATOM 2769 C CA . GLY A 1 353 ? 21.999 5.505 1.448 1.00 83.88 353 GLY A CA 1
ATOM 2770 C C . GLY A 1 353 ? 21.363 4.492 0.500 1.00 83.88 353 GLY A C 1
ATOM 2771 O O . GLY A 1 353 ? 21.051 4.767 -0.659 1.00 83.88 353 GLY A O 1
ATOM 2772 N N . PHE A 1 354 ? 21.154 3.286 1.016 1.00 81.44 354 PHE A N 1
ATOM 2773 C CA . PHE A 1 354 ? 20.663 2.151 0.239 1.00 81.44 354 PHE A CA 1
ATOM 2774 C C . PHE A 1 354 ? 19.389 2.437 -0.584 1.00 81.44 354 PHE A C 1
ATOM 2776 O O . PHE A 1 354 ? 19.305 2.082 -1.760 1.00 81.44 354 PHE A O 1
ATOM 2783 N N . ALA A 1 355 ? 18.389 3.079 0.020 1.00 82.75 355 ALA A N 1
ATOM 2784 C CA . ALA A 1 355 ? 17.101 3.333 -0.610 1.00 82.75 355 ALA A CA 1
ATOM 2785 C C . ALA A 1 355 ? 17.095 4.616 -1.453 1.00 82.75 355 ALA A C 1
ATOM 2787 O O . ALA A 1 355 ? 16.200 4.764 -2.275 1.00 82.75 355 ALA A O 1
ATOM 2788 N N . SER A 1 356 ? 18.064 5.532 -1.313 1.00 82.50 356 SER A N 1
ATOM 2789 C CA . SER A 1 356 ? 18.066 6.799 -2.069 1.00 82.50 356 SER A CA 1
ATOM 2790 C C . SER A 1 356 ? 18.235 6.604 -3.575 1.00 82.50 356 SER A C 1
ATOM 2792 O O . SER A 1 356 ? 17.797 7.440 -4.360 1.00 82.50 356 SER A O 1
ATOM 2794 N N . ASN A 1 357 ? 18.868 5.503 -3.978 1.00 75.81 357 ASN A N 1
ATOM 2795 C CA . ASN A 1 357 ? 19.283 5.285 -5.362 1.00 75.81 357 ASN A CA 1
ATOM 2796 C C . ASN A 1 357 ? 18.298 4.424 -6.161 1.00 75.81 357 ASN A C 1
ATOM 2798 O O . ASN A 1 357 ? 18.450 4.304 -7.374 1.00 75.81 357 ASN A O 1
ATOM 2802 N N . ILE A 1 358 ? 17.309 3.799 -5.513 1.00 80.69 358 ILE A N 1
ATOM 2803 C CA . ILE A 1 358 ? 16.411 2.831 -6.155 1.00 80.69 358 ILE A CA 1
ATOM 2804 C C . ILE A 1 358 ? 14.970 3.178 -5.816 1.00 80.69 358 ILE A C 1
ATOM 2806 O O . ILE A 1 358 ? 14.568 3.114 -4.658 1.00 80.69 358 ILE A O 1
ATOM 2810 N N . GLY A 1 359 ? 14.184 3.509 -6.846 1.00 81.56 359 GLY A N 1
ATOM 2811 C CA . GLY A 1 359 ? 12.820 4.023 -6.701 1.00 81.56 359 GLY A CA 1
ATOM 2812 C C . GLY A 1 359 ? 11.950 3.154 -5.795 1.00 81.56 359 GLY A C 1
ATOM 2813 O O . GLY A 1 359 ? 11.475 3.631 -4.772 1.00 81.56 359 GLY A O 1
ATOM 2814 N N . ASN A 1 360 ? 11.796 1.863 -6.104 1.00 86.56 360 ASN A N 1
ATOM 2815 C CA . ASN A 1 360 ? 10.982 0.964 -5.279 1.00 86.56 360 ASN A CA 1
ATOM 2816 C C . ASN A 1 360 ? 11.465 0.906 -3.825 1.00 86.56 360 ASN A C 1
ATOM 2818 O O . ASN A 1 360 ? 10.656 1.033 -2.909 1.00 86.56 360 ASN A O 1
ATOM 2822 N N . ALA A 1 361 ? 12.773 0.751 -3.601 1.00 88.56 361 ALA A N 1
ATOM 2823 C CA . ALA A 1 361 ? 13.321 0.740 -2.251 1.00 88.56 361 ALA A CA 1
ATOM 2824 C C . ALA A 1 361 ? 12.989 2.054 -1.531 1.00 88.56 361 ALA A C 1
ATOM 2826 O O . ALA A 1 361 ? 12.478 2.010 -0.417 1.00 88.56 361 ALA A O 1
ATOM 2827 N N . TYR A 1 362 ? 13.169 3.205 -2.181 1.00 90.00 362 TYR A N 1
ATOM 2828 C CA . TYR A 1 362 ? 12.808 4.517 -1.647 1.00 90.00 362 TYR A CA 1
ATOM 2829 C C . TYR A 1 362 ? 11.330 4.601 -1.248 1.00 90.00 362 TYR A C 1
ATOM 2831 O O . TYR A 1 362 ? 11.007 4.848 -0.085 1.00 90.00 362 TYR A O 1
ATOM 2839 N N . PHE A 1 363 ? 10.427 4.365 -2.205 1.00 90.12 363 PHE A N 1
ATOM 2840 C CA . PHE A 1 363 ? 8.991 4.547 -2.010 1.00 90.12 363 PHE A CA 1
ATOM 2841 C C . PHE A 1 363 ? 8.422 3.574 -0.988 1.00 90.12 363 PHE A C 1
ATOM 2843 O O . PHE A 1 363 ? 7.636 3.994 -0.144 1.00 90.12 363 PHE A O 1
ATOM 2850 N N . PHE A 1 364 ? 8.830 2.304 -1.010 1.00 92.56 364 PHE A N 1
ATOM 2851 C CA . PHE A 1 364 ? 8.342 1.331 -0.036 1.00 92.56 364 PHE A CA 1
ATOM 2852 C C . PHE A 1 364 ? 8.930 1.550 1.361 1.00 92.56 364 PHE A C 1
ATOM 2854 O O . PHE A 1 364 ? 8.213 1.352 2.335 1.00 92.56 364 PHE A O 1
ATOM 2861 N N . THR A 1 365 ? 10.174 2.031 1.487 1.00 94.25 365 THR A N 1
ATOM 2862 C CA . THR A 1 365 ? 10.740 2.415 2.798 1.00 94.25 365 THR A CA 1
ATOM 2863 C C . THR A 1 365 ? 9.930 3.553 3.423 1.00 94.25 365 THR A C 1
ATOM 2865 O O . THR A 1 365 ? 9.507 3.460 4.577 1.00 94.25 365 THR A O 1
ATOM 2868 N N . TRP A 1 366 ? 9.667 4.614 2.655 1.00 95.62 366 TRP A N 1
ATOM 2869 C CA . TRP A 1 366 ? 8.846 5.738 3.110 1.00 95.62 366 TRP A CA 1
ATOM 2870 C C . TRP A 1 366 ? 7.394 5.343 3.367 1.00 95.62 366 TRP A C 1
ATOM 2872 O O . TRP A 1 366 ? 6.864 5.668 4.424 1.00 95.62 366 TRP A O 1
ATOM 2882 N N . SER A 1 367 ? 6.766 4.616 2.441 1.00 94.69 367 SER A N 1
ATOM 2883 C CA . SER A 1 367 ? 5.383 4.144 2.567 1.00 94.69 367 SER A CA 1
ATOM 2884 C C . SER A 1 367 ? 5.200 3.319 3.836 1.00 94.69 367 SER A C 1
ATOM 2886 O O . SER A 1 367 ? 4.339 3.635 4.651 1.00 94.69 367 SER A O 1
ATOM 2888 N N . THR A 1 368 ? 6.052 2.313 4.064 1.00 96.25 368 THR A N 1
ATOM 2889 C CA . THR A 1 368 ? 5.977 1.484 5.273 1.00 96.25 368 THR A CA 1
ATOM 2890 C C . THR A 1 368 ? 6.193 2.320 6.536 1.00 96.25 368 THR A C 1
ATOM 2892 O O . THR A 1 368 ? 5.449 2.159 7.499 1.00 96.25 368 THR A O 1
ATOM 2895 N N . THR A 1 369 ? 7.133 3.273 6.521 1.00 97.06 369 THR A N 1
ATOM 2896 C CA . THR A 1 369 ? 7.376 4.161 7.671 1.00 97.06 369 THR A CA 1
ATOM 2897 C C . THR A 1 369 ? 6.155 5.027 7.987 1.00 97.06 369 THR A C 1
ATOM 2899 O O . THR A 1 369 ? 5.736 5.097 9.139 1.00 97.06 369 THR A O 1
ATOM 2902 N N . VAL A 1 370 ? 5.551 5.659 6.976 1.00 97.44 370 VAL A N 1
ATOM 2903 C CA . VAL A 1 370 ? 4.348 6.489 7.145 1.00 97.44 370 VAL A CA 1
ATOM 2904 C C . VAL A 1 370 ? 3.175 5.653 7.648 1.00 97.44 370 VAL A C 1
ATOM 2906 O O . VAL A 1 370 ? 2.508 6.076 8.585 1.00 97.44 370 VAL A O 1
ATOM 2909 N N . LEU A 1 371 ? 2.962 4.454 7.100 1.00 96.94 371 LEU A N 1
ATOM 2910 C CA . LEU A 1 371 ? 1.891 3.553 7.536 1.00 96.94 371 LEU A CA 1
ATOM 2911 C C . LEU A 1 371 ? 2.066 3.096 8.989 1.00 96.94 371 LEU A C 1
ATOM 2913 O O . LEU A 1 371 ? 1.087 3.044 9.734 1.00 96.94 371 LEU A O 1
ATOM 2917 N N . VAL A 1 372 ? 3.299 2.798 9.413 1.00 97.56 372 VAL A N 1
ATOM 2918 C CA . VAL A 1 372 ? 3.607 2.482 10.817 1.00 97.56 372 VAL A CA 1
ATOM 2919 C C . VAL A 1 372 ? 3.295 3.683 11.709 1.00 97.56 372 VAL A C 1
ATOM 2921 O O . VAL A 1 372 ? 2.577 3.527 12.693 1.00 97.56 372 VAL A O 1
ATOM 2924 N N . LEU A 1 373 ? 3.758 4.884 11.352 1.00 97.31 373 LEU A N 1
ATOM 2925 C CA . LEU A 1 373 ? 3.503 6.102 12.128 1.00 97.31 373 LEU A CA 1
ATOM 2926 C C . LEU A 1 373 ? 2.013 6.447 12.212 1.00 97.31 373 LEU A C 1
ATOM 2928 O O . LEU A 1 373 ? 1.516 6.746 13.294 1.00 97.31 373 LEU A O 1
ATOM 2932 N N . GLU A 1 374 ? 1.293 6.386 11.093 1.00 95.69 374 GLU A N 1
ATOM 2933 C CA . GLU A 1 374 ? -0.146 6.648 11.032 1.00 95.69 374 GLU A CA 1
ATOM 2934 C C . GLU A 1 374 ? -0.920 5.656 11.906 1.00 95.69 374 GLU A C 1
ATOM 2936 O O . GLU A 1 374 ? -1.748 6.066 12.721 1.00 95.69 374 GLU A O 1
ATOM 2941 N N . THR A 1 375 ? -0.587 4.364 11.814 1.00 95.44 375 THR A N 1
ATOM 2942 C CA . THR A 1 375 ? -1.208 3.317 12.638 1.00 95.44 375 THR A CA 1
ATOM 2943 C C . THR A 1 375 ? -0.896 3.521 14.125 1.00 95.44 375 THR A C 1
ATOM 2945 O O . THR A 1 375 ? -1.783 3.355 14.962 1.00 95.44 375 THR A O 1
ATOM 2948 N N . THR A 1 376 ? 0.319 3.957 14.474 1.00 96.31 376 THR A N 1
ATOM 2949 C CA . THR A 1 376 ? 0.689 4.330 15.851 1.00 96.31 376 THR A CA 1
ATOM 2950 C C . THR A 1 376 ? -0.108 5.537 16.352 1.00 96.31 376 THR A C 1
ATOM 2952 O O . THR A 1 376 ? -0.608 5.523 17.476 1.00 96.31 376 THR A O 1
ATOM 2955 N N . VAL A 1 377 ? -0.281 6.581 15.535 1.00 94.56 377 VAL A N 1
ATOM 2956 C CA . VAL A 1 377 ? -1.083 7.761 15.906 1.00 94.56 377 VAL A CA 1
ATOM 2957 C C . VAL A 1 377 ? -2.547 7.377 16.124 1.00 94.56 377 VAL A C 1
ATOM 2959 O O . VAL A 1 377 ? -3.145 7.797 17.116 1.00 94.56 377 VAL A O 1
ATOM 2962 N N . TRP A 1 378 ? -3.109 6.539 15.250 1.00 92.62 378 TRP A N 1
ATOM 2963 C CA . TRP A 1 378 ? -4.449 5.975 15.431 1.00 92.62 378 TRP A CA 1
ATOM 2964 C C . TRP A 1 378 ? -4.553 5.150 16.714 1.00 92.62 378 TRP A C 1
ATOM 2966 O O . TRP A 1 378 ? -5.494 5.332 17.481 1.00 92.62 378 TRP A O 1
ATOM 2976 N N . PHE A 1 379 ? -3.557 4.309 17.007 1.00 93.19 379 PHE A N 1
ATOM 2977 C CA . PHE A 1 379 ? -3.496 3.553 18.258 1.00 93.19 379 PHE A CA 1
ATOM 2978 C C . PHE A 1 379 ? -3.541 4.466 19.488 1.00 93.19 379 PHE A C 1
ATOM 2980 O O . PHE A 1 379 ? -4.317 4.217 20.413 1.00 93.19 379 PHE A O 1
ATOM 2987 N N . ILE A 1 380 ? -2.749 5.541 19.496 1.00 92.75 380 ILE A N 1
ATOM 2988 C CA . ILE A 1 380 ? -2.721 6.509 20.600 1.00 92.75 380 ILE A CA 1
ATOM 2989 C C . ILE A 1 380 ? -4.078 7.212 20.729 1.00 92.75 380 ILE A C 1
ATOM 2991 O O . ILE A 1 380 ? -4.587 7.370 21.839 1.00 92.75 380 ILE A O 1
ATOM 2995 N N . HIS A 1 381 ? -4.684 7.613 19.610 1.00 89.25 381 HIS A N 1
ATOM 2996 C CA . HIS A 1 381 ? -5.997 8.254 19.599 1.00 89.25 381 HIS A CA 1
ATOM 2997 C C . HIS A 1 381 ? -7.093 7.337 20.170 1.00 89.25 381 HIS A C 1
ATOM 2999 O O . HIS A 1 381 ? -7.834 7.746 21.066 1.00 89.25 381 HIS A O 1
ATOM 3005 N N . ASP A 1 382 ? -7.152 6.082 19.724 1.00 86.75 382 ASP A N 1
ATOM 3006 C CA . ASP A 1 382 ? -8.114 5.090 20.215 1.00 86.75 382 ASP A CA 1
ATOM 3007 C C . ASP A 1 382 ? -7.910 4.780 21.700 1.00 86.75 382 ASP A C 1
ATOM 3009 O O . ASP A 1 382 ? -8.874 4.711 22.465 1.00 86.75 382 ASP A O 1
ATOM 3013 N N . SER A 1 383 ? -6.651 4.645 22.127 1.00 86.88 383 SER A N 1
ATOM 3014 C CA . SER A 1 383 ? -6.306 4.377 23.526 1.00 86.88 383 SER A CA 1
ATOM 3015 C C . SER A 1 383 ? -6.783 5.506 24.439 1.00 86.88 383 SER A C 1
ATOM 3017 O O . SER A 1 383 ? -7.336 5.244 25.504 1.00 86.88 383 SER A O 1
ATOM 3019 N N . ARG A 1 384 ? -6.671 6.768 23.999 1.00 85.44 384 ARG A N 1
ATOM 3020 C CA . ARG A 1 384 ? -7.226 7.919 24.731 1.00 85.44 384 ARG A CA 1
ATOM 3021 C C . ARG A 1 384 ? -8.747 7.849 24.849 1.00 85.44 384 ARG A C 1
ATOM 3023 O O . ARG A 1 384 ? -9.283 8.173 25.906 1.00 85.44 384 ARG A O 1
ATOM 3030 N N . GLY A 1 385 ? -9.437 7.416 23.793 1.00 83.56 385 GLY A N 1
ATOM 3031 C CA . GLY A 1 385 ? -10.884 7.192 23.824 1.00 83.56 385 GLY A CA 1
ATOM 3032 C C . GLY A 1 385 ? -11.286 6.098 24.817 1.00 83.56 385 GLY A C 1
ATOM 3033 O O . GLY A 1 385 ? -12.254 6.273 25.556 1.00 83.56 385 GLY A O 1
ATOM 3034 N N . GLY A 1 386 ? -10.518 5.006 24.876 1.00 83.00 386 GLY A N 1
ATOM 3035 C CA . GLY A 1 386 ? -10.689 3.933 25.860 1.00 83.00 386 GLY A CA 1
ATOM 3036 C C . GLY A 1 386 ? -10.505 4.427 27.293 1.00 83.00 386 GLY A C 1
ATOM 3037 O O . GLY A 1 386 ? -11.420 4.306 28.101 1.00 83.00 386 GLY A O 1
ATOM 3038 N N . VAL A 1 387 ? -9.380 5.092 27.578 1.00 82.88 387 VAL A N 1
ATOM 3039 C CA . VAL A 1 387 ? -9.093 5.677 28.900 1.00 82.88 387 VAL A CA 1
ATOM 3040 C C . VAL A 1 387 ? -10.192 6.650 29.326 1.00 82.88 387 VAL A C 1
ATOM 3042 O O . VAL A 1 387 ? -10.649 6.602 30.464 1.00 82.88 387 VAL A O 1
ATOM 3045 N N . HIS A 1 388 ? -10.679 7.498 28.417 1.00 85.50 388 HIS A N 1
ATOM 3046 C CA . HIS A 1 388 ? -11.765 8.425 28.728 1.00 85.50 388 HIS A CA 1
ATOM 3047 C C . HIS A 1 388 ? -13.067 7.705 29.111 1.00 85.50 388 HIS A C 1
ATOM 3049 O O . HIS A 1 388 ? -13.719 8.097 30.077 1.00 85.50 388 HIS A O 1
ATOM 3055 N N . LYS A 1 389 ? -13.430 6.626 28.403 1.00 87.56 389 LYS A N 1
ATOM 3056 C CA . LYS A 1 389 ? -14.592 5.798 28.762 1.00 87.56 389 LYS A CA 1
ATOM 3057 C C . LYS A 1 389 ? -14.416 5.142 30.129 1.00 87.56 389 LYS A C 1
ATOM 3059 O O . LYS A 1 389 ? -15.350 5.182 30.924 1.00 87.56 389 LYS A O 1
ATOM 3064 N N . THR A 1 390 ? -13.233 4.603 30.423 1.00 85.44 390 THR A N 1
ATOM 3065 C CA . THR A 1 390 ? -12.926 4.006 31.731 1.00 85.44 390 THR A CA 1
ATOM 3066 C C . THR A 1 390 ? -13.027 5.037 32.852 1.00 85.44 390 THR A C 1
ATOM 3068 O O . THR A 1 390 ? -13.632 4.757 33.882 1.00 85.44 390 THR A O 1
ATOM 3071 N N . ILE A 1 391 ? -12.507 6.252 32.641 1.00 87.94 391 ILE A N 1
ATOM 3072 C CA . ILE A 1 391 ? -12.627 7.358 33.603 1.00 87.94 391 ILE A CA 1
ATOM 3073 C C . ILE A 1 391 ? -14.101 7.697 33.849 1.00 87.94 391 ILE A C 1
ATOM 3075 O O . ILE A 1 391 ? -14.512 7.794 35.001 1.00 87.94 391 ILE A O 1
ATOM 3079 N N . LEU A 1 392 ? -14.916 7.815 32.795 1.00 94.06 392 LEU A N 1
ATOM 3080 C CA . LEU A 1 392 ? -16.350 8.096 32.932 1.00 94.06 392 LEU A CA 1
ATOM 3081 C C . LEU A 1 392 ? -17.106 6.972 33.655 1.00 94.06 392 LEU A C 1
ATOM 3083 O O . LEU A 1 392 ? -17.981 7.251 34.471 1.00 94.06 392 LEU A O 1
ATOM 3087 N N . GLN A 1 393 ? -16.774 5.707 33.388 1.00 93.69 393 GLN A N 1
ATOM 3088 C CA . GLN A 1 393 ? -17.358 4.566 34.099 1.00 93.69 393 GLN A CA 1
ATOM 3089 C C . GLN A 1 393 ? -16.978 4.583 35.582 1.00 93.69 393 GLN A C 1
ATOM 3091 O O . GLN A 1 393 ? -17.853 4.459 36.436 1.00 93.69 393 GLN A O 1
ATOM 3096 N N . LYS A 1 394 ? -15.700 4.816 35.901 1.00 92.25 394 LYS A N 1
ATOM 3097 C CA . LYS A 1 394 ? -15.223 4.942 37.286 1.00 92.25 394 LYS A CA 1
ATOM 3098 C C . LYS A 1 394 ? -15.861 6.123 38.008 1.00 92.25 394 LYS A C 1
ATOM 3100 O O . LYS A 1 394 ? -16.224 6.004 39.174 1.00 92.25 394 LYS A O 1
ATOM 3105 N N . GLU A 1 395 ? -16.073 7.236 37.312 1.00 95.31 395 GLU A N 1
ATOM 3106 C CA . GLU A 1 395 ? -16.799 8.383 37.851 1.00 95.31 395 GLU A CA 1
ATOM 3107 C C . GLU A 1 395 ? -18.266 8.031 38.156 1.00 95.31 395 GLU A C 1
ATOM 3109 O O . GLU A 1 395 ? -18.781 8.393 39.214 1.00 95.31 395 GLU A O 1
ATOM 3114 N N . GLN A 1 396 ? -18.941 7.289 37.274 1.00 96.81 396 GLN A N 1
ATOM 3115 C CA . GLN A 1 396 ? -20.310 6.815 37.508 1.00 96.81 396 GLN A CA 1
ATOM 3116 C C . GLN A 1 396 ? -20.392 5.827 38.680 1.00 96.81 396 GLN A C 1
ATOM 3118 O O . GLN A 1 396 ? -21.287 5.955 39.517 1.00 96.81 396 GLN A O 1
ATOM 3123 N N . GLU A 1 397 ? -19.452 4.881 38.778 1.00 95.44 397 GLU A N 1
ATOM 3124 C CA . GLU A 1 397 ? -19.329 3.957 39.914 1.00 95.44 397 GLU A CA 1
ATOM 3125 C C . GLU A 1 397 ? -19.131 4.720 41.227 1.00 95.44 397 GLU A C 1
ATOM 3127 O O . GLU A 1 397 ? -19.823 4.458 42.211 1.00 95.44 397 GLU A O 1
ATOM 3132 N N . TYR A 1 398 ? -18.240 5.713 41.226 1.00 94.62 398 TYR A N 1
ATOM 3133 C CA . TYR A 1 398 ? -17.969 6.547 42.390 1.00 94.62 398 TYR A CA 1
ATOM 3134 C C . TYR A 1 398 ? -19.194 7.370 42.808 1.00 94.62 398 TYR A C 1
ATOM 3136 O O . TYR A 1 398 ? -19.556 7.381 43.984 1.00 94.62 398 TYR A O 1
ATOM 3144 N N . ARG A 1 399 ? -19.898 8.000 41.855 1.00 96.31 399 ARG A N 1
ATOM 3145 C CA . ARG A 1 399 ? -21.149 8.735 42.127 1.00 96.31 399 ARG A CA 1
ATOM 3146 C C . ARG A 1 399 ? -22.227 7.825 42.712 1.00 96.31 399 ARG A C 1
ATOM 3148 O O . ARG A 1 399 ? -22.912 8.221 43.653 1.00 96.31 399 ARG A O 1
ATOM 3155 N N . LYS A 1 400 ? -22.361 6.602 42.194 1.00 97.06 400 LYS A N 1
ATOM 3156 C CA . LYS A 1 400 ? -23.294 5.607 42.733 1.00 97.06 400 LYS A CA 1
ATOM 3157 C C . LYS A 1 400 ? -22.913 5.210 44.160 1.00 97.06 400 LYS A C 1
ATOM 3159 O O . LYS A 1 400 ? -23.762 5.227 45.042 1.00 97.06 400 LYS A O 1
ATOM 3164 N N . HIS A 1 401 ? -21.630 4.956 44.409 1.00 95.00 401 HIS A N 1
ATOM 3165 C CA . HIS A 1 401 ? -21.138 4.643 45.748 1.00 95.00 401 HIS A CA 1
ATOM 3166 C C . HIS A 1 401 ? -21.393 5.786 46.745 1.00 95.00 401 HIS A C 1
ATOM 3168 O O . HIS A 1 401 ? -21.844 5.542 47.861 1.00 95.00 401 HIS A O 1
ATOM 3174 N N . GLN A 1 402 ? -21.189 7.044 46.339 1.00 95.56 402 GLN A N 1
ATOM 3175 C CA . GLN A 1 402 ? -21.531 8.207 47.165 1.00 95.56 402 GLN A CA 1
ATOM 3176 C C . GLN A 1 402 ? -23.029 8.266 47.494 1.00 95.56 402 GLN A C 1
ATOM 3178 O O . GLN A 1 402 ? -23.394 8.528 48.640 1.00 95.56 402 GLN A O 1
ATOM 3183 N N . GLN A 1 403 ? -23.901 7.995 46.518 1.00 97.00 403 GLN A N 1
ATOM 3184 C CA . GLN A 1 403 ? -25.348 7.932 46.745 1.00 97.00 403 GLN A CA 1
ATOM 3185 C C . GLN A 1 403 ? -25.723 6.812 47.723 1.00 97.00 403 GLN A C 1
ATOM 3187 O O . GLN A 1 403 ? -26.538 7.043 48.618 1.00 97.00 403 GLN A O 1
ATOM 3192 N N . ASP A 1 404 ? -25.091 5.643 47.613 1.00 96.81 404 ASP A N 1
ATOM 3193 C CA . ASP A 1 404 ? -25.325 4.505 48.506 1.00 96.81 404 ASP A CA 1
ATOM 3194 C C . ASP A 1 404 ? -24.879 4.810 49.947 1.00 96.81 404 ASP A C 1
ATOM 3196 O O . ASP A 1 404 ? -25.612 4.533 50.900 1.00 96.81 404 ASP A O 1
ATOM 3200 N N . VAL A 1 405 ? -23.720 5.455 50.128 1.00 96.06 405 VAL A N 1
ATOM 3201 C CA . VAL A 1 405 ? -23.224 5.886 51.448 1.00 96.06 405 VAL A CA 1
ATOM 3202 C C . VAL A 1 405 ? -24.139 6.948 52.063 1.00 96.06 405 VAL A C 1
ATOM 3204 O O . VAL A 1 405 ? -24.473 6.869 53.250 1.00 96.06 405 VAL A O 1
ATOM 3207 N N . LEU A 1 406 ? -24.602 7.920 51.270 1.00 96.38 406 LEU A N 1
ATOM 3208 C CA . LEU A 1 406 ? -25.559 8.930 51.728 1.00 96.38 406 LEU A CA 1
ATOM 3209 C C . LEU A 1 406 ? -26.902 8.299 52.115 1.00 96.38 406 LEU A C 1
ATOM 3211 O O . LEU A 1 406 ? -27.472 8.659 53.147 1.00 96.38 406 LEU A O 1
ATOM 3215 N N . ALA A 1 407 ? -27.398 7.336 51.338 1.00 96.81 407 ALA A N 1
ATOM 3216 C CA . ALA A 1 407 ? -28.620 6.602 51.649 1.00 96.81 407 ALA A CA 1
ATOM 3217 C C . ALA A 1 407 ? -28.478 5.773 52.937 1.00 96.81 407 ALA A C 1
ATOM 3219 O O . ALA A 1 407 ? -29.363 5.815 53.794 1.00 96.81 407 ALA A O 1
ATOM 3220 N N . ALA A 1 408 ? -27.349 5.082 53.121 1.00 96.62 408 ALA A N 1
ATOM 3221 C CA . ALA A 1 408 ? -27.053 4.326 54.337 1.00 96.62 408 ALA A CA 1
ATOM 3222 C C . ALA A 1 408 ? -26.965 5.236 55.572 1.00 96.62 408 ALA A C 1
ATOM 3224 O O . ALA A 1 408 ? -27.545 4.932 56.614 1.00 96.62 408 ALA A O 1
ATOM 3225 N N . THR A 1 409 ? -26.312 6.392 55.440 1.00 95.88 409 THR A N 1
ATOM 3226 C CA . THR A 1 409 ? -26.195 7.375 56.527 1.00 95.88 409 THR A CA 1
ATOM 3227 C C . THR A 1 409 ? -27.559 7.955 56.904 1.00 95.88 409 THR A C 1
ATOM 3229 O O . THR A 1 409 ? -27.892 8.026 58.086 1.00 95.88 409 THR A O 1
ATOM 3232 N N . ARG A 1 410 ? -28.395 8.302 55.913 1.00 96.31 410 ARG A N 1
ATOM 3233 C CA . ARG A 1 410 ? -29.778 8.754 56.151 1.00 96.31 410 ARG A CA 1
ATOM 3234 C C . ARG A 1 410 ? -30.610 7.686 56.857 1.00 96.31 410 ARG A C 1
ATOM 3236 O O . ARG A 1 410 ? -31.361 8.014 57.770 1.00 96.31 410 ARG A O 1
ATOM 3243 N N . LYS A 1 411 ? -30.456 6.416 56.476 1.00 96.94 411 LYS A N 1
ATOM 3244 C CA . LYS A 1 411 ? -31.144 5.297 57.129 1.00 96.94 411 LYS A CA 1
ATOM 3245 C C . LYS A 1 411 ? -30.744 5.167 58.602 1.00 96.94 411 LYS A C 1
ATOM 3247 O O . LYS A 1 411 ? -31.625 5.094 59.451 1.00 96.94 411 LYS A O 1
ATOM 3252 N N . LEU A 1 412 ? -29.446 5.230 58.911 1.00 95.75 412 LEU A N 1
ATOM 3253 C CA . LEU A 1 412 ? -28.953 5.206 60.294 1.00 95.75 412 LEU A CA 1
ATOM 3254 C C . LEU A 1 412 ? -29.467 6.397 61.115 1.00 95.75 412 LEU A C 1
ATOM 3256 O O . LEU A 1 412 ? -29.841 6.229 62.272 1.00 95.75 412 LEU A O 1
ATOM 3260 N N . GLN A 1 413 ? -29.540 7.592 60.522 1.00 95.06 413 GLN A N 1
ATOM 3261 C CA . GLN A 1 413 ? -30.118 8.764 61.188 1.00 95.06 413 GLN A CA 1
ATOM 3262 C C . GLN A 1 413 ? -31.616 8.596 61.474 1.00 95.06 413 GLN A C 1
ATOM 3264 O O . GLN A 1 413 ? -32.065 8.941 62.566 1.00 95.06 413 GLN A O 1
ATOM 3269 N N . MET A 1 414 ? -32.389 8.047 60.531 1.00 96.06 414 MET A N 1
ATOM 3270 C CA . MET A 1 414 ? -33.811 7.753 60.747 1.00 96.06 414 MET A CA 1
ATOM 3271 C C . MET A 1 414 ? -34.011 6.699 61.841 1.00 96.06 414 MET A C 1
ATOM 3273 O O . MET A 1 414 ? -34.868 6.877 62.703 1.00 96.06 414 MET A O 1
ATOM 3277 N N . GLU A 1 415 ? -33.205 5.635 61.852 1.00 95.88 415 GLU A N 1
ATOM 3278 C CA . GLU A 1 415 ? -33.246 4.604 62.897 1.00 95.88 415 GLU A CA 1
ATOM 3279 C C . GLU A 1 415 ? -32.888 5.177 64.277 1.00 95.88 415 GLU A C 1
ATOM 3281 O O . GLU A 1 415 ? -33.587 4.903 65.252 1.00 95.88 415 GLU A O 1
ATOM 3286 N N . ALA A 1 416 ? -31.869 6.038 64.361 1.00 94.44 416 ALA A N 1
ATOM 3287 C CA . ALA A 1 416 ? -31.488 6.710 65.603 1.00 94.44 416 ALA A CA 1
ATOM 3288 C C . ALA A 1 416 ? -32.573 7.677 66.113 1.00 94.44 416 ALA A C 1
ATOM 3290 O O . ALA A 1 416 ? -32.821 7.752 67.318 1.00 94.44 416 ALA A O 1
ATOM 3291 N N . MET A 1 417 ? -33.245 8.407 65.214 1.00 94.38 417 MET A N 1
ATOM 3292 C CA . MET A 1 417 ? -34.392 9.247 65.581 1.00 94.38 417 MET A CA 1
ATOM 3293 C C . MET A 1 417 ? -35.565 8.405 66.083 1.00 94.38 417 MET A C 1
ATOM 3295 O O . MET A 1 417 ? -36.147 8.743 67.110 1.00 94.38 417 MET A O 1
ATOM 3299 N N . ARG A 1 418 ? -35.855 7.275 65.426 1.00 94.81 418 ARG A N 1
ATOM 3300 C CA . ARG A 1 418 ? -36.915 6.354 65.852 1.00 94.81 418 ARG A CA 1
ATOM 3301 C C . ARG A 1 418 ? -36.636 5.760 67.233 1.00 94.81 418 ARG A C 1
ATOM 3303 O O . ARG A 1 418 ? -37.532 5.719 68.064 1.00 94.81 418 ARG A O 1
ATOM 3310 N N . GLN A 1 419 ? -35.391 5.360 67.505 1.00 93.75 419 GLN A N 1
ATOM 3311 C CA . GLN A 1 419 ? -34.979 4.888 68.833 1.00 93.75 419 GLN A CA 1
ATOM 3312 C C . GLN A 1 419 ? -35.138 5.974 69.902 1.00 93.75 419 GLN A C 1
ATOM 3314 O O . GLN A 1 419 ? -35.669 5.701 70.973 1.00 93.75 419 GLN A O 1
ATOM 3319 N N . ARG A 1 420 ? -34.747 7.224 69.612 1.00 92.25 420 ARG A N 1
ATOM 3320 C CA . ARG A 1 420 ? -34.977 8.346 70.539 1.00 92.25 420 ARG A CA 1
ATOM 3321 C C . ARG A 1 420 ? -36.458 8.593 70.807 1.00 92.25 420 ARG A C 1
ATOM 3323 O O . ARG A 1 420 ? -36.818 8.929 71.932 1.00 92.25 420 ARG A O 1
ATOM 3330 N N . GLU A 1 421 ? -37.302 8.476 69.789 1.00 92.62 421 GLU A N 1
ATOM 3331 C CA . GLU A 1 421 ? -38.748 8.634 69.934 1.00 92.62 421 GLU A CA 1
ATOM 3332 C C . GLU A 1 421 ? -39.349 7.510 70.795 1.00 92.62 421 GLU A C 1
ATOM 3334 O O . GLU A 1 421 ? -40.098 7.794 71.731 1.00 92.62 421 GLU A O 1
ATOM 3339 N N . GLU A 1 422 ? -38.941 6.258 70.561 1.00 90.81 422 GLU A N 1
ATOM 3340 C CA . GLU A 1 422 ? -39.299 5.100 71.394 1.00 90.81 422 GLU A CA 1
ATOM 3341 C C . GLU A 1 422 ? -38.841 5.286 72.858 1.00 90.81 422 GLU A C 1
ATOM 3343 O O . GLU A 1 422 ? -39.631 5.078 73.783 1.00 90.81 422 GLU A O 1
ATOM 3348 N N . ASP A 1 423 ? -37.614 5.768 73.089 1.00 89.31 423 ASP A N 1
ATOM 3349 C CA . ASP A 1 423 ? -37.081 6.057 74.429 1.00 89.31 423 ASP A CA 1
ATOM 3350 C C . ASP A 1 423 ? -37.841 7.195 75.139 1.00 89.31 423 ASP A C 1
ATOM 3352 O O . ASP A 1 423 ? -38.085 7.135 76.352 1.00 89.31 423 ASP A O 1
ATOM 3356 N N . MET A 1 424 ? -38.239 8.243 74.406 1.00 82.38 424 MET A N 1
ATOM 3357 C CA . MET A 1 424 ? -39.043 9.342 74.955 1.00 82.38 424 MET A CA 1
ATOM 3358 C C . MET A 1 424 ? -40.457 8.888 75.324 1.00 82.38 424 MET A C 1
ATOM 3360 O O . MET A 1 424 ? -40.960 9.270 76.385 1.00 82.38 424 MET A O 1
ATOM 3364 N N . LEU A 1 425 ? -41.086 8.050 74.496 1.00 81.50 425 LEU A N 1
ATOM 3365 C CA . LEU A 1 425 ? -42.393 7.461 74.794 1.00 81.50 425 LEU A CA 1
ATOM 3366 C C . LEU A 1 425 ? -42.313 6.521 76.009 1.00 81.50 425 LEU A C 1
ATOM 3368 O O . LEU A 1 425 ? -43.124 6.644 76.926 1.00 81.50 425 LEU A O 1
ATOM 3372 N N . GLY A 1 426 ? -41.276 5.681 76.099 1.00 75.38 426 GLY A N 1
ATOM 3373 C CA . GLY A 1 426 ? -41.055 4.783 77.239 1.00 75.38 426 GLY A CA 1
ATOM 3374 C C . GLY A 1 426 ? -40.789 5.495 78.576 1.00 75.38 426 GLY A C 1
ATOM 3375 O O . GLY A 1 426 ? -41.130 4.973 79.641 1.00 75.38 426 GLY A O 1
ATOM 3376 N N . ARG A 1 427 ? -40.223 6.712 78.561 1.00 65.69 427 ARG A N 1
ATOM 3377 C CA . ARG A 1 427 ? -40.090 7.550 79.772 1.00 65.69 427 ARG A CA 1
ATOM 3378 C C . ARG A 1 427 ? -41.403 8.202 80.204 1.00 65.69 427 ARG A C 1
ATOM 3380 O O . ARG A 1 427 ? -41.580 8.437 81.400 1.00 65.69 427 ARG A O 1
ATOM 3387 N N . ARG A 1 428 ? -42.317 8.487 79.274 1.00 56.44 428 ARG A N 1
ATOM 3388 C CA . ARG A 1 428 ? -43.590 9.160 79.576 1.00 56.44 428 ARG A CA 1
ATOM 3389 C C . ARG A 1 428 ? -44.527 8.264 80.393 1.00 56.44 428 ARG A C 1
ATOM 3391 O O . ARG A 1 428 ? -45.093 8.737 81.375 1.00 56.44 428 ARG A O 1
ATOM 3398 N N . ASP A 1 429 ? -44.551 6.963 80.109 1.00 55.28 429 ASP A N 1
ATOM 3399 C CA . ASP A 1 429 ? -45.355 5.986 80.864 1.00 55.28 429 ASP A CA 1
ATOM 3400 C C . ASP A 1 429 ? -44.844 5.722 82.292 1.00 55.28 429 ASP A C 1
ATOM 3402 O O . ASP A 1 429 ? -45.619 5.343 83.167 1.00 55.28 429 ASP A O 1
ATOM 3406 N N . ARG A 1 430 ? -43.558 5.975 82.583 1.00 52.62 430 ARG A N 1
ATOM 3407 C CA . ARG A 1 430 ? -43.019 5.900 83.959 1.00 52.62 430 ARG A CA 1
ATOM 3408 C C . ARG A 1 430 ? -43.218 7.182 84.768 1.00 52.62 430 ARG A C 1
ATOM 3410 O O . ARG A 1 430 ? -43.116 7.148 85.989 1.00 52.62 430 ARG A O 1
ATOM 3417 N N . SER A 1 431 ? -43.503 8.306 84.114 1.00 50.38 431 SER A N 1
ATOM 3418 C CA . SER A 1 431 ? -43.735 9.594 84.779 1.00 50.38 431 SER A CA 1
ATOM 3419 C C . SER A 1 431 ? -45.189 9.791 85.222 1.00 50.38 431 SER A C 1
ATOM 3421 O O . SER A 1 431 ? -45.433 10.628 86.092 1.00 50.38 431 SER A O 1
ATOM 3423 N N . ASP A 1 432 ? -46.148 9.063 84.646 1.00 50.59 432 ASP A N 1
ATOM 3424 C CA . ASP A 1 432 ? -47.572 9.209 84.986 1.00 50.59 432 ASP A CA 1
ATOM 3425 C C . ASP A 1 432 ? -48.017 8.320 86.162 1.00 50.59 432 ASP A C 1
ATOM 3427 O O . ASP A 1 432 ? -49.084 8.537 86.741 1.00 50.59 432 ASP A O 1
ATOM 3431 N N . SER A 1 433 ? -47.178 7.371 86.601 1.00 50.69 433 SER A N 1
ATOM 3432 C CA . SER A 1 433 ? -47.440 6.573 87.807 1.00 50.69 433 SER A CA 1
ATOM 3433 C C . SER A 1 433 ? -47.069 7.275 89.121 1.00 50.69 433 SER A C 1
ATOM 3435 O O . SER A 1 433 ? -47.653 6.939 90.147 1.00 50.69 433 SER A O 1
ATOM 3437 N N . ASP A 1 434 ? -46.190 8.287 89.104 1.00 49.88 434 ASP A N 1
ATOM 3438 C CA . ASP A 1 434 ? -45.766 9.018 90.318 1.00 49.88 434 ASP A CA 1
ATOM 3439 C C . ASP A 1 434 ? -46.421 10.400 90.488 1.00 49.88 434 ASP A C 1
ATOM 3441 O O . ASP A 1 434 ? -46.260 11.057 91.518 1.00 49.88 434 ASP A O 1
ATOM 3445 N N . ARG A 1 435 ? -47.232 10.857 89.524 1.00 45.50 435 ARG A N 1
ATOM 3446 C CA . ARG A 1 435 ? -47.846 12.198 89.562 1.00 45.50 435 ARG A CA 1
ATOM 3447 C C . ARG A 1 435 ? -49.257 12.261 90.156 1.00 45.50 435 ARG A C 1
ATOM 3449 O O . ARG A 1 435 ? -49.954 13.256 89.980 1.00 45.50 435 ARG A O 1
ATOM 3456 N N . ARG A 1 436 ? -49.671 11.245 90.923 1.00 49.78 436 ARG A N 1
ATOM 3457 C CA . ARG A 1 436 ? -50.947 11.252 91.672 1.00 49.78 436 ARG A CA 1
ATOM 3458 C C . ARG A 1 436 ? -50.870 11.788 93.103 1.00 49.78 436 ARG A C 1
ATOM 3460 O O . ARG A 1 436 ? -51.863 11.655 93.810 1.00 49.78 436 ARG A O 1
ATOM 3467 N N . ASN A 1 437 ? -49.766 12.396 93.558 1.00 47.16 437 ASN A N 1
ATOM 3468 C CA . ASN A 1 437 ? -49.711 12.802 94.970 1.00 47.16 437 ASN A CA 1
ATOM 3469 C C . ASN A 1 437 ? -48.955 14.084 95.349 1.00 47.16 437 ASN A C 1
ATOM 3471 O O . ASN A 1 437 ? -48.435 14.159 96.456 1.00 47.16 437 ASN A O 1
ATOM 3475 N N . LEU A 1 438 ? -48.948 15.127 94.516 1.00 45.03 438 LEU A N 1
ATOM 3476 C CA . LEU A 1 438 ? -48.659 16.477 95.022 1.00 45.03 438 LEU A CA 1
ATOM 3477 C C . LEU A 1 438 ? -49.475 17.538 94.283 1.00 45.03 438 LEU A C 1
ATOM 3479 O O . LEU A 1 438 ? -49.122 17.994 93.198 1.00 45.03 438 LEU A O 1
ATOM 3483 N N . GLY A 1 439 ? -50.569 17.952 94.921 1.00 49.06 439 GLY A N 1
ATOM 3484 C CA . GLY A 1 439 ? -51.162 19.256 94.679 1.00 49.06 439 GLY A CA 1
ATOM 3485 C C . GLY A 1 439 ? -50.298 20.319 95.343 1.00 49.06 439 GLY A C 1
ATOM 3486 O O . GLY A 1 439 ? -50.248 20.385 96.567 1.00 49.06 439 GLY A O 1
ATOM 3487 N N . VAL A 1 440 ? -49.639 21.160 94.549 1.00 46.62 440 VAL A N 1
ATOM 3488 C CA . VAL A 1 440 ? -49.081 22.427 95.026 1.00 46.62 440 VAL A CA 1
ATOM 3489 C C . VAL A 1 440 ? -49.350 23.504 93.981 1.00 46.62 440 VAL A C 1
ATOM 3491 O O . VAL A 1 440 ? -48.900 23.451 92.842 1.00 46.62 440 VAL A O 1
ATOM 3494 N N . ARG A 1 441 ? -50.147 24.466 94.434 1.00 54.59 441 ARG A N 1
ATOM 3495 C CA . ARG A 1 441 ? -50.432 25.785 93.878 1.00 54.59 441 ARG A CA 1
ATOM 3496 C C . ARG A 1 441 ? -49.168 26.643 93.951 1.00 54.59 441 ARG A C 1
ATOM 3498 O O . ARG A 1 441 ? -48.711 26.874 95.063 1.00 54.59 441 ARG A O 1
ATOM 3505 N N . VAL A 1 442 ? -48.672 27.163 92.828 1.00 44.09 442 VAL A N 1
ATOM 3506 C CA . VAL A 1 442 ? -47.794 28.350 92.796 1.00 44.09 442 VAL A CA 1
ATOM 3507 C C . VAL A 1 442 ? -48.130 29.197 91.569 1.00 44.09 442 VAL A C 1
ATOM 3509 O O . VAL A 1 442 ? -48.621 28.704 90.556 1.00 44.09 442 VAL A O 1
ATOM 3512 N N . GLU A 1 443 ? -47.975 30.493 91.780 1.00 46.19 443 GLU A N 1
ATOM 3513 C CA . GLU A 1 443 ? -48.500 31.640 91.066 1.00 46.19 443 GLU A CA 1
ATOM 3514 C C . GLU A 1 443 ? -47.857 31.920 89.704 1.00 46.19 443 GLU A C 1
ATOM 3516 O O . GLU A 1 443 ? -46.767 31.463 89.374 1.00 46.19 443 GLU A O 1
ATOM 3521 N N . ARG A 1 444 ? -48.603 32.736 88.952 1.00 46.19 444 ARG A N 1
ATOM 3522 C CA . ARG A 1 444 ? -48.179 33.580 87.834 1.00 46.19 444 ARG A CA 1
ATOM 3523 C C . ARG A 1 444 ? -46.778 34.163 88.022 1.00 46.19 444 ARG A C 1
ATOM 3525 O O . ARG A 1 444 ? -46.555 34.863 89.002 1.00 46.19 444 ARG A O 1
ATOM 3532 N N . GLU A 1 445 ? -45.992 34.122 86.954 1.00 41.31 445 GLU A N 1
ATOM 3533 C CA . GLU A 1 445 ? -45.202 35.285 86.563 1.00 41.31 445 GLU A CA 1
ATOM 3534 C C . GLU A 1 445 ? -45.230 35.429 85.035 1.00 41.31 445 GLU A C 1
ATOM 3536 O O . GLU A 1 445 ? -44.971 34.483 84.293 1.00 41.31 445 GLU A O 1
ATOM 3541 N N . ASN A 1 446 ? -45.683 36.606 84.602 1.00 49.94 446 ASN A N 1
ATOM 3542 C CA . ASN A 1 446 ? -45.654 37.090 83.229 1.00 49.94 446 ASN A CA 1
ATOM 3543 C C . ASN A 1 446 ? -44.205 37.412 82.862 1.00 49.94 446 ASN A C 1
ATOM 3545 O O . ASN A 1 446 ? -43.610 38.254 83.529 1.00 49.94 446 ASN A O 1
ATOM 3549 N N . THR A 1 447 ? -43.733 36.904 81.732 1.00 41.09 447 THR A N 1
ATOM 3550 C CA . THR A 1 447 ? -42.797 37.638 80.879 1.00 41.09 447 THR A CA 1
ATOM 3551 C C . THR A 1 447 ? -43.101 37.300 79.427 1.00 41.09 447 THR A C 1
ATOM 3553 O O . THR A 1 447 ? -42.917 36.176 78.963 1.00 41.09 447 THR A O 1
ATOM 3556 N N . ASP A 1 448 ? -43.649 38.303 78.748 1.00 49.75 448 ASP A N 1
ATOM 3557 C CA . ASP A 1 448 ? -43.636 38.433 77.302 1.00 49.75 448 ASP A CA 1
ATOM 3558 C C . ASP A 1 448 ? -42.179 38.421 76.823 1.00 49.75 448 ASP A C 1
ATOM 3560 O O . ASP A 1 448 ? -41.364 39.152 77.375 1.00 49.75 448 ASP A O 1
ATOM 3564 N N . ASP A 1 449 ? -41.863 37.586 75.833 1.00 40.69 449 ASP A N 1
ATOM 3565 C CA . ASP A 1 449 ? -40.977 37.936 74.717 1.00 40.69 449 ASP A CA 1
ATOM 3566 C C . ASP A 1 449 ? -40.977 36.793 73.694 1.00 40.69 449 ASP A C 1
ATOM 3568 O O . ASP A 1 449 ? -40.471 35.691 73.910 1.00 40.69 449 ASP A O 1
ATOM 3572 N N . ALA A 1 450 ? -41.608 37.066 72.556 1.00 50.34 450 ALA A N 1
ATOM 3573 C CA . ALA A 1 450 ? -41.625 36.197 71.395 1.00 50.34 450 ALA A CA 1
ATOM 3574 C C . ALA A 1 450 ? -40.412 36.487 70.501 1.00 50.34 450 ALA A C 1
ATOM 3576 O O . ALA A 1 450 ? -40.194 37.643 70.136 1.00 50.34 450 ALA A O 1
ATOM 3577 N N . PRO A 1 451 ? -39.736 35.450 69.986 1.00 42.12 451 PRO A N 1
ATOM 3578 C CA . PRO A 1 451 ? -39.178 35.511 68.652 1.00 42.12 451 PRO A CA 1
ATOM 3579 C C . PRO A 1 451 ? -39.982 34.590 67.736 1.00 42.12 451 PRO A C 1
ATOM 3581 O O . PRO A 1 451 ? -40.011 33.367 67.870 1.00 42.12 451 PRO A O 1
ATOM 3584 N N . VAL A 1 452 ? -40.651 35.224 66.779 1.00 53.47 452 VAL A N 1
ATOM 3585 C CA . VAL A 1 452 ? -41.221 34.589 65.596 1.00 53.47 452 VAL A CA 1
ATOM 3586 C C . VAL A 1 452 ? -40.064 34.027 64.770 1.00 53.47 452 VAL A C 1
ATOM 3588 O O . VAL A 1 452 ? -39.333 34.791 64.145 1.00 53.47 452 VAL A O 1
ATOM 3591 N N . PHE A 1 453 ? -39.909 32.704 64.736 1.00 37.97 453 PHE A N 1
ATOM 3592 C CA . PHE A 1 453 ? -39.163 32.033 63.673 1.00 37.97 453 PHE A CA 1
ATOM 3593 C C . PHE A 1 453 ? -40.156 31.355 62.738 1.00 37.97 453 PHE A C 1
ATOM 3595 O O . PHE A 1 453 ? -40.845 30.405 63.103 1.00 37.97 453 PHE A O 1
ATOM 3602 N N . GLY A 1 454 ? -40.264 31.928 61.540 1.00 36.00 454 GLY A N 1
ATOM 3603 C CA . GLY A 1 454 ? -41.130 31.454 60.479 1.00 36.00 454 GLY A CA 1
ATOM 3604 C C . GLY A 1 454 ? -40.649 30.129 59.900 1.00 36.00 454 GLY A C 1
ATOM 3605 O O . GLY A 1 454 ? -39.521 30.009 59.425 1.00 36.00 454 GLY A O 1
ATOM 3606 N N . GLU A 1 455 ? -41.562 29.165 59.864 1.00 44.34 455 GLU A N 1
ATOM 3607 C CA . GLU A 1 455 ? -41.635 28.191 58.783 1.00 44.34 455 GLU A CA 1
ATOM 3608 C C . GLU A 1 455 ? -41.759 28.939 57.450 1.00 44.34 455 GLU A C 1
ATOM 3610 O O . GLU A 1 455 ? -42.733 29.656 57.228 1.00 44.34 455 GLU A O 1
ATOM 3615 N N . ASN A 1 456 ? -40.750 28.796 56.588 1.00 49.06 456 ASN A N 1
ATOM 3616 C CA . ASN A 1 456 ? -40.877 28.661 55.133 1.00 49.06 456 ASN A CA 1
ATOM 3617 C C . ASN A 1 456 ? -39.474 28.590 54.513 1.00 49.06 456 ASN A C 1
ATOM 3619 O O . ASN A 1 456 ? -38.896 29.601 54.123 1.00 49.06 456 ASN A O 1
ATOM 3623 N N . ALA A 1 457 ? -38.937 27.378 54.375 1.00 36.62 457 ALA A N 1
ATOM 3624 C CA . ALA A 1 457 ? -37.859 27.095 53.433 1.00 36.62 457 ALA A CA 1
ATOM 3625 C C . ALA A 1 457 ? -38.239 25.850 52.631 1.00 36.62 457 ALA A C 1
ATOM 3627 O O . ALA A 1 457 ? -37.937 24.707 52.960 1.00 36.62 457 ALA A O 1
ATOM 3628 N N . MET A 1 458 ? -38.999 26.143 51.585 1.00 37.78 458 MET A N 1
ATOM 3629 C CA . MET A 1 458 ? -39.293 25.314 50.432 1.00 37.78 458 MET A CA 1
ATOM 3630 C C . MET A 1 458 ? -38.007 24.624 49.943 1.00 37.78 458 MET A C 1
ATOM 3632 O O . MET A 1 458 ? -37.014 25.288 49.650 1.00 37.78 458 MET A O 1
ATOM 3636 N N . LEU A 1 459 ? -38.036 23.292 49.861 1.00 36.44 459 LEU A N 1
ATOM 3637 C CA . LEU A 1 459 ? -37.034 22.470 49.181 1.00 36.44 459 LEU A CA 1
ATOM 3638 C C . LEU A 1 459 ? -36.921 22.929 47.720 1.00 36.44 459 LEU A C 1
ATOM 3640 O O . LEU A 1 459 ? -37.719 22.539 46.868 1.00 36.44 459 LEU A O 1
ATOM 3644 N N . ALA A 1 460 ? -35.937 23.779 47.440 1.00 36.41 460 ALA A N 1
ATOM 3645 C CA . ALA A 1 460 ? -35.497 24.058 46.088 1.00 36.41 460 ALA A CA 1
ATOM 3646 C C . ALA A 1 460 ? -34.766 22.815 45.568 1.00 36.41 460 ALA A C 1
ATOM 3648 O O . ALA A 1 460 ? -33.736 22.407 46.102 1.00 36.41 460 ALA A O 1
ATOM 3649 N N . SER A 1 461 ? -35.334 22.202 44.535 1.00 41.16 461 SER A N 1
ATOM 3650 C CA . SER A 1 461 ? -34.647 21.250 43.670 1.00 41.16 461 SER A CA 1
ATOM 3651 C C . SER A 1 461 ? -33.321 21.843 43.191 1.00 41.16 461 SER A C 1
ATOM 3653 O O . SER A 1 461 ? -33.308 22.952 42.650 1.00 41.16 461 SER A O 1
ATOM 3655 N N . GLU A 1 462 ? -32.228 21.102 43.366 1.00 45.53 462 GLU A N 1
ATOM 3656 C CA . GLU A 1 462 ? -30.926 21.429 42.782 1.00 45.53 462 GLU A CA 1
ATOM 3657 C C . GLU A 1 462 ? -31.060 21.634 41.261 1.00 45.53 462 GLU A C 1
ATOM 3659 O O . GLU A 1 462 ? -31.721 20.831 40.591 1.00 45.53 462 GLU A O 1
ATOM 3664 N N . PRO A 1 463 ? -30.458 22.687 40.680 1.00 42.88 463 PRO A N 1
ATOM 3665 C CA . PRO A 1 463 ? -30.454 22.841 39.237 1.00 42.88 463 PRO A CA 1
ATOM 3666 C C . PRO A 1 463 ? -29.491 21.817 38.611 1.00 42.88 463 PRO A C 1
ATOM 3668 O O . PRO A 1 463 ? -28.416 21.557 39.160 1.00 42.88 463 PRO A O 1
ATOM 3671 N N . PRO A 1 464 ? -29.817 21.255 37.435 1.00 44.75 464 PRO A N 1
ATOM 3672 C CA . PRO A 1 464 ? -28.882 20.415 36.709 1.00 44.75 464 PRO A CA 1
ATOM 3673 C C . PRO A 1 464 ? -27.692 21.262 36.243 1.00 44.75 464 PRO A C 1
ATOM 3675 O O . PRO A 1 464 ? -27.853 22.267 35.550 1.00 44.75 464 PRO A O 1
ATOM 3678 N N . ILE A 1 465 ? -26.481 20.830 36.595 1.00 39.88 465 ILE A N 1
ATOM 3679 C CA . ILE A 1 465 ? -25.241 21.374 36.037 1.00 39.88 465 ILE A CA 1
ATOM 3680 C C . ILE A 1 465 ? -25.166 20.928 34.573 1.00 39.88 465 ILE A C 1
ATOM 3682 O O . ILE A 1 465 ? -24.718 19.825 34.260 1.00 39.88 465 ILE A O 1
ATOM 3686 N N . SER A 1 466 ? -25.632 21.780 33.660 1.00 34.78 466 SER A N 1
ATOM 3687 C CA . SER A 1 466 ? -25.353 21.634 32.236 1.00 34.78 466 SER A CA 1
ATOM 3688 C C . SER A 1 466 ? -23.919 22.091 31.965 1.00 34.78 466 SER A C 1
ATOM 3690 O O . SER A 1 466 ? -23.622 23.284 32.041 1.00 34.78 466 SER A O 1
ATOM 3692 N N . PHE A 1 467 ? -23.033 21.165 31.600 1.00 41.66 467 PHE A N 1
ATOM 3693 C CA . PHE A 1 467 ? -21.779 21.514 30.934 1.00 41.66 467 PHE A CA 1
ATOM 3694 C C . PHE A 1 467 ? -22.088 21.917 29.486 1.00 41.66 467 PHE A C 1
ATOM 3696 O O . PHE A 1 467 ? -22.038 21.107 28.563 1.00 41.66 467 PHE A O 1
ATOM 3703 N N . ALA A 1 468 ? -22.455 23.185 29.299 1.00 36.75 468 ALA A N 1
ATOM 3704 C CA . ALA A 1 468 ? -22.436 23.835 27.998 1.00 36.75 468 ALA A CA 1
ATOM 3705 C C . ALA A 1 468 ? -21.025 24.385 27.749 1.00 36.75 468 ALA A C 1
ATOM 3707 O O . ALA A 1 468 ? -20.436 25.038 28.608 1.00 36.75 468 ALA A O 1
ATOM 3708 N N . GLY A 1 469 ? -20.479 24.053 26.580 1.00 36.75 469 GLY A N 1
ATOM 3709 C CA . GLY A 1 469 ? -19.097 24.305 26.203 1.00 36.75 469 GLY A CA 1
ATOM 3710 C C . GLY A 1 469 ? -18.659 25.764 26.316 1.00 36.75 469 GLY A C 1
ATOM 3711 O O . GLY A 1 469 ? -19.375 26.696 25.952 1.00 36.75 469 GLY A O 1
ATOM 3712 N N . VAL A 1 470 ? -17.416 25.922 26.765 1.00 35.06 470 VAL A N 1
ATOM 3713 C CA . VAL A 1 470 ? -16.644 27.160 26.697 1.00 35.06 470 VAL A CA 1
ATOM 3714 C C . VAL A 1 470 ? -16.459 27.529 25.223 1.00 35.06 470 VAL A C 1
ATOM 3716 O O . VAL A 1 470 ? -15.668 26.917 24.508 1.00 35.06 470 VAL A O 1
ATOM 3719 N N . LYS A 1 471 ? -17.211 28.532 24.762 1.00 36.72 471 LYS A N 1
ATOM 3720 C CA . LYS A 1 471 ? -16.806 29.388 23.646 1.00 36.72 471 LYS A CA 1
ATOM 3721 C C . LYS A 1 471 ? -16.141 30.621 24.239 1.00 36.72 471 LYS A C 1
ATOM 3723 O O . LYS A 1 471 ? -16.739 31.316 25.056 1.00 36.72 471 LYS A O 1
ATOM 3728 N N . GLU A 1 472 ? -14.906 30.860 23.818 1.00 42.22 472 GLU A N 1
ATOM 3729 C CA . GLU A 1 472 ? -14.147 32.075 24.089 1.00 42.22 472 GLU A CA 1
ATOM 3730 C C . GLU A 1 472 ? -14.947 33.315 23.672 1.00 42.22 472 GLU A C 1
ATOM 3732 O O . GLU A 1 472 ? -15.338 33.461 22.513 1.00 42.22 472 GLU A O 1
ATOM 3737 N N . ALA A 1 473 ? -15.167 34.222 24.620 1.00 34.78 473 ALA A N 1
ATOM 3738 C CA . ALA A 1 473 ? -15.543 35.598 24.341 1.00 34.78 473 ALA A CA 1
ATOM 3739 C C . ALA A 1 473 ? -14.862 36.509 25.370 1.00 34.78 473 ALA A C 1
ATOM 3741 O O . ALA A 1 473 ? -15.153 36.484 26.562 1.00 34.78 473 ALA A O 1
ATOM 3742 N N . SER A 1 474 ? -13.911 37.288 24.869 1.00 45.03 474 SER A N 1
ATOM 3743 C CA . SER A 1 474 ? -13.195 38.371 25.535 1.00 45.03 474 SER A CA 1
ATOM 3744 C C . SER A 1 474 ? -14.134 39.495 25.983 1.00 45.03 474 SER A C 1
ATOM 3746 O O . SER A 1 474 ? -14.850 40.038 25.140 1.00 45.03 474 SER A O 1
ATOM 3748 N N . VAL A 1 475 ? -14.066 39.921 27.249 1.00 33.16 475 VAL A N 1
ATOM 3749 C CA . VAL A 1 475 ? -14.637 41.199 27.723 1.00 33.16 475 VAL A CA 1
ATOM 3750 C C . VAL A 1 475 ? -13.698 41.817 28.780 1.00 33.16 475 VAL A C 1
ATOM 3752 O O . VAL A 1 475 ? -13.089 41.064 29.543 1.00 33.16 475 VAL A O 1
ATOM 3755 N N . PRO A 1 476 ? -13.503 43.153 28.786 1.00 39.88 476 PRO A N 1
ATOM 3756 C CA . PRO A 1 476 ? -12.360 43.799 29.417 1.00 39.88 476 PRO A CA 1
ATOM 3757 C C . PRO A 1 476 ? -12.584 44.175 30.887 1.00 39.88 476 PRO A C 1
ATOM 3759 O O . PRO A 1 476 ? -13.699 44.200 31.403 1.00 39.88 476 PRO A O 1
ATOM 3762 N N . VAL A 1 477 ? -11.457 44.510 31.514 1.00 42.97 477 VAL A N 1
ATOM 3763 C CA . VAL A 1 477 ? -11.291 45.099 32.846 1.00 42.97 477 VAL A CA 1
ATOM 3764 C C . VAL A 1 477 ? -12.152 46.353 33.001 1.00 42.97 477 VAL A C 1
ATOM 3766 O O . VAL A 1 477 ? -12.063 47.263 32.177 1.00 42.97 477 VAL A O 1
ATOM 3769 N N . ASN A 1 478 ? -12.923 46.430 34.089 1.00 31.11 478 ASN A N 1
ATOM 3770 C CA . ASN A 1 478 ? -13.391 47.706 34.613 1.00 31.11 478 ASN A CA 1
ATOM 3771 C C . ASN A 1 478 ? -13.400 47.695 36.147 1.00 31.11 478 ASN A C 1
ATOM 3773 O O . ASN A 1 478 ? -13.913 46.770 36.778 1.00 31.11 478 ASN A O 1
ATOM 3777 N N . GLU A 1 479 ? -12.773 48.722 36.710 1.00 38.22 479 GLU A N 1
ATOM 3778 C CA . GLU A 1 479 ? -12.613 48.988 38.135 1.00 38.22 479 GLU A CA 1
ATOM 3779 C C . GLU A 1 479 ? -13.890 49.576 38.751 1.00 38.22 479 GLU A C 1
ATOM 3781 O O . GLU A 1 479 ? -14.643 50.296 38.099 1.00 38.22 479 GLU A O 1
ATOM 3786 N N . GLY A 1 480 ? -14.051 49.349 40.059 1.00 33.56 480 GLY A N 1
ATOM 3787 C CA . GLY A 1 480 ? -14.771 50.258 40.950 1.00 33.56 480 GLY A CA 1
ATOM 3788 C C . GLY A 1 480 ? -16.232 49.919 41.237 1.00 33.56 480 GLY A C 1
ATOM 3789 O O . GLY A 1 480 ? -17.126 50.326 40.505 1.00 33.56 480 GLY A O 1
ATOM 3790 N N . ASN A 1 481 ? -16.487 49.298 42.394 1.00 30.83 481 ASN A N 1
ATOM 3791 C CA . ASN A 1 481 ? -17.467 49.847 43.337 1.00 30.83 481 ASN A CA 1
ATOM 3792 C C . ASN A 1 481 ? -17.332 49.201 44.723 1.00 30.83 481 ASN A C 1
ATOM 3794 O O . ASN A 1 481 ? -17.702 48.050 44.943 1.00 30.83 481 ASN A O 1
ATOM 3798 N N . THR A 1 482 ? -16.802 49.971 45.666 1.00 37.66 482 THR A N 1
ATOM 3799 C CA . THR A 1 482 ? -16.860 49.705 47.103 1.00 37.66 482 THR A CA 1
ATOM 3800 C C . THR A 1 482 ? -18.209 50.175 47.632 1.00 37.66 482 THR A C 1
ATOM 3802 O O . THR A 1 482 ? -18.434 51.378 47.712 1.00 37.66 482 THR A O 1
ATOM 3805 N N . ASN A 1 483 ? -19.070 49.245 48.044 1.00 32.00 483 ASN A N 1
ATOM 3806 C CA . ASN A 1 483 ? -20.158 49.538 48.971 1.00 32.00 483 ASN A CA 1
ATOM 3807 C C . ASN A 1 483 ? -20.019 48.619 50.182 1.00 32.00 483 ASN A C 1
ATOM 3809 O O . ASN A 1 483 ? -20.130 47.399 50.084 1.00 32.00 483 ASN A O 1
ATOM 3813 N N . ALA A 1 484 ? -19.714 49.257 51.308 1.00 36.44 484 ALA A N 1
ATOM 3814 C CA . ALA A 1 484 ? -19.688 48.675 52.631 1.00 36.44 484 ALA A CA 1
ATOM 3815 C C . ALA A 1 484 ? -21.101 48.232 53.029 1.00 36.44 484 ALA A C 1
ATOM 3817 O O . ALA A 1 484 ? -22.043 49.021 52.957 1.00 36.44 484 ALA A O 1
ATOM 3818 N N . PHE A 1 485 ? -21.229 46.983 53.469 1.00 32.31 485 PHE A N 1
ATOM 3819 C CA . PHE A 1 485 ? -22.390 46.509 54.209 1.00 32.31 485 PHE A CA 1
ATOM 3820 C C . PHE A 1 485 ? -21.901 46.080 55.592 1.00 32.31 485 PHE A C 1
ATOM 3822 O O . PHE A 1 485 ? -21.097 45.158 55.722 1.00 32.31 485 PHE A O 1
ATOM 3829 N N . GLU A 1 486 ? -22.318 46.835 56.607 1.00 36.41 486 GLU A N 1
ATOM 3830 C CA . GLU A 1 486 ? -22.033 46.580 58.015 1.00 36.41 486 GLU A CA 1
ATOM 3831 C C . GLU A 1 486 ? -22.720 45.285 58.461 1.00 36.41 486 GLU A C 1
ATOM 3833 O O . GLU A 1 486 ? -23.940 45.153 58.372 1.00 36.41 486 GLU A O 1
ATOM 3838 N N . LEU A 1 487 ? -21.938 44.345 58.993 1.00 32.62 487 LEU A N 1
ATOM 3839 C CA . LEU A 1 487 ? -22.440 43.211 59.762 1.00 32.62 487 LEU A CA 1
ATOM 3840 C C . LEU A 1 487 ? -21.906 43.355 61.184 1.00 32.62 487 LEU A C 1
ATOM 3842 O O . LEU A 1 487 ? -20.725 43.143 61.458 1.00 32.62 487 LEU A O 1
ATOM 3846 N N . ARG A 1 488 ? -22.794 43.786 62.080 1.00 33.81 488 ARG A N 1
ATOM 3847 C CA . ARG A 1 488 ? -22.552 43.873 63.516 1.00 33.81 488 ARG A CA 1
ATOM 3848 C C . ARG A 1 488 ? -23.348 42.763 64.202 1.00 33.81 488 ARG A C 1
ATOM 3850 O O . ARG A 1 488 ? -24.557 42.680 64.020 1.00 33.81 488 ARG A O 1
ATOM 3857 N N . ASN A 1 489 ? -22.636 42.009 65.038 1.00 41.88 489 ASN A N 1
ATOM 3858 C CA . ASN A 1 489 ? -23.107 41.142 66.123 1.00 41.88 489 ASN A CA 1
ATOM 3859 C C . ASN A 1 489 ? -23.743 39.790 65.757 1.00 41.88 489 ASN A C 1
ATOM 3861 O O . ASN A 1 489 ? -24.959 39.641 65.745 1.00 41.88 489 ASN A O 1
ATOM 3865 N N . ALA A 1 490 ? -22.878 38.782 65.623 1.00 42.03 490 ALA A N 1
ATOM 3866 C CA . ALA A 1 490 ? -23.129 37.407 66.066 1.00 42.03 490 ALA A CA 1
ATOM 3867 C C . ALA A 1 490 ? -21.776 36.745 66.408 1.00 42.03 490 ALA A C 1
ATOM 3869 O O . ALA A 1 490 ? -21.321 35.833 65.731 1.00 42.03 490 ALA A O 1
ATOM 3870 N N . LEU A 1 491 ? -21.082 37.296 67.407 1.00 43.78 491 LEU A N 1
ATOM 3871 C CA . LEU A 1 491 ? -19.865 36.723 67.989 1.00 43.78 491 LEU A CA 1
ATOM 3872 C C . LEU A 1 491 ? -20.267 36.028 69.286 1.00 43.78 491 LEU A C 1
ATOM 3874 O O . LEU A 1 491 ? -20.254 36.664 70.333 1.00 43.78 491 LEU A O 1
ATOM 3878 N N . GLU A 1 492 ? -20.673 34.764 69.198 1.00 48.06 492 GLU A N 1
ATOM 3879 C CA . GLU A 1 492 ? -20.712 33.875 70.370 1.00 48.06 492 GLU A CA 1
ATOM 3880 C C . GLU A 1 492 ? -20.598 32.374 70.028 1.00 48.06 492 GLU A C 1
ATOM 3882 O O . GLU A 1 492 ? -20.788 31.550 70.911 1.00 48.06 492 GLU A O 1
ATOM 3887 N N . ASP A 1 493 ? -20.216 31.996 68.795 1.00 53.78 493 ASP A N 1
ATOM 3888 C CA . ASP A 1 493 ? -20.027 30.576 68.420 1.00 53.78 493 ASP A CA 1
ATOM 3889 C C . ASP A 1 493 ? -18.875 30.349 67.405 1.00 53.78 493 ASP A C 1
ATOM 3891 O O . ASP A 1 493 ? -18.931 29.488 66.523 1.00 53.78 493 ASP A O 1
ATOM 3895 N N . ASP A 1 494 ? -17.801 31.142 67.513 1.00 51.00 494 ASP A N 1
ATOM 3896 C CA . ASP A 1 494 ? -16.634 31.080 66.606 1.00 51.00 494 ASP A CA 1
ATOM 3897 C C . ASP A 1 494 ? -15.861 29.745 66.703 1.00 51.00 494 ASP A C 1
ATOM 3899 O O . ASP A 1 494 ? -15.304 29.273 65.709 1.00 51.00 494 ASP A O 1
ATOM 3903 N N . ASP A 1 495 ? -15.883 29.081 67.863 1.00 59.41 495 ASP A N 1
ATOM 3904 C CA . ASP A 1 495 ? -15.165 27.815 68.068 1.00 59.41 495 ASP A CA 1
ATOM 3905 C C . ASP A 1 495 ? -15.835 26.636 67.333 1.00 59.41 495 ASP A C 1
ATOM 3907 O O . ASP A 1 495 ? -15.153 25.762 66.792 1.00 59.41 495 ASP A O 1
ATOM 3911 N N . ALA A 1 496 ? -17.170 26.628 67.229 1.00 58.91 496 ALA A N 1
ATOM 3912 C CA . ALA A 1 496 ? -17.908 25.579 66.519 1.00 58.91 496 ALA A CA 1
ATOM 3913 C C . ALA A 1 496 ? -17.775 25.706 64.989 1.00 58.91 496 ALA A C 1
ATOM 3915 O O . ALA A 1 496 ? -17.732 24.701 64.265 1.00 58.91 496 ALA A O 1
ATOM 3916 N N . LEU A 1 497 ? -17.678 26.940 64.485 1.00 64.44 497 LEU A N 1
ATOM 3917 C CA . LEU A 1 497 ? -17.470 27.207 63.064 1.00 64.44 497 LEU A CA 1
ATOM 3918 C C . LEU A 1 497 ? -16.043 26.839 62.629 1.00 64.44 497 LEU A C 1
ATOM 3920 O O . LEU A 1 497 ? -15.875 26.216 61.577 1.00 64.44 497 LEU A O 1
ATOM 3924 N N . ASP A 1 498 ? -15.027 27.146 63.444 1.00 78.00 498 ASP A N 1
ATOM 3925 C CA . ASP A 1 498 ? -13.635 26.787 63.141 1.00 78.00 498 ASP A CA 1
ATOM 3926 C C . ASP A 1 498 ? -13.423 25.262 63.157 1.00 78.00 498 ASP A C 1
ATOM 3928 O O . ASP A 1 498 ? -12.763 24.713 62.269 1.00 78.00 498 ASP A O 1
ATOM 3932 N N . ASP A 1 499 ? -14.061 24.533 64.077 1.00 77.00 499 ASP A N 1
ATOM 3933 C CA . ASP A 1 499 ? -14.001 23.067 64.090 1.00 77.00 499 ASP A CA 1
ATOM 3934 C C . ASP A 1 499 ? -14.709 22.433 62.884 1.00 77.00 499 ASP A C 1
ATOM 3936 O O . ASP A 1 499 ? -14.187 21.481 62.290 1.00 77.00 499 ASP A O 1
ATOM 3940 N N . THR A 1 500 ? -15.831 23.006 62.442 1.00 73.44 500 THR A N 1
ATOM 3941 C CA . THR A 1 500 ? -16.538 22.549 61.234 1.00 73.44 500 THR A CA 1
ATOM 3942 C C . THR A 1 500 ? -15.694 22.782 59.978 1.00 73.44 500 THR A C 1
ATOM 3944 O O . THR A 1 500 ? -15.533 21.876 59.154 1.00 73.44 500 THR A O 1
ATOM 3947 N N . ILE A 1 501 ? -15.064 23.955 59.857 1.00 74.06 501 ILE A N 1
ATOM 3948 C CA . ILE A 1 501 ? -14.170 24.287 58.738 1.00 74.06 501 ILE A CA 1
ATOM 3949 C C . ILE A 1 501 ? -12.923 23.391 58.753 1.00 74.06 501 ILE A C 1
ATOM 3951 O O . ILE A 1 501 ? -12.500 22.891 57.705 1.00 74.06 501 ILE A O 1
ATOM 3955 N N . ARG A 1 502 ? -12.336 23.122 59.926 1.00 81.62 502 ARG A N 1
ATOM 3956 C CA . ARG A 1 502 ? -11.197 22.197 60.067 1.00 81.62 502 ARG A CA 1
ATOM 3957 C C . ARG A 1 502 ? -11.578 20.768 59.703 1.00 81.62 502 ARG A C 1
ATOM 3959 O O . ARG A 1 502 ? -10.786 20.090 59.044 1.00 81.62 502 ARG A O 1
ATOM 3966 N N . GLN A 1 503 ? -12.763 20.305 60.094 1.00 83.69 503 GLN A N 1
ATOM 3967 C CA . GLN A 1 503 ? -13.255 18.976 59.742 1.00 83.69 503 GLN A CA 1
ATOM 3968 C C . GLN A 1 503 ? -13.496 18.853 58.233 1.00 83.69 503 GLN A C 1
ATOM 3970 O O . GLN A 1 503 ? -13.064 17.872 57.623 1.00 83.69 503 GLN A O 1
ATOM 3975 N N . GLU A 1 504 ? -14.089 19.869 57.604 1.00 83.00 504 GLU A N 1
ATOM 3976 C CA . GLU A 1 504 ? -14.292 19.893 56.155 1.00 83.00 504 GLU A CA 1
ATOM 3977 C C . GLU A 1 504 ? -12.955 19.907 55.398 1.00 83.00 504 GLU A C 1
ATOM 3979 O O . GLU A 1 504 ? -12.772 19.166 54.428 1.00 83.00 504 GLU A O 1
ATOM 3984 N N . ARG A 1 505 ? -11.968 20.676 55.879 1.00 80.69 505 ARG A N 1
ATOM 3985 C CA . ARG A 1 505 ? -10.624 20.717 55.286 1.00 80.69 505 ARG A CA 1
ATOM 3986 C C . ARG A 1 505 ? -9.919 19.362 55.377 1.00 80.69 505 ARG A C 1
ATOM 3988 O O . ARG A 1 505 ? -9.360 18.912 54.380 1.00 80.69 505 ARG A O 1
ATOM 3995 N N . ARG A 1 506 ? -10.016 18.672 56.522 1.00 87.69 506 ARG A N 1
ATOM 3996 C CA . ARG A 1 506 ? -9.469 17.313 56.697 1.00 87.69 506 ARG A CA 1
ATOM 3997 C C . ARG A 1 506 ? -10.152 16.299 55.784 1.00 87.69 506 ARG A C 1
ATOM 3999 O O . ARG A 1 506 ? -9.462 15.469 55.202 1.00 87.69 506 ARG A O 1
ATOM 4006 N N . MET A 1 507 ? -11.474 16.377 55.607 1.00 85.25 507 MET A N 1
ATOM 4007 C CA . MET A 1 507 ? -12.184 15.489 54.676 1.00 85.25 507 MET A CA 1
ATOM 4008 C C . MET A 1 507 ? -11.810 15.762 53.217 1.00 85.25 507 MET A C 1
ATOM 4010 O O . MET A 1 507 ? -11.608 14.820 52.455 1.00 85.25 507 MET A O 1
ATOM 4014 N N . ARG A 1 508 ? -11.643 17.031 52.821 1.00 82.12 508 ARG A N 1
ATOM 4015 C CA . ARG A 1 508 ? -11.159 17.379 51.474 1.00 82.12 508 ARG A CA 1
ATOM 4016 C C . ARG A 1 508 ? -9.729 16.896 51.237 1.00 82.12 508 ARG A C 1
ATOM 4018 O O . ARG A 1 508 ? -9.441 16.392 50.157 1.00 82.12 508 ARG A O 1
ATOM 4025 N N . GLU A 1 509 ? -8.845 17.006 52.226 1.00 85.19 509 GLU A N 1
ATOM 4026 C CA . GLU A 1 509 ? -7.473 16.493 52.128 1.00 85.19 509 GLU A CA 1
ATOM 4027 C C . GLU A 1 509 ? -7.418 14.960 52.098 1.00 85.19 509 GLU A C 1
ATOM 4029 O O . GLU A 1 509 ? -6.658 14.404 51.307 1.00 85.19 509 GLU A O 1
ATOM 4034 N N . ALA A 1 510 ? -8.253 14.278 52.887 1.00 86.25 510 ALA A N 1
ATOM 4035 C CA . ALA A 1 510 ? -8.377 12.822 52.862 1.00 86.25 510 ALA A CA 1
ATOM 4036 C C . ALA A 1 510 ? -8.919 12.322 51.513 1.00 86.25 510 ALA A C 1
ATOM 4038 O O . ALA A 1 510 ? -8.337 11.417 50.924 1.00 86.25 510 ALA A O 1
ATOM 4039 N N . ASN A 1 511 ? -9.957 12.969 50.971 1.00 84.88 511 ASN A N 1
ATOM 4040 C CA . ASN A 1 511 ? -10.490 12.648 49.644 1.00 84.88 511 ASN A CA 1
ATOM 4041 C C . ASN A 1 511 ? -9.482 12.943 48.530 1.00 84.88 511 ASN A C 1
ATOM 4043 O O . ASN A 1 511 ? -9.387 12.182 47.572 1.00 84.88 511 ASN A O 1
ATOM 4047 N N . LYS A 1 512 ? -8.699 14.022 48.656 1.00 85.44 512 LYS A N 1
ATOM 4048 C CA . LYS A 1 512 ? -7.629 14.336 47.707 1.00 85.44 512 LYS A CA 1
ATOM 4049 C C . LYS A 1 512 ? -6.544 13.258 47.726 1.00 85.44 512 LYS A C 1
ATOM 4051 O O . LYS A 1 512 ? -6.121 12.842 46.657 1.00 85.44 512 LYS A O 1
ATOM 4056 N N . ARG A 1 513 ? -6.119 12.788 48.905 1.00 83.44 513 ARG A N 1
ATOM 4057 C CA . ARG A 1 513 ? -5.146 11.686 49.020 1.00 83.44 513 ARG A CA 1
ATOM 4058 C C . ARG A 1 513 ? -5.698 10.382 48.456 1.00 83.44 513 ARG A C 1
ATOM 4060 O O . ARG A 1 513 ? -5.054 9.818 47.593 1.00 83.44 513 ARG A O 1
ATOM 4067 N N . ALA A 1 514 ? -6.923 10.001 48.816 1.00 82.69 514 ALA A N 1
ATOM 4068 C CA . ALA A 1 514 ? -7.568 8.807 48.266 1.00 82.69 514 ALA A CA 1
ATOM 4069 C C . ALA A 1 514 ? -7.703 8.854 46.732 1.00 82.69 514 ALA A C 1
ATOM 4071 O O . ALA A 1 514 ? -7.581 7.830 46.070 1.00 82.69 514 ALA A O 1
ATOM 4072 N N . TYR A 1 515 ? -7.929 10.040 46.158 1.00 80.56 515 TYR A N 1
ATOM 4073 C CA . TYR A 1 515 ? -7.937 10.225 44.708 1.00 80.56 515 TYR A CA 1
ATOM 4074 C C . TYR A 1 515 ? -6.551 10.021 44.081 1.00 80.56 515 TYR A C 1
ATOM 4076 O O . TYR A 1 515 ? -6.466 9.386 43.038 1.00 80.56 515 TYR A O 1
ATOM 4084 N N . PHE A 1 516 ? -5.481 10.548 44.691 1.00 84.38 516 PHE A N 1
ATOM 4085 C CA . PHE A 1 516 ? -4.118 10.357 44.182 1.00 84.38 516 PHE A CA 1
ATOM 4086 C C . PHE A 1 516 ? -3.616 8.927 44.381 1.00 84.38 516 PHE A C 1
ATOM 4088 O O . PHE A 1 516 ? -3.047 8.387 43.445 1.00 84.38 516 PHE A O 1
ATOM 4095 N N . ASP A 1 517 ? -3.922 8.291 45.511 1.00 83.19 517 ASP A N 1
ATOM 4096 C CA . ASP A 1 517 ? -3.590 6.883 45.753 1.00 83.19 517 ASP A CA 1
ATOM 4097 C C . ASP A 1 517 ? -4.293 5.980 44.723 1.00 83.19 517 ASP A C 1
ATOM 4099 O O . ASP A 1 517 ? -3.669 5.116 44.122 1.00 83.19 517 ASP A O 1
ATOM 4103 N N . ALA A 1 518 ? -5.571 6.242 44.418 1.00 74.50 518 ALA A N 1
ATOM 4104 C CA . ALA A 1 518 ? -6.283 5.526 43.358 1.00 74.50 518 ALA A CA 1
ATOM 4105 C C . ALA A 1 518 ? -5.730 5.818 41.952 1.00 74.50 518 ALA A C 1
ATOM 4107 O O . ALA A 1 518 ? -5.890 5.000 41.052 1.00 74.50 518 ALA A O 1
ATOM 4108 N N . LEU A 1 519 ? -5.130 6.993 41.734 1.00 68.75 519 LEU A N 1
ATOM 4109 C CA . LEU A 1 519 ? -4.507 7.345 40.461 1.00 68.75 519 LEU A CA 1
ATOM 4110 C C . LEU A 1 519 ? -3.150 6.650 40.300 1.00 68.75 519 LEU A C 1
ATOM 4112 O O . LEU A 1 519 ? -2.843 6.198 39.202 1.00 68.75 519 LEU A O 1
ATOM 4116 N N . ASP A 1 520 ? -2.380 6.547 41.384 1.00 78.88 520 ASP A N 1
ATOM 4117 C CA . ASP A 1 520 ? -1.110 5.823 41.433 1.00 78.88 520 ASP A CA 1
ATOM 4118 C C . ASP A 1 520 ? -1.344 4.311 41.258 1.00 78.88 520 ASP A C 1
ATOM 4120 O O . ASP A 1 520 ? -0.685 3.707 40.419 1.00 78.88 520 ASP A O 1
ATOM 4124 N N . ASP A 1 521 ? -2.376 3.735 41.891 1.00 76.00 521 ASP A N 1
ATOM 4125 C CA . ASP A 1 521 ? -2.807 2.336 41.681 1.00 76.00 521 ASP A CA 1
ATOM 4126 C C . ASP A 1 521 ? -3.260 2.036 40.235 1.00 76.00 521 ASP A C 1
ATOM 4128 O O . ASP A 1 521 ? -3.308 0.881 39.818 1.00 76.00 521 ASP A O 1
ATOM 4132 N N . ILE A 1 522 ? -3.666 3.057 39.470 1.00 64.81 522 ILE A N 1
ATOM 4133 C CA . ILE A 1 522 ? -4.040 2.924 38.049 1.00 64.81 522 ILE A CA 1
ATOM 4134 C C . ILE A 1 522 ? -2.815 3.080 37.130 1.00 64.81 522 ILE A C 1
ATOM 4136 O O . ILE A 1 522 ? -2.862 2.659 35.969 1.00 64.81 522 ILE A O 1
ATOM 4140 N N . LEU A 1 523 ? -1.758 3.744 37.607 1.00 55.84 523 LEU A N 1
ATOM 4141 C CA . LEU A 1 523 ? -0.541 4.031 36.847 1.00 55.84 523 LEU A CA 1
ATOM 4142 C C . LEU A 1 523 ? 0.565 2.982 37.052 1.00 55.84 523 LEU A C 1
ATOM 4144 O O . LEU A 1 523 ? 1.398 2.844 36.151 1.00 55.84 523 LEU A O 1
ATOM 4148 N N . GLU A 1 524 ? 0.576 2.271 38.184 1.00 60.72 524 GLU A N 1
ATOM 4149 C CA . GLU A 1 524 ? 1.296 0.993 38.365 1.00 60.72 524 GLU A CA 1
ATOM 4150 C C . GLU A 1 524 ? 0.606 -0.165 37.626 1.00 60.72 524 GLU A C 1
ATOM 4152 O O . GLU A 1 524 ? 1.350 -1.014 37.072 1.00 60.72 524 GLU A O 1
#

Nearest PDB structures (foldseek):
  8iq6-assembly1_R  TM=2.446E-01  e=6.164E-01  Homo sapiens
  8ium-assembly1_R  TM=2.296E-01  e=1.238E+00  Homo sapiens

Sequence (524 aa):
MNRSRSNTPATGGDTGDDDIALSPQSNNSDGKFKSTHMQLSPVSNENPRDTEGDKNDRNADGEDADNNNANTQAEEFKLYKSPRLKGYLMMLLSSIINYHSITVSQNSSDISAVVPNSEQVGYGLTVAMISIIITGVAVVFHFMSWFTYRCDCIANKWAMTIFAPKAKIELFVAIFLLIWWFIATIIQTTVRGIAGDGKQQYNIYYSTWFCTVAALLNLESKLTEYGFPTIKKFVQGWPNRAPGWIAILVSTFFTVFWYTDLYVNTAQNPEKVASSLKPFWGDIPKSQYELLLFVACVTLAPSSIFTFAEIFRNSSERNSEKPSMETYAEGISLLLLTIGWIPSVIVATTPGGFASNIGNAYFFTWSTTVLVLETTVWFIHDSRGGVHKTILQKEQEYRKHQQDVLAATRKLQMEAMRQREEDMLGRRDRSDSDRRNLGVRVERENTDDAPVFGENAMLASEPPISFAGVKEASVPVNEGNTNAFELRNALEDDDALDDTIRQERRMREANKRAYFDALDDILE

Solvent-accessible surface area (backbone atoms only — not comparable to full-atom values): 31521 Å² total; per-residue (Å²): 136,84,89,86,85,84,88,84,88,87,82,90,85,83,88,81,89,80,90,78,88,78,86,82,81,88,80,89,76,91,77,83,79,81,83,80,82,80,80,79,77,86,82,80,92,81,85,79,90,86,82,89,82,90,77,90,83,90,85,78,93,79,93,80,86,74,93,73,68,91,68,71,70,73,73,78,83,57,58,69,75,35,74,48,51,57,23,34,50,50,26,27,52,23,20,50,50,25,33,50,43,53,57,51,52,71,68,54,84,51,90,86,51,78,74,68,54,70,65,49,49,53,50,51,44,49,58,20,50,56,44,31,52,56,25,45,52,51,47,48,39,32,51,42,46,59,56,31,73,77,41,100,45,77,67,39,61,54,38,51,58,41,66,32,89,74,28,64,62,46,50,51,52,29,52,48,46,28,55,53,28,48,54,45,38,55,53,32,42,31,68,88,15,73,33,13,60,42,71,77,44,52,61,35,38,50,22,40,51,47,29,28,52,21,22,48,54,29,35,45,51,51,43,38,65,70,70,44,73,42,70,67,55,49,53,70,67,46,61,88,64,42,58,41,29,44,50,35,26,55,35,24,50,52,35,43,51,46,49,48,55,44,44,53,42,58,74,72,33,56,85,77,41,56,79,82,52,44,83,80,56,69,78,47,57,69,67,57,55,55,49,51,49,47,54,32,51,65,47,33,53,57,23,45,51,53,29,51,53,56,71,70,51,52,78,82,55,60,80,48,83,76,57,67,70,59,54,49,54,51,51,54,48,42,51,53,48,42,66,52,36,57,60,47,46,54,57,26,53,35,92,77,19,72,21,56,54,24,55,58,46,34,53,32,46,51,49,31,40,49,41,44,47,52,40,39,52,50,49,56,53,52,50,51,54,50,53,51,51,52,51,54,50,52,50,51,52,50,53,50,51,51,51,50,53,52,52,53,50,50,49,53,51,52,52,53,51,50,52,51,50,53,53,54,55,61,51,52,68,64,54,66,74,71,68,83,77,77,94,76,92,80,80,89,79,91,77,92,83,86,82,89,79,78,92,81,81,77,86,73,77,81,78,82,86,73,88,71,81,90,71,93,75,92,80,82,92,79,84,89,83,92,76,90,77,92,84,80,86,86,87,87,57,68,70,63,52,52,51,51,53,51,50,51,51,50,51,53,51,50,52,51,48,56,52,50,54,56,49,48,68,70,72,108

Foldseek 3Di:
DDDDDDDDDDDDDDDDDDDDDDDDDDDDDDPDDDDDDDDDDDDDDDDDDDDDDDDDDDDDDDDDDDPPDPPPVPPPDQLLPQPLLVLLVLLLVLLVLLLVLLVVLQVPPPPLFDRADPVLSVLSNVLSVVSNVLSVVLNCLSVVCVVCVVPVDPSNVVSCQCVPQLRPNQLVVLVCQLVSLVVLLVQQCFCSHVNFVLRPSVSNNVSSVSSNVSSVVSNLSNVVSVVDDRPVRVLVPFFDLLNLLVQLQVLLVLLLVRLVSLCCCVVVCVVNPDPSSCVLRVLEDPVLSVLSNVLSVLSNVVSVVSNVCRVPDDPVCSPPDDDPVVLVVVLVSLVVNLVSLVVSLVQQCPVSHVQVRTPSNNVSSVSSNVSSVVSNVSSVVVVVVVVVVVVVVVVVVVVVVVVVVVVVVVVVVVVVVVVVVVVVVVVVVVVVVPPPDDDDDDDDDDDDDDDDDDDDDPPDDDDDPDPDDDDDDDDDDDDDDDDDDDDDDDPDCVPVVVVVVVVVVVVVVVVVVVVVVVVVVVVD

Secondary structure (DSSP, 8-state):
-------PPP------------------------------PPPPP---------------------------------GGG-HHHHHHHHHHHHHHHHHHHHHHHHH---TTSPPPPHHHHHHHHHHHHHHHHHHHHHHHHHHHHHHHTTS--THHHHHHHHHSTT-HHHHHHHHHHHHHHHHHHHHHHSTTSTTTS-SS-HHHHHHHHHHHHHHHHHHHHHHHHTTPPPHHHHHHTS-TTHHHHHHHHHHHHHHHHHHHHHHIIIII-TTTS-TTTHHHHTTS-HHHHHHHHHHHHHHHHHHHHHHHHHHT--TTGGGSPPPHHHHHHHHHHHHHHHHHHHHHHHHHHSTTSTTTT-HHHHHHHHHHHHHHHHHHHHHHHHHHHHHHHHHHHHHHHHHHHHHHHHHHHHHHHHHHHHHHHHHHHHHHHHHSSSTTS-----------------------PPPP---------------------------S-HHHHHHHHHHHHHHHHHHHHHHHHHHHHHH-

Mean predicted aligned error: 16.72 Å